Protein 3LHK (pdb70)

Foldseek 3Di:
DAAEEEEFEAADPVCVVVRVVFVVLQVVVCVVVVHDYHYFYFHRALADPVGPRLVVVVVLCLRYQEYEGQEQCRNHVPDSVVVQVVNVVSNYHYHHNHHPDDDDLVSVLVVVLVVLLVVLCVVANVDPSSCVRNVVSVVVRVD/DAEEEEAEDADPVCVVVRVVFVVLQVVVQVVVVHDYDYDYFHRALADCVTPRLVVVLVCCLPHQEYEGQEQCRNHVPPSVVVQVSNVVSNYHYHHNHHVDDDDLVSVLVVVLVVQLVVLCVVPNVDDSSCVRSVVSNVPSVD/DAAEEEEFEEADPVCVVVRVVFVVVQVVVQVVVVHDYYYDYFHRALADCVTPVLVVVLVLCLNAQEYEGQEQCRNHVDDSVVVQVSNVVSNYHYHHNDHPPDDDPVSVLVVVLVVLLVVLCVVPNVDPSSVCRSVVSVVVSD/DAEEEEFEAQDVVCVPVSVVWVVLQVVVAVVVPGDYYYFYFHRALADPVGPSLVVVVVLCLPYQEYETQEQSRSHVPDSVVVQVVNVVSNYHYHHSDHPDDDDLVNVLVVVLVVLLVVLCVVQNVPPSSCVSSVVSNVVSVD

Nearest PDB structures (foldseek):
  3lhk-assembly1_B  TM=9.983E-01  e=9.865E-27  Methanocaldococcus jannaschii DSM 2661
  6dgc-assembly1_A  TM=9.636E-01  e=3.910E-18  Sulfolobus sp. L00 11
  3ilx-assembly1_A  TM=8.794E-01  e=9.301E-18  Saccharolobus solfataricus
  3lhf-assembly1_D  TM=8.733E-01  e=3.771E-17  Saccharolobus solfataricus P2
  3ilx-assembly1_B  TM=8.822E-01  e=5.800E-16  Saccharolobus solfataricus

Structure (mmCIF, N/CA/C/O backbone):
data_3LHK
#
_entry.id   3LHK
#
_cell.length_a   77.349
_cell.length_b   86.160
_cell.length_c   115.464
_cell.angle_alpha   90.00
_cell.angle_beta   90.00
_cell.angle_gamma   90.00
#
_symmetry.space_group_name_H-M   'P 21 21 21'
#
loop_
_entity.id
_entity.type
_entity.pdbx_description
1 polymer 'putative DNA binding protein MJ0014'
2 water water
#
loop_
_atom_site.group_PDB
_atom_site.id
_atom_site.type_symbol
_atom_site.label_atom_id
_atom_site.label_alt_id
_atom_site.label_comp_id
_atom_site.label_asym_id
_atom_site.label_entity_id
_atom_site.label_seq_id
_atom_site.pdbx_PDB_ins_code
_atom_site.Cartn_x
_atom_site.Cartn_y
_atom_site.Cartn_z
_atom_site.occupancy
_atom_site.B_iso_or_equiv
_atom_site.auth_seq_id
_atom_site.auth_comp_id
_atom_site.auth_asym_id
_atom_site.auth_atom_id
_atom_site.pdbx_PDB_model_num
ATOM 1 N N . ASN A 1 2 ? 62.872 72.445 23.349 1.00 43.72 61 ASN A N 1
ATOM 2 C CA . ASN A 1 2 ? 62.490 71.120 23.945 1.00 43.10 61 ASN A CA 1
ATOM 3 C C . ASN A 1 2 ? 62.471 71.177 25.498 1.00 42.11 61 ASN A C 1
ATOM 4 O O . ASN A 1 2 ? 61.815 72.061 26.121 1.00 43.93 61 ASN A O 1
ATOM 6 N N . ALA A 1 3 ? 63.163 70.231 26.119 1.00 38.61 62 ALA A N 1
ATOM 7 C CA . ALA A 1 3 ? 63.506 70.341 27.517 1.00 35.17 62 ALA A CA 1
ATOM 8 C C . ALA A 1 3 ? 65.035 70.348 27.534 1.00 32.94 62 ALA A C 1
ATOM 9 O O . ALA A 1 3 ? 65.657 69.367 27.955 1.00 32.74 62 ALA A O 1
ATOM 11 N N . LYS A 1 4 ? 65.646 71.431 27.045 1.00 29.54 63 LYS A N 1
ATOM 12 C CA . LYS A 1 4 ? 67.111 71.469 26.943 1.00 27.37 63 LYS A CA 1
ATOM 13 C C . LYS A 1 4 ? 67.761 71.664 28.315 1.00 24.78 63 LYS A C 1
ATOM 14 O O . LYS A 1 4 ? 67.188 72.256 29.224 1.00 24.13 63 LYS A O 1
ATOM 20 N N . ILE A 1 5 ? 68.967 71.160 28.456 1.00 22.39 64 ILE A N 1
ATOM 21 C CA . ILE A 1 5 ? 69.786 71.469 29.620 1.00 20.40 64 ILE A CA 1
ATOM 22 C C . ILE A 1 5 ? 70.935 72.384 29.138 1.00 19.54 64 ILE A C 1
ATOM 23 O O . ILE A 1 5 ? 71.642 72.061 28.168 1.00 18.80 64 ILE A O 1
ATOM 28 N N . ILE A 1 6 ? 71.102 73.523 29.809 1.00 18.68 65 ILE A N 1
ATOM 29 C CA . ILE A 1 6 ? 72.058 74.564 29.386 1.00 17.30 65 ILE A CA 1
ATOM 30 C C . ILE A 1 6 ? 73.040 74.906 30.512 1.00 16.42 65 ILE A C 1
ATOM 31 O O . ILE A 1 6 ? 72.655 75.002 31.666 1.00 16.04 65 ILE A O 1
ATOM 36 N N . GLY A 1 7 ? 74.312 75.079 30.168 1.00 15.73 66 GLY A N 1
ATOM 37 C CA . GLY A 1 7 ? 75.324 75.523 31.132 1.00 14.83 66 GLY A CA 1
ATOM 38 C C . GLY A 1 7 ? 75.590 76.990 30.864 1.00 15.05 66 GLY A C 1
ATOM 39 O O . GLY A 1 7 ? 75.493 77.458 29.702 1.00 15.45 66 GLY A O 1
ATOM 40 N N . TYR A 1 8 ? 75.882 77.742 31.917 1.00 13.72 67 TYR A N 1
ATOM 41 C CA . TYR A 1 8 ? 76.270 79.141 31.712 1.00 12.77 67 TYR A CA 1
ATOM 42 C C . TYR A 1 8 ? 77.533 79.450 32.504 1.00 12.41 67 TYR A C 1
ATOM 43 O O . TYR A 1 8 ? 77.629 79.181 33.720 1.00 11.79 67 TYR A O 1
ATOM 52 N N . ALA A 1 9 ? 78.510 80.000 31.802 1.00 12.08 68 ALA A N 1
ATOM 53 C CA . ALA A 1 9 ? 79.789 80.380 32.420 1.00 12.75 68 ALA A CA 1
ATOM 54 C C . ALA A 1 9 ? 80.112 81.813 32.048 1.00 12.58 68 ALA A C 1
ATOM 55 O O . ALA A 1 9 ? 79.770 82.250 30.942 1.00 13.50 68 ALA A O 1
ATOM 57 N N . ARG A 1 10 ? 80.779 82.537 32.943 1.00 13.38 69 ARG A N 1
ATOM 58 C CA . ARG A 1 10 ? 81.409 83.820 32.561 1.00 13.49 69 ARG A CA 1
ATOM 59 C C . ARG A 1 10 ? 82.532 84.313 33.457 1.00 13.15 69 ARG A C 1
ATOM 60 O O . ARG A 1 10 ? 82.674 83.895 34.612 1.00 13.08 69 ARG A O 1
ATOM 68 N N . VAL A 1 11 ? 83.318 85.223 32.906 1.00 10.98 70 VAL A N 1
ATOM 69 C CA . VAL A 1 11 ? 84.275 85.987 33.681 1.00 10.46 70 VAL A CA 1
ATOM 70 C C . VAL A 1 11 ? 84.184 87.418 33.145 1.00 9.88 70 VAL A C 1
ATOM 71 O O . VAL A 1 11 ? 83.627 87.634 32.086 1.00 10.36 70 VAL A O 1
ATOM 75 N N . SER A 1 12 ? 84.725 88.384 33.869 1.00 10.50 71 SER A N 1
ATOM 76 C CA . SER A 1 12 ? 84.585 89.816 33.507 1.00 10.73 71 SER A CA 1
ATOM 77 C C . SER A 1 12 ? 85.625 90.232 32.477 1.00 11.20 71 SER A C 1
ATOM 78 O O . SER A 1 12 ? 85.364 91.079 31.634 1.00 11.44 71 SER A O 1
ATOM 81 N N . PHE A 1 13 ? 86.810 89.617 32.549 1.00 12.04 72 PHE A N 1
ATOM 82 C CA . PHE A 1 13 ? 87.976 90.064 31.786 1.00 11.90 72 PHE A CA 1
ATOM 83 C C . PHE A 1 13 ? 88.606 88.945 30.988 1.00 12.21 72 PHE A C 1
ATOM 84 O O . PHE A 1 13 ? 88.661 87.785 31.452 1.00 11.73 72 PHE A O 1
ATOM 92 N N . ASN A 1 14 ? 89.061 89.275 29.778 1.00 11.58 73 ASN A N 1
ATOM 93 C CA . ASN A 1 14 ? 89.767 88.296 28.966 1.00 12.11 73 ASN A CA 1
ATOM 94 C C . ASN A 1 14 ? 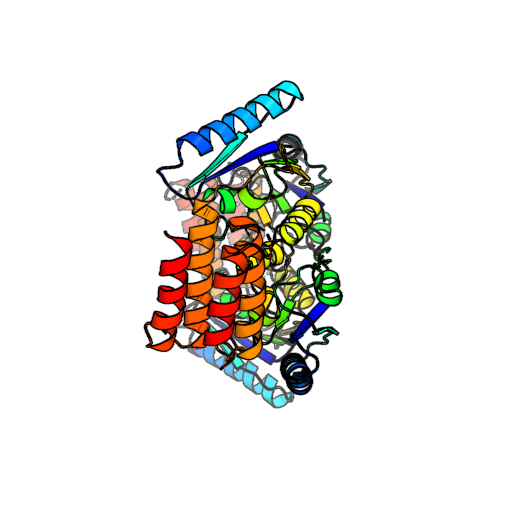90.964 87.644 29.654 1.00 12.75 73 ASN A C 1
ATOM 95 O O . ASN A 1 14 ? 91.260 86.464 29.393 1.00 13.10 73 ASN A O 1
ATOM 100 N N . ALA A 1 15 ? 91.620 88.391 30.547 1.00 13.04 74 ALA A N 1
ATOM 101 C CA . ALA A 1 15 ? 92.738 87.877 31.349 1.00 13.62 74 ALA A CA 1
ATOM 102 C C . ALA A 1 15 ? 92.359 86.684 32.208 1.00 14.27 74 ALA A C 1
ATOM 103 O O . ALA A 1 15 ? 93.234 85.970 32.677 1.00 12.55 74 ALA A O 1
ATOM 105 N N . GLN A 1 16 ? 91.052 86.471 32.402 1.00 15.23 75 GLN A N 1
ATOM 106 C CA . GLN A 1 16 ? 90.575 85.387 33.235 1.00 17.12 75 GLN A CA 1
ATOM 107 C C . GLN A 1 16 ? 90.123 84.194 32.382 1.00 18.99 75 GLN A C 1
ATOM 108 O O . GLN A 1 16 ? 89.333 83.379 32.847 1.00 18.01 75 GLN A O 1
ATOM 114 N N . LYS A 1 17 ? 90.593 84.119 31.131 1.00 21.51 76 LYS A N 1
ATOM 115 C CA . LYS A 1 17 ? 90.072 83.150 30.139 1.00 23.35 76 LYS A CA 1
ATOM 116 C C . LYS A 1 17 ? 90.350 81.681 30.505 1.00 23.80 76 LYS A C 1
ATOM 117 O O . LYS A 1 17 ? 89.567 80.787 30.140 1.00 24.27 76 LYS A O 1
ATOM 123 N N . ASP A 1 18 ? 91.449 81.433 31.213 1.00 24.27 77 ASP A N 1
ATOM 124 C CA . ASP A 1 18 ? 91.739 80.077 31.681 1.00 25.43 77 ASP A CA 1
ATOM 125 C C . ASP A 1 18 ? 90.701 79.666 32.731 1.00 25.11 77 ASP A C 1
ATOM 126 O O . ASP A 1 18 ? 90.289 78.501 32.787 1.00 25.89 77 ASP A O 1
ATOM 131 N N . ASP A 1 19 ? 90.284 80.620 33.552 1.00 24.54 78 ASP A N 1
ATOM 132 C CA . ASP A 1 19 ? 89.231 80.392 34.552 1.00 25.38 78 ASP A CA 1
ATOM 133 C C . ASP A 1 19 ? 87.841 80.120 33.893 1.00 24.36 78 ASP A C 1
ATOM 134 O O . ASP A 1 19 ? 87.126 79.169 34.255 1.00 23.66 78 ASP A O 1
ATOM 139 N N . LEU A 1 20 ? 87.466 80.954 32.929 1.00 23.06 79 LEU A N 1
ATOM 140 C CA . LEU A 1 20 ? 86.341 80.642 32.060 1.00 22.12 79 LEU A CA 1
ATOM 141 C C . LEU A 1 20 ? 86.374 79.163 31.587 1.00 22.64 79 LEU A C 1
ATOM 142 O O . LEU A 1 20 ? 85.436 78.410 31.857 1.00 21.53 79 LEU A O 1
ATOM 147 N N . GLU A 1 21 ? 87.469 78.769 30.919 1.00 22.83 80 GLU A N 1
ATOM 148 C CA . GLU A 1 21 ? 87.617 77.425 30.356 1.00 23.73 80 GLU A CA 1
ATOM 149 C C . GLU A 1 21 ? 87.526 76.348 31.457 1.00 23.58 80 GLU A C 1
ATOM 150 O O . GLU A 1 21 ? 87.041 75.245 31.201 1.00 24.15 80 GLU A O 1
ATOM 156 N N . ARG A 1 22 ? 87.945 76.699 32.677 1.00 23.00 81 ARG A N 1
ATOM 157 C CA . ARG A 1 22 ? 87.720 75.910 33.908 1.00 22.53 81 ARG A CA 1
ATOM 158 C C . ARG A 1 22 ? 86.265 75.668 34.303 1.00 21.49 81 ARG A C 1
ATOM 159 O O . ARG A 1 22 ? 85.855 74.518 34.567 1.00 21.67 81 ARG A O 1
ATOM 167 N N . GLN A 1 23 ? 85.497 76.758 34.404 1.00 20.52 82 GLN A N 1
ATOM 168 C CA . GLN A 1 23 ? 84.064 76.687 34.668 1.00 18.85 82 GLN A CA 1
ATOM 169 C C . GLN A 1 23 ? 83.408 75.782 33.650 1.00 18.59 82 GLN A C 1
ATOM 170 O O . GLN A 1 23 ? 82.531 74.996 34.001 1.00 18.10 82 GLN A O 1
ATOM 176 N N . ILE A 1 24 ? 83.804 75.942 32.383 1.00 18.79 83 ILE A N 1
ATOM 177 C CA . ILE A 1 24 ? 83.207 75.193 31.275 1.00 19.77 83 ILE A CA 1
ATOM 178 C C . ILE A 1 24 ? 83.448 73.688 31.439 1.00 19.64 83 ILE A C 1
ATOM 179 O O . ILE A 1 24 ? 82.507 72.880 31.330 1.00 19.86 83 ILE A O 1
ATOM 184 N N . GLN A 1 25 ? 84.681 73.324 31.757 1.00 19.52 84 GLN A N 1
ATOM 185 C CA . GLN A 1 25 ? 85.028 71.918 31.993 1.00 19.82 84 GLN A CA 1
ATOM 186 C C . GLN A 1 25 ? 84.308 71.335 33.205 1.00 19.45 84 GLN A C 1
ATOM 187 O O . GLN A 1 25 ? 83.887 70.178 33.182 1.00 19.38 84 GLN A O 1
ATOM 193 N N . LEU A 1 26 ? 84.139 72.145 34.248 1.00 19.37 85 LEU A N 1
ATOM 194 C CA . LEU A 1 26 ? 83.414 71.709 35.439 1.00 19.20 85 LEU A CA 1
ATOM 195 C C . LEU A 1 26 ? 81.935 71.363 35.082 1.00 19.02 85 LEU A C 1
ATOM 196 O O . LEU A 1 26 ? 81.413 70.296 35.410 1.00 18.46 85 LEU A O 1
ATOM 201 N N . ILE A 1 27 ? 81.290 72.285 34.388 1.00 17.95 86 ILE A N 1
ATOM 202 C CA . ILE A 1 27 ? 79.923 72.099 33.943 1.00 17.51 86 ILE A CA 1
ATOM 203 C C . ILE A 1 27 ? 79.808 70.902 32.967 1.00 17.62 86 ILE A C 1
ATOM 204 O O . ILE A 1 27 ? 78.901 70.077 33.082 1.00 16.87 86 ILE A O 1
ATOM 209 N N . LYS A 1 28 ? 80.740 70.838 32.022 1.00 18.04 87 LYS A N 1
ATOM 210 C CA . LYS A 1 28 ? 80.770 69.829 30.973 1.00 19.35 87 LYS A CA 1
ATOM 211 C C . LYS A 1 28 ? 80.924 68.429 31.561 1.00 18.77 87 LYS A C 1
ATOM 212 O O . LYS A 1 28 ? 80.260 67.482 31.121 1.00 18.59 87 LYS A O 1
ATOM 218 N N . SER A 1 29 ? 81.806 68.277 32.546 1.00 18.27 88 SER A N 1
ATOM 219 C CA . SER A 1 29 ? 81.939 66.960 33.125 1.00 17.96 88 SER A CA 1
ATOM 220 C C . SER A 1 29 ? 80.801 66.645 34.128 1.00 17.22 88 SER A C 1
ATOM 221 O O . SER A 1 29 ? 80.425 65.483 34.293 1.00 17.12 88 SER A O 1
ATOM 224 N N . TYR A 1 30 ? 80.205 67.676 34.729 1.00 16.16 89 TYR A N 1
ATOM 225 C CA . TYR A 1 30 ? 78.989 67.487 35.542 1.00 16.57 89 TYR A CA 1
ATOM 226 C C . TYR A 1 30 ? 77.858 66.877 34.709 1.00 15.84 89 TYR A C 1
ATOM 227 O O . TYR A 1 30 ? 77.295 65.842 35.090 1.00 15.55 89 TYR A O 1
ATOM 236 N N . ALA A 1 31 ? 77.568 67.498 33.561 1.00 15.65 90 ALA A N 1
ATOM 237 C CA . ALA A 1 31 ? 76.629 66.958 32.570 1.00 16.18 90 ALA A CA 1
ATOM 238 C C . ALA A 1 31 ? 76.949 65.502 32.158 1.00 16.89 90 ALA A C 1
ATOM 239 O O . ALA A 1 31 ? 76.035 64.678 32.081 1.00 16.34 90 ALA A O 1
ATOM 241 N N . GLU A 1 32 ? 78.241 65.206 31.931 1.00 17.13 91 GLU A N 1
ATOM 242 C CA . GLU A 1 32 ? 78.676 63.924 31.429 1.00 18.25 91 GLU A CA 1
ATOM 243 C C . GLU A 1 32 ? 78.570 62.859 32.522 1.00 18.48 91 GLU A C 1
ATOM 244 O O . GLU A 1 32 ? 78.267 61.699 32.218 1.00 17.74 91 GLU A O 1
ATOM 250 N N . GLU A 1 33 ? 78.809 63.243 33.783 1.00 18.97 92 GLU A N 1
ATOM 251 C CA . GLU A 1 33 ? 78.582 62.325 34.934 1.00 19.59 92 GLU A CA 1
ATOM 252 C C . GLU A 1 33 ? 77.118 61.879 35.039 1.00 18.63 92 GLU A C 1
ATOM 253 O O . GLU A 1 33 ? 76.822 60.796 35.505 1.00 18.35 92 GLU A O 1
ATOM 259 N N . ASN A 1 34 ? 76.210 62.767 34.654 1.00 18.10 93 ASN A N 1
ATOM 260 C CA . ASN A 1 34 ? 74.785 62.537 34.778 1.00 17.23 93 ASN A CA 1
ATOM 261 C C . ASN A 1 34 ? 74.174 62.049 33.473 1.00 16.80 93 ASN A C 1
ATOM 262 O O . ASN A 1 34 ? 72.979 61.787 33.396 1.00 17.09 93 ASN A O 1
ATOM 267 N N . GLY A 1 35 ? 75.005 61.926 32.446 1.00 16.90 94 GLY A N 1
ATOM 268 C CA . GLY A 1 35 ? 74.564 61.444 31.132 1.00 16.62 94 GLY A CA 1
ATOM 269 C C . GLY A 1 35 ? 73.645 62.405 30.399 1.00 16.17 94 GLY A C 1
ATOM 270 O O . GLY A 1 35 ? 72.728 61.977 29.696 1.00 16.48 94 GLY A O 1
ATOM 271 N N . TRP A 1 36 ? 73.881 63.701 30.576 1.00 15.34 95 TRP A N 1
ATOM 272 C CA . TRP A 1 36 ? 73.056 64.728 29.950 1.00 15.32 95 TRP A CA 1
ATOM 273 C C . TRP A 1 36 ? 73.746 65.351 28.739 1.00 15.00 95 TRP A C 1
ATOM 274 O O . TRP A 1 36 ? 74.884 65.751 28.829 1.00 14.44 95 TRP A O 1
ATOM 285 N N . ASP A 1 37 ? 73.029 65.450 27.624 1.00 15.18 96 ASP A N 1
ATOM 286 C CA . ASP A 1 37 ? 73.417 66.333 26.526 1.00 15.00 96 ASP A CA 1
ATOM 287 C C . ASP A 1 37 ? 73.273 67.761 27.012 1.00 15.16 96 ASP A C 1
ATOM 288 O O . ASP A 1 37 ? 72.279 68.098 27.657 1.00 14.87 96 ASP A O 1
ATOM 293 N N . ILE A 1 38 ? 74.238 68.612 26.688 1.00 15.12 97 ILE A N 1
ATOM 294 C CA . ILE A 1 38 ? 74.198 69.997 27.167 1.00 15.63 97 ILE A CA 1
ATOM 295 C C . ILE A 1 38 ? 74.739 70.981 26.108 1.00 15.82 97 ILE A C 1
ATOM 296 O O . ILE A 1 38 ? 75.664 70.663 25.359 1.00 15.46 97 ILE A O 1
ATOM 301 N N . GLN A 1 39 ? 74.104 72.145 26.027 1.00 16.26 98 GLN A N 1
ATOM 302 C CA . GLN A 1 39 ? 74.612 73.264 25.250 1.00 16.70 98 GLN A CA 1
ATOM 303 C C . GLN A 1 39 ? 75.175 74.268 26.262 1.00 16.44 98 GLN A C 1
ATOM 304 O O . GLN A 1 39 ? 74.476 74.665 27.174 1.00 16.32 98 GLN A O 1
ATOM 310 N N . ILE A 1 40 ? 76.421 74.688 26.099 1.00 16.06 99 ILE A N 1
ATOM 311 C CA . ILE A 1 40 ? 76.997 75.645 27.030 1.00 15.51 99 ILE A CA 1
ATOM 312 C C . ILE A 1 40 ? 77.087 77.050 26.414 1.00 15.42 99 ILE A C 1
ATOM 313 O O . ILE A 1 40 ? 77.556 77.205 25.278 1.00 15.56 99 ILE A O 1
ATOM 318 N N . LEU A 1 41 ? 76.656 78.049 27.185 1.00 14.75 100 LEU A N 1
ATOM 319 C CA . LEU A 1 41 ? 76.750 79.474 26.821 1.00 14.16 100 LEU A CA 1
ATOM 320 C C . LEU A 1 41 ? 77.680 80.242 27.743 1.00 14.13 100 LEU A C 1
ATOM 321 O O . LEU A 1 41 ? 77.753 79.974 28.952 1.00 14.50 100 LEU A O 1
ATOM 326 N N . LYS A 1 42 ? 78.404 81.200 27.179 1.00 13.06 101 LYS A N 1
ATOM 327 C CA . LYS A 1 42 ? 79.315 81.978 27.997 1.00 12.98 101 LYS A CA 1
ATOM 328 C C . LYS A 1 42 ? 79.380 83.442 27.574 1.00 12.29 101 LYS A C 1
ATOM 329 O O . LYS A 1 42 ? 79.117 83.785 26.408 1.00 11.74 101 LYS A O 1
ATOM 335 N N . ASP A 1 43 ? 79.692 84.302 28.535 1.00 11.63 102 ASP A N 1
ATOM 336 C CA . ASP A 1 43 ? 80.095 85.687 28.238 1.00 12.26 102 ASP A CA 1
ATOM 337 C C . ASP A 1 43 ? 81.422 86.051 28.908 1.00 12.13 102 ASP A C 1
ATOM 338 O O . ASP A 1 43 ? 81.754 85.531 29.962 1.00 10.60 102 ASP A O 1
ATOM 343 N N . ILE A 1 44 ? 82.153 86.973 28.282 1.00 11.91 103 ILE A N 1
ATOM 344 C CA . ILE A 1 44 ? 83.230 87.669 28.952 1.00 11.77 103 ILE A CA 1
ATOM 345 C C . ILE A 1 44 ? 82.686 89.058 29.113 1.00 12.52 103 ILE A C 1
ATOM 346 O O . ILE A 1 44 ? 82.543 89.828 28.134 1.00 13.11 103 ILE A O 1
ATOM 351 N N . GLY A 1 45 ? 82.340 89.364 30.357 1.00 13.13 104 GLY A N 1
ATOM 352 C CA . GLY A 1 45 ? 81.700 90.639 30.700 1.00 13.12 104 GLY A CA 1
ATOM 353 C C . GLY A 1 45 ? 81.284 90.519 32.160 1.00 13.56 104 GLY A C 1
ATOM 354 O O . GLY A 1 45 ? 81.191 89.409 32.693 1.00 11.87 104 GLY A O 1
ATOM 355 N N . SER A 1 46 ? 81.057 91.663 32.796 1.00 12.65 105 SER A N 1
ATOM 356 C CA . SER A 1 46 ? 80.732 91.730 34.218 1.00 12.44 105 SER A CA 1
ATOM 357 C C . SER A 1 46 ? 79.342 91.177 34.519 1.00 12.48 105 SER A C 1
ATOM 358 O O . SER A 1 46 ? 78.427 91.267 33.689 1.00 12.04 105 SER A O 1
ATOM 361 N N . GLY A 1 47 ? 79.161 90.672 35.736 1.00 12.37 106 GLY A N 1
ATOM 362 C CA . GLY A 1 47 ? 77.849 90.189 36.166 1.00 12.87 106 GLY A CA 1
ATOM 363 C C . GLY A 1 47 ? 76.852 91.293 36.517 1.00 13.26 106 GLY A C 1
ATOM 364 O O . GLY A 1 47 ? 75.721 91.010 36.944 1.00 12.86 106 GLY A O 1
ATOM 365 N N . LEU A 1 48 ? 77.277 92.545 36.352 1.00 13.17 107 LEU A N 1
ATOM 366 C CA . LEU A 1 48 ? 76.422 93.720 36.535 1.00 13.61 107 LEU A CA 1
ATOM 367 C C . LEU A 1 48 ? 75.754 94.050 35.225 1.00 13.55 107 LEU A C 1
ATOM 368 O O . LEU A 1 48 ? 74.765 94.766 35.198 1.00 14.09 107 LEU A O 1
ATOM 373 N N . ASN A 1 49 ? 76.310 93.540 34.133 1.00 14.24 108 ASN A N 1
ATOM 374 C CA . ASN A 1 49 ? 75.825 93.884 32.803 1.00 15.22 108 ASN A CA 1
ATOM 375 C C . ASN A 1 49 ? 74.625 93.011 32.366 1.00 15.57 108 ASN A C 1
ATOM 376 O O . ASN A 1 49 ? 74.771 91.865 31.932 1.00 15.71 108 ASN A O 1
ATOM 381 N N . GLU A 1 50 ? 73.437 93.589 32.478 1.00 16.10 109 GLU A N 1
ATOM 382 C CA . GLU A 1 50 ? 72.214 92.898 32.117 1.00 16.71 109 GLU A CA 1
ATOM 383 C C . GLU A 1 50 ? 72.092 92.704 30.625 1.00 16.04 109 GLU A C 1
ATOM 384 O O . GLU A 1 50 ? 71.203 92.008 30.200 1.00 15.51 109 GLU A O 1
ATOM 390 N N . LYS A 1 51 ? 72.958 93.348 29.847 1.00 15.95 110 LYS A N 1
ATOM 391 C CA . LYS A 1 51 ? 72.955 93.222 28.381 1.00 15.90 110 LYS A CA 1
ATOM 392 C C . LYS A 1 51 ? 73.939 92.174 27.818 1.00 14.78 110 LYS A C 1
ATOM 393 O O . LYS A 1 51 ? 74.095 92.082 26.597 1.00 14.16 110 LYS A O 1
ATOM 399 N N . ARG A 1 52 ? 74.589 91.385 28.673 1.00 13.32 111 ARG A N 1
ATOM 400 C CA . ARG A 1 52 ? 75.439 90.288 28.171 1.00 13.41 111 ARG A CA 1
ATOM 401 C C . ARG A 1 52 ? 74.698 89.510 27.070 1.00 13.26 111 ARG A C 1
ATOM 402 O O . ARG A 1 52 ? 73.559 89.087 27.244 1.00 13.92 111 ARG A O 1
ATOM 410 N N . LYS A 1 53 ? 75.331 89.346 25.924 1.00 14.23 112 LYS A N 1
ATOM 411 C CA . LYS A 1 53 ? 74.662 88.768 24.745 1.00 15.15 112 LYS A CA 1
ATOM 412 C C . LYS A 1 53 ? 74.184 87.309 24.963 1.00 14.98 112 LYS A C 1
ATOM 413 O O . LYS A 1 53 ? 73.003 86.956 24.686 1.00 15.19 112 LYS A O 1
ATOM 419 N N . ASN A 1 54 ? 75.070 86.464 25.476 1.00 13.64 113 ASN A N 1
ATOM 420 C CA . ASN A 1 54 ? 74.712 85.049 25.616 1.00 13.30 113 ASN A CA 1
ATOM 421 C C . ASN A 1 54 ? 73.815 84.770 26.780 1.00 13.45 113 ASN A C 1
ATOM 422 O O . ASN A 1 54 ? 72.933 83.917 26.698 1.00 12.55 113 ASN A O 1
ATOM 427 N N . TYR A 1 55 ? 74.025 85.542 27.846 1.00 14.07 114 TYR A N 1
ATOM 428 C CA . TYR A 1 55 ? 73.098 85.643 28.967 1.00 14.77 114 TYR A CA 1
ATOM 429 C C . TYR A 1 55 ? 71.665 86.011 28.521 1.00 14.74 114 TYR A C 1
ATOM 430 O O . TYR A 1 55 ? 70.702 85.365 28.914 1.00 14.80 114 TYR A O 1
ATOM 439 N N . LYS A 1 56 ? 71.524 87.033 27.697 1.00 14.47 115 LYS A N 1
ATOM 440 C CA . LYS A 1 56 ? 70.188 87.411 27.235 1.00 15.22 115 LYS A CA 1
ATOM 441 C C . LYS A 1 56 ? 69.587 86.316 26.349 1.00 15.57 115 LYS A C 1
ATOM 442 O O . LYS A 1 56 ? 68.376 86.094 26.369 1.00 15.06 115 LYS A O 1
ATOM 448 N N . LYS A 1 57 ? 70.439 85.627 25.583 1.00 15.12 116 LYS A N 1
ATOM 449 C CA . LYS A 1 57 ? 70.005 84.461 24.783 1.00 15.54 116 LYS A CA 1
ATOM 450 C C . LYS A 1 57 ? 69.425 83.361 25.672 1.00 15.15 116 LYS A C 1
ATOM 451 O O . LYS A 1 57 ? 68.345 82.841 25.390 1.00 14.60 116 LYS A O 1
ATOM 457 N N . LEU A 1 58 ? 70.152 83.045 26.742 1.00 14.55 117 LEU A N 1
ATOM 458 C CA . LEU A 1 58 ? 69.712 82.125 27.786 1.00 15.31 117 LEU A CA 1
ATOM 459 C C . LEU A 1 58 ? 68.358 82.556 28.362 1.00 15.05 117 LEU A C 1
ATOM 460 O O . LEU A 1 58 ? 67.427 81.768 28.370 1.00 15.23 117 LEU A O 1
ATOM 465 N N . LEU A 1 59 ? 68.278 83.793 28.871 1.00 14.97 118 LEU A N 1
ATOM 466 C CA . LEU A 1 59 ? 67.037 84.338 29.441 1.00 15.24 118 LEU A CA 1
ATOM 467 C C . LEU A 1 59 ? 65.858 84.138 28.508 1.00 14.79 118 LEU A C 1
ATOM 468 O O . LEU A 1 59 ? 64.788 83.749 28.945 1.00 14.11 118 LEU A O 1
ATOM 473 N N . LYS A 1 60 ? 66.061 84.432 27.228 1.00 14.41 119 LYS A N 1
ATOM 474 C CA . LYS A 1 60 ? 64.984 84.297 26.244 1.00 16.03 119 LYS A CA 1
ATOM 475 C C . LYS A 1 60 ? 64.547 82.830 26.076 1.00 15.11 119 LYS A C 1
ATOM 476 O O . LYS A 1 60 ? 63.353 82.539 26.047 1.00 15.60 119 LYS A O 1
ATOM 490 N N . VAL A 1 62 ? 64.723 80.470 28.401 1.00 13.25 121 VAL A N 1
ATOM 491 C CA . VAL A 1 62 ? 64.059 80.115 29.639 1.00 13.29 121 VAL A CA 1
ATOM 492 C C . VAL A 1 62 ? 62.622 80.699 29.693 1.00 12.71 121 VAL A C 1
ATOM 493 O O . VAL A 1 62 ? 61.672 80.007 30.037 1.00 12.46 121 VAL A O 1
ATOM 505 N N . ASN A 1 64 ? 60.777 81.338 27.238 1.00 14.92 123 ASN A N 1
ATOM 506 C CA . ASN A 1 64 ? 59.938 80.682 26.229 1.00 16.20 123 ASN A CA 1
ATOM 507 C C . ASN A 1 64 ? 59.725 79.214 26.575 1.00 16.00 123 ASN A C 1
ATOM 508 O O . ASN A 1 64 ? 59.230 78.449 25.764 1.00 15.62 123 ASN A O 1
ATOM 513 N N . ARG A 1 65 ? 60.103 78.832 27.791 1.00 15.87 124 ARG A N 1
ATOM 514 C CA . ARG A 1 65 ? 59.769 77.508 28.305 1.00 16.25 124 ARG A CA 1
ATOM 515 C C . ARG A 1 65 ? 60.448 76.420 27.468 1.00 17.00 124 ARG A C 1
ATOM 516 O O . ARG A 1 65 ? 59.854 75.387 27.165 1.00 17.22 124 ARG A O 1
ATOM 524 N N . LYS A 1 66 ? 61.708 76.667 27.108 1.00 17.14 125 LYS A N 1
ATOM 525 C CA . LYS A 1 66 ? 62.498 75.711 26.344 1.00 17.11 125 LYS A CA 1
ATOM 526 C C . LYS A 1 66 ? 63.544 75.008 27.208 1.00 16.86 125 LYS A C 1
ATOM 527 O O . LYS A 1 66 ? 64.211 74.092 26.731 1.00 17.49 125 LYS A O 1
ATOM 533 N N . VAL A 1 67 ? 63.672 75.420 28.474 1.00 15.90 126 VAL A N 1
ATOM 534 C CA . VAL A 1 67 ? 64.789 75.010 29.320 1.00 14.12 126 VAL A CA 1
ATOM 535 C C . VAL A 1 67 ? 64.319 74.333 30.595 1.00 15.02 126 VAL A C 1
ATOM 536 O O . VAL A 1 67 ? 63.470 74.864 31.326 1.00 14.33 126 VAL A O 1
ATOM 540 N N . GLU A 1 68 ? 64.897 73.159 30.856 1.00 14.96 127 GLU A N 1
ATOM 541 C CA . GLU A 1 68 ? 64.604 72.363 32.039 1.00 14.56 127 GLU A CA 1
ATOM 542 C C . GLU A 1 68 ? 65.522 72.752 33.175 1.00 14.20 127 GLU A C 1
ATOM 543 O O . GLU A 1 68 ? 65.067 72.905 34.289 1.00 13.65 127 GLU A O 1
ATOM 549 N N . LYS A 1 69 ? 66.825 72.894 32.891 1.00 13.81 128 LYS A N 1
ATOM 550 C CA . LYS A 1 69 ? 67.832 73.143 33.922 1.00 13.70 128 LYS A CA 1
ATOM 551 C C . LYS A 1 69 ? 68.871 74.132 33.401 1.00 13.33 128 LYS A C 1
ATOM 552 O O . LYS A 1 69 ? 69.280 74.033 32.240 1.00 12.15 128 LYS A O 1
ATOM 558 N N . VAL A 1 70 ? 69.300 75.058 34.265 1.00 12.81 129 VAL A N 1
ATOM 559 C CA . VAL A 1 70 ? 70.456 75.917 34.001 1.00 12.56 129 VAL A CA 1
ATOM 560 C C . VAL A 1 70 ? 71.542 75.576 34.998 1.00 13.33 129 VAL A C 1
ATOM 561 O O . VAL A 1 70 ? 71.315 75.655 36.227 1.00 12.81 129 VAL A O 1
ATOM 565 N N . ILE A 1 71 ? 72.713 75.190 34.481 1.00 12.95 130 ILE A N 1
ATOM 566 C CA . ILE A 1 71 ? 73.804 74.731 35.341 1.00 13.88 130 ILE A CA 1
ATOM 567 C C . ILE A 1 71 ? 74.927 75.791 35.400 1.00 14.10 130 ILE A C 1
ATOM 568 O O . ILE A 1 71 ? 75.478 76.179 34.368 1.00 13.19 130 ILE A O 1
ATOM 573 N N . ILE A 1 72 ? 75.253 76.243 36.609 1.00 14.07 131 ILE A N 1
ATOM 574 C CA . ILE A 1 72 ? 76.312 77.209 36.806 1.00 14.26 131 ILE A CA 1
ATOM 575 C C . ILE A 1 72 ? 77.278 76.684 37.866 1.00 14.96 131 ILE A C 1
ATOM 576 O O . ILE A 1 72 ? 76.902 75.843 38.697 1.00 15.51 131 ILE A O 1
ATOM 581 N N . ALA A 1 73 ? 78.526 77.162 37.822 1.00 14.99 132 ALA A N 1
ATOM 582 C CA . ALA A 1 73 ? 79.519 76.844 38.843 1.00 14.91 132 ALA A CA 1
ATOM 583 C C . ALA A 1 73 ? 79.093 77.458 40.180 1.00 14.86 132 ALA A C 1
ATOM 584 O O . ALA A 1 73 ? 79.055 76.776 41.195 1.00 14.95 132 ALA A O 1
ATOM 586 N N . TYR A 1 74 ? 78.726 78.737 40.167 1.00 14.49 133 TYR A N 1
ATOM 587 C CA . TYR A 1 74 ? 78.317 79.429 41.403 1.00 14.34 133 TYR A CA 1
ATOM 588 C C . TYR A 1 74 ? 77.509 80.686 41.058 1.00 14.54 133 TYR A C 1
ATOM 589 O O . TYR A 1 74 ? 77.553 81.132 39.903 1.00 14.34 133 TYR A O 1
ATOM 598 N N . PRO A 1 75 ? 76.719 81.216 42.027 1.00 14.83 134 PRO A N 1
ATOM 599 C CA . PRO A 1 75 ? 75.637 82.161 41.694 1.00 14.45 134 PRO A CA 1
ATOM 600 C C . PRO A 1 75 ? 76.054 83.436 40.959 1.00 15.04 134 PRO A C 1
ATOM 601 O O . PRO A 1 75 ? 75.401 83.835 39.965 1.00 13.72 134 PRO A O 1
ATOM 605 N N . ASP A 1 76 ? 77.138 84.056 41.430 1.00 14.55 135 ASP A N 1
ATOM 606 C CA . ASP A 1 76 ? 77.502 85.339 40.889 1.00 14.41 135 ASP A CA 1
ATOM 607 C C . ASP A 1 76 ? 78.096 85.230 39.489 1.00 14.32 135 ASP A C 1
ATOM 608 O O . ASP A 1 76 ? 78.321 86.234 38.840 1.00 14.86 135 ASP A O 1
ATOM 613 N N . ARG A 1 77 ? 78.310 84.011 39.007 1.00 13.99 136 ARG A N 1
ATOM 614 C CA . ARG A 1 77 ? 78.596 83.828 37.570 1.00 14.19 136 ARG A CA 1
ATOM 615 C C . ARG A 1 77 ? 77.395 84.231 36.731 1.00 13.67 136 ARG A C 1
ATOM 616 O O . ARG A 1 77 ? 77.524 84.779 35.629 1.00 13.39 136 ARG A O 1
ATOM 624 N N . LEU A 1 78 ? 76.214 83.915 37.236 1.00 13.59 137 LEU A N 1
ATOM 625 C CA . LEU A 1 78 ? 75.014 84.175 36.474 1.00 13.69 137 LEU A CA 1
ATOM 626 C C . LEU A 1 78 ? 74.648 85.677 36.478 1.00 12.94 137 LEU A C 1
ATOM 627 O O . LEU A 1 78 ? 74.362 86.246 35.433 1.00 12.20 137 LEU A O 1
ATOM 632 N N . THR A 1 79 ? 74.645 86.291 37.650 1.00 12.38 138 THR A N 1
ATOM 633 C CA . THR A 1 79 ? 74.414 87.722 37.761 1.00 14.05 138 THR A CA 1
ATOM 634 C C . THR A 1 79 ? 74.971 88.168 39.103 1.00 14.27 138 THR A C 1
ATOM 635 O O . THR A 1 79 ? 75.032 87.358 40.028 1.00 14.77 138 THR A O 1
ATOM 639 N N . ARG A 1 80 ? 75.380 89.435 39.198 1.00 14.38 139 ARG A N 1
ATOM 640 C CA . ARG A 1 80 ? 75.867 90.009 40.458 1.00 15.26 139 ARG A CA 1
ATOM 641 C C . ARG A 1 80 ? 74.762 90.311 41.456 1.00 16.20 139 ARG A C 1
ATOM 642 O O . ARG A 1 80 ? 74.905 89.969 42.618 1.00 16.75 139 ARG A O 1
ATOM 650 N N . PHE A 1 81 ? 73.699 90.988 41.006 1.00 16.42 140 PHE A N 1
ATOM 651 C CA . PHE A 1 81 ? 72.532 91.280 41.849 1.00 16.26 140 PHE A CA 1
ATOM 652 C C . PHE A 1 81 ? 71.285 90.624 41.277 1.00 15.17 140 PHE A C 1
ATOM 653 O O . PHE A 1 81 ? 71.244 90.291 40.099 1.00 15.09 140 PHE A O 1
ATOM 661 N N . GLY A 1 82 ? 70.270 90.479 42.115 1.00 14.22 141 GLY A N 1
ATOM 662 C CA . GLY A 1 82 ? 68.975 89.977 41.679 1.00 13.93 141 GLY A CA 1
ATOM 663 C C . GLY A 1 82 ? 68.896 88.486 41.398 1.00 13.54 141 GLY A C 1
ATOM 664 O O . GLY A 1 82 ? 67.968 88.052 40.722 1.00 13.32 141 GLY A O 1
ATOM 665 N N . PHE A 1 83 ? 69.848 87.700 41.915 1.00 14.08 142 PHE A N 1
ATOM 666 C CA . PHE A 1 83 ? 69.873 86.233 41.684 1.00 14.21 142 PHE A CA 1
ATOM 667 C C . PHE A 1 83 ? 68.568 85.556 42.148 1.00 14.80 142 PHE A C 1
ATOM 668 O O . PHE A 1 83 ? 68.022 84.695 41.449 1.00 15.24 142 PHE A O 1
ATOM 676 N N . GLU A 1 84 ? 68.083 85.943 43.319 1.00 14.67 143 GLU A N 1
ATOM 677 C CA . GLU A 1 84 ? 66.893 85.362 43.894 1.00 16.78 143 GLU A CA 1
ATOM 678 C C . GLU A 1 84 ? 65.625 85.688 43.090 1.00 16.65 143 GLU A C 1
ATOM 679 O O . GLU A 1 84 ? 64.780 84.830 42.909 1.00 17.52 143 GLU A O 1
ATOM 685 N N . THR A 1 85 ? 65.485 86.930 42.638 1.00 16.95 144 THR A N 1
ATOM 686 C CA . THR A 1 85 ? 64.398 87.305 41.733 1.00 16.78 144 THR A CA 1
ATOM 687 C C . THR A 1 85 ? 64.467 86.442 40.480 1.00 16.44 144 THR A C 1
ATOM 688 O O . THR A 1 85 ? 63.468 85.890 40.046 1.00 16.19 144 THR A O 1
ATOM 692 N N . LEU A 1 86 ? 65.671 86.301 39.941 1.00 16.36 145 LEU A N 1
ATOM 693 C CA . LEU A 1 86 ? 65.927 85.485 38.776 1.00 16.72 145 LEU A CA 1
ATOM 694 C C . LEU A 1 86 ? 65.531 84.020 39.008 1.00 16.77 145 LEU A C 1
ATOM 695 O O . LEU A 1 86 ? 64.842 83.399 38.181 1.00 16.04 145 LEU A O 1
ATOM 700 N N . LYS A 1 87 ? 65.951 83.472 40.146 1.00 16.54 146 LYS A N 1
ATOM 701 C CA . LYS A 1 87 ? 65.651 82.078 40.494 1.00 16.53 146 LYS A CA 1
ATOM 702 C C . LYS A 1 87 ? 64.125 81.850 40.535 1.00 15.95 146 LYS A C 1
ATOM 703 O O . LYS A 1 87 ? 63.638 80.867 39.985 1.00 15.33 146 LYS A O 1
ATOM 709 N N . GLU A 1 88 ? 63.382 82.760 41.172 1.00 15.57 147 GLU A N 1
ATOM 710 C CA . GLU A 1 88 ? 61.914 82.665 41.241 1.00 16.16 147 GLU A CA 1
ATOM 711 C C . GLU A 1 88 ? 61.246 82.729 39.863 1.00 15.25 147 GLU A C 1
ATOM 712 O O . GLU A 1 88 ? 60.369 81.927 39.552 1.00 15.15 147 GLU A O 1
ATOM 718 N N . PHE A 1 89 ? 61.626 83.707 39.046 1.00 13.89 148 PHE A N 1
ATOM 719 C CA . PHE A 1 89 ? 61.094 83.749 37.704 1.00 12.86 148 PHE A CA 1
ATOM 720 C C . PHE A 1 89 ? 61.431 82.497 36.883 1.00 12.96 148 PHE A C 1
ATOM 721 O O . PHE A 1 89 ? 60.567 81.994 36.167 1.00 12.24 148 PHE A O 1
ATOM 729 N N . PHE A 1 90 ? 62.662 81.995 37.017 1.00 12.66 149 PHE A N 1
ATOM 730 C CA . PHE A 1 90 ? 63.072 80.726 36.406 1.00 13.21 149 PHE A CA 1
ATOM 731 C C . PHE A 1 90 ? 62.140 79.560 36.813 1.00 12.91 149 PHE A C 1
ATOM 732 O O . PHE A 1 90 ? 61.639 78.864 35.943 1.00 13.18 149 PHE A O 1
ATOM 740 N N . LYS A 1 91 ? 61.879 79.374 38.102 1.00 13.82 150 LYS A N 1
ATOM 741 C CA . LYS A 1 91 ? 60.925 78.340 38.551 1.00 15.19 150 LYS A CA 1
ATOM 742 C C . LYS A 1 91 ? 59.552 78.460 37.866 1.00 14.69 150 LYS A C 1
ATOM 743 O O . LYS A 1 91 ? 58.974 77.444 37.479 1.00 14.24 150 LYS A O 1
ATOM 749 N N . SER A 1 92 ? 59.056 79.696 37.705 1.00 13.74 151 SER A N 1
ATOM 750 C CA . SER A 1 92 ? 57.717 79.934 37.149 1.00 13.16 151 SER A CA 1
ATOM 751 C C . SER A 1 92 ? 57.634 79.480 35.681 1.00 13.57 151 SER A C 1
ATOM 752 O O . SER A 1 92 ? 56.547 79.203 35.184 1.00 13.28 151 SER A O 1
ATOM 755 N N . TYR A 1 93 ? 58.787 79.399 35.004 1.00 13.48 152 TYR A N 1
ATOM 756 C CA . TYR A 1 93 ? 58.860 78.834 33.653 1.00 13.65 152 TYR A CA 1
ATOM 757 C C . TYR A 1 93 ? 59.158 77.325 33.675 1.00 14.26 152 TYR A C 1
ATOM 758 O O . TYR A 1 93 ? 59.233 76.685 32.623 1.00 14.55 152 TYR A O 1
ATOM 767 N N . GLY A 1 94 ? 59.341 76.741 34.855 1.00 14.48 153 GLY A N 1
ATOM 768 C CA . GLY A 1 94 ? 59.685 75.311 34.919 1.00 14.83 153 GLY A CA 1
ATOM 769 C C . GLY A 1 94 ? 61.185 75.034 34.880 1.00 15.95 153 GLY A C 1
ATOM 770 O O . GLY A 1 94 ? 61.622 73.914 34.523 1.00 14.96 153 GLY A O 1
ATOM 771 N N . THR A 1 95 ? 61.979 76.041 35.269 1.00 15.71 154 THR A N 1
ATOM 772 C CA . THR A 1 95 ? 63.435 75.942 35.169 1.00 15.91 154 THR A CA 1
ATOM 773 C C . THR A 1 95 ? 64.142 75.982 36.511 1.00 15.93 154 THR A C 1
ATOM 774 O O . THR A 1 95 ? 63.952 76.904 37.305 1.00 15.73 154 THR A O 1
ATOM 778 N N . GLU A 1 96 ? 64.945 74.954 36.751 1.00 15.89 155 GLU A N 1
ATOM 779 C CA . GLU A 1 96 ? 65.779 74.866 37.937 1.00 16.92 155 GLU A CA 1
ATOM 780 C C . GLU A 1 96 ? 67.145 75.467 37.656 1.00 16.12 155 GLU A C 1
ATOM 781 O O . GLU A 1 96 ? 67.681 75.304 36.562 1.00 15.39 155 GLU A O 1
ATOM 787 N N . ILE A 1 97 ? 67.724 76.116 38.661 1.00 15.85 156 ILE A N 1
ATOM 788 C CA . ILE A 1 97 ? 69.137 76.498 38.576 1.00 16.79 156 ILE A CA 1
ATOM 789 C C . ILE A 1 97 ? 70.005 75.550 39.407 1.00 16.57 156 ILE A C 1
ATOM 790 O O . ILE A 1 97 ? 69.868 75.481 40.640 1.00 17.12 156 ILE A O 1
ATOM 795 N N . VAL A 1 98 ? 70.888 74.812 38.735 1.00 16.72 157 VAL A N 1
ATOM 796 C CA . VAL A 1 98 ? 71.785 73.886 39.437 1.00 16.65 157 VAL A CA 1
ATOM 797 C C . VAL A 1 98 ? 73.123 74.552 39.689 1.00 17.01 157 VAL A C 1
ATOM 798 O O . VAL A 1 98 ? 73.813 74.927 38.745 1.00 16.98 157 VAL A O 1
ATOM 802 N N . ILE A 1 99 ? 73.459 74.711 40.966 1.00 18.04 158 ILE A N 1
ATOM 803 C CA . ILE A 1 99 ? 74.727 75.274 41.408 1.00 19.66 158 ILE A CA 1
ATOM 804 C C . ILE A 1 99 ? 75.731 74.169 41.822 1.00 20.15 158 ILE A C 1
ATOM 805 O O . ILE A 1 99 ? 75.540 73.493 42.827 1.00 20.92 158 ILE A O 1
ATOM 810 N N . ILE A 1 100 ? 76.787 73.988 41.039 1.00 21.17 159 ILE A N 1
ATOM 811 C CA . ILE A 1 100 ? 77.749 72.905 41.263 1.00 22.28 159 ILE A CA 1
ATOM 812 C C . ILE A 1 100 ? 78.608 73.149 42.494 1.00 23.87 159 ILE A C 1
ATOM 813 O O . ILE A 1 100 ? 78.833 72.232 43.294 1.00 23.17 159 ILE A O 1
ATOM 818 N N . ASN A 1 101 ? 79.091 74.387 42.631 1.00 25.56 160 ASN A N 1
ATOM 819 C CA . ASN A 1 101 ? 79.995 74.765 43.720 1.00 27.81 160 ASN A CA 1
ATOM 820 C C . ASN A 1 101 ? 79.456 75.945 44.515 1.00 28.68 160 ASN A C 1
ATOM 821 O O . ASN A 1 101 ? 79.846 77.098 44.253 1.00 29.37 160 ASN A O 1
ATOM 826 N N . LYS A 1 102 ? 78.591 75.675 45.486 1.00 29.28 161 LYS A N 1
ATOM 827 C CA . LYS A 1 102 ? 77.942 76.740 46.254 1.00 30.59 161 LYS A CA 1
ATOM 828 C C . LYS A 1 102 ? 78.943 77.717 46.879 1.00 31.32 161 LYS A C 1
ATOM 829 O O . LYS A 1 102 ? 78.810 78.932 46.746 1.00 32.53 161 LYS A O 1
ATOM 831 N N . LYS A 1 103 ? 79.963 77.180 47.526 1.00 31.95 162 LYS A N 1
ATOM 832 C CA . LYS A 1 103 ? 80.876 77.978 48.347 1.00 32.39 162 LYS A CA 1
ATOM 833 C C . LYS A 1 103 ? 82.128 78.513 47.631 1.00 31.96 162 LYS A C 1
ATOM 834 O O . LYS A 1 103 ? 82.842 79.354 48.180 1.00 32.18 162 LYS A O 1
ATOM 840 N N . HIS A 1 104 ? 82.368 78.032 46.412 1.00 31.53 163 HIS A N 1
ATOM 841 C CA . HIS A 1 104 ? 83.525 78.418 45.585 1.00 30.90 163 HIS A CA 1
ATOM 842 C C . HIS A 1 104 ? 83.922 79.880 45.760 1.00 29.34 163 HIS A C 1
ATOM 843 O O . HIS A 1 104 ? 83.063 80.765 45.787 1.00 29.33 163 HIS A O 1
ATOM 850 N N . LYS A 1 105 ? 85.225 80.120 45.849 1.00 27.43 164 LYS A N 1
ATOM 851 C CA . LYS A 1 105 ? 85.762 81.452 46.086 1.00 26.14 164 LYS A CA 1
ATOM 852 C C . LYS A 1 105 ? 85.646 82.333 44.853 1.00 24.36 164 LYS A C 1
ATOM 853 O O . LYS A 1 105 ? 86.247 82.062 43.824 1.00 24.54 164 LYS A O 1
ATOM 859 N N . THR A 1 106 ? 84.877 83.399 44.958 1.00 22.35 165 THR A N 1
ATOM 860 C CA . THR A 1 106 ? 84.626 84.260 43.793 1.00 20.90 165 THR A CA 1
ATOM 861 C C . THR A 1 106 ? 85.857 85.132 43.465 1.00 20.25 165 THR A C 1
ATOM 862 O O . THR A 1 106 ? 86.530 85.594 44.396 1.00 19.93 165 THR A O 1
ATOM 866 N N . PRO A 1 107 ? 86.176 85.326 42.152 1.00 19.41 166 PRO A N 1
ATOM 867 C CA . PRO A 1 107 ? 87.435 86.001 41.799 1.00 19.04 166 PRO A CA 1
ATOM 868 C C . PRO A 1 107 ? 87.479 87.428 42.300 1.00 18.55 166 PRO A C 1
ATOM 869 O O . PRO A 1 107 ? 86.560 88.195 42.043 1.00 18.77 166 PRO A O 1
ATOM 873 N N . GLN A 1 108 ? 88.557 87.748 43.009 1.00 18.19 167 GLN A N 1
ATOM 874 C CA . GLN A 1 108 ? 88.710 88.982 43.761 1.00 17.89 167 GLN A CA 1
ATOM 875 C C . GLN A 1 108 ? 88.666 90.223 42.879 1.00 17.33 167 GLN A C 1
ATOM 876 O O . GLN A 1 108 ? 88.138 91.250 43.288 1.00 17.18 167 GLN A O 1
ATOM 882 N N . GLU A 1 109 ? 89.224 90.122 41.678 1.00 16.83 168 GLU A N 1
ATOM 883 C CA . GLU A 1 109 ? 89.300 91.255 40.765 1.00 17.32 168 GLU A CA 1
ATOM 884 C C . GLU A 1 109 ? 87.911 91.757 40.282 1.00 17.05 168 GLU A C 1
ATOM 885 O O . GLU A 1 109 ? 87.725 92.969 40.093 1.00 16.62 168 GLU A O 1
ATOM 891 N N . GLU A 1 110 ? 86.946 90.836 40.113 1.00 16.03 169 GLU A N 1
ATOM 892 C CA . GLU A 1 110 ? 85.561 91.218 39.810 1.00 16.10 169 GLU A CA 1
ATOM 893 C C . GLU A 1 110 ? 84.897 91.940 40.997 1.00 16.13 169 GLU A C 1
ATOM 894 O O . GLU A 1 110 ? 84.121 92.871 40.796 1.00 16.14 169 GLU A O 1
ATOM 900 N N . LEU A 1 111 ? 85.187 91.507 42.221 1.00 16.04 170 LEU A N 1
ATOM 901 C CA . LEU A 1 111 ? 84.691 92.228 43.394 1.00 16.06 170 LEU A CA 1
ATOM 902 C C . LEU A 1 111 ? 85.228 93.642 43.398 1.00 16.36 170 LEU A C 1
ATOM 903 O O . LEU A 1 111 ? 84.475 94.578 43.663 1.00 17.51 170 LEU A O 1
ATOM 908 N N . VAL A 1 112 ? 86.516 93.798 43.074 1.00 15.40 171 VAL A N 1
ATOM 909 C CA . VAL A 1 112 ? 87.140 95.111 43.029 1.00 14.54 171 VAL A CA 1
ATOM 910 C C . VAL A 1 112 ? 86.532 95.962 41.927 1.00 14.70 171 VAL A C 1
ATOM 911 O O . VAL A 1 112 ? 86.157 97.106 42.154 1.00 14.35 171 VAL A O 1
ATOM 915 N N . GLU A 1 113 ? 86.428 95.409 40.726 1.00 14.66 172 GLU A N 1
ATOM 916 C CA . GLU A 1 113 ? 86.028 96.238 39.597 1.00 14.75 172 GLU A CA 1
ATOM 917 C C . GLU A 1 113 ? 84.506 96.504 39.550 1.00 14.57 172 GLU A C 1
ATOM 918 O O . GLU A 1 113 ? 84.071 97.550 39.053 1.00 14.26 172 GLU A O 1
ATOM 924 N N . ASP A 1 114 ? 83.709 95.576 40.082 1.00 13.73 173 ASP A N 1
ATOM 925 C CA . ASP A 1 114 ? 82.266 95.784 40.160 1.00 14.15 173 ASP A CA 1
ATOM 926 C C . ASP A 1 114 ? 82.000 96.866 41.192 1.00 14.74 173 ASP A C 1
ATOM 927 O O . ASP A 1 114 ? 81.191 97.773 40.949 1.00 15.04 173 ASP A O 1
ATOM 932 N N . LEU A 1 115 ? 82.706 96.801 42.322 1.00 15.40 174 LEU A N 1
ATOM 933 C CA . LEU A 1 115 ? 82.585 97.847 43.324 1.00 16.02 174 LEU A CA 1
ATOM 934 C C . LEU A 1 115 ? 82.962 99.234 42.750 1.00 16.62 174 LEU A C 1
ATOM 935 O O . LEU A 1 115 ? 82.245 100.222 42.954 1.00 17.64 174 LEU A O 1
ATOM 940 N N . ILE A 1 116 ? 84.076 99.315 42.033 1.00 16.08 175 ILE A N 1
ATOM 941 C CA . ILE A 1 116 ? 84.469 100.592 41.444 1.00 15.77 175 ILE A CA 1
ATOM 942 C C . ILE A 1 116 ? 83.397 101.115 40.479 1.00 16.34 175 ILE A C 1
ATOM 943 O O . ILE A 1 116 ? 83.083 102.321 40.479 1.00 16.20 175 ILE A O 1
ATOM 948 N N . THR A 1 117 ? 82.834 100.209 39.673 1.00 15.71 176 THR A N 1
ATOM 949 C CA . THR A 1 117 ? 81.785 100.570 38.732 1.00 15.76 176 THR A CA 1
ATOM 950 C C . THR A 1 117 ? 80.569 101.128 39.481 1.00 16.73 176 THR A C 1
ATOM 951 O O . THR A 1 117 ? 79.978 102.132 39.081 1.00 16.07 176 THR A O 1
ATOM 955 N N . ILE A 1 118 ? 80.216 100.482 40.581 1.00 17.63 177 ILE A N 1
ATOM 956 C CA . ILE A 1 118 ? 79.029 100.872 41.322 1.00 18.65 177 ILE A CA 1
ATOM 957 C C . ILE A 1 118 ? 79.248 102.190 42.087 1.00 18.44 177 ILE A C 1
ATOM 958 O O . ILE A 1 118 ? 78.345 103.025 42.157 1.00 18.45 177 ILE A O 1
ATOM 963 N N . VAL A 1 119 ? 80.437 102.373 42.657 1.00 18.61 178 VAL A N 1
ATOM 964 C CA . VAL A 1 119 ? 80.745 103.599 43.399 1.00 18.11 178 VAL A CA 1
ATOM 965 C C . VAL A 1 119 ? 80.690 104.787 42.452 1.00 18.65 178 VAL A C 1
ATOM 966 O O . VAL A 1 119 ? 80.169 105.840 42.802 1.00 19.10 178 VAL A O 1
ATOM 970 N N . SER A 1 120 ? 81.232 104.614 41.253 1.00 18.72 179 SER A N 1
ATOM 971 C CA . SER A 1 120 ? 81.160 105.641 40.225 1.00 19.60 179 SER A CA 1
ATOM 972 C C . SER A 1 120 ? 79.720 106.039 39.896 1.00 19.95 179 SER A C 1
ATOM 973 O O . SER A 1 120 ? 79.406 107.231 39.732 1.00 20.11 179 SER A O 1
ATOM 976 N N . HIS A 1 121 ? 78.859 105.039 39.750 1.00 20.05 180 HIS A N 1
ATOM 977 C CA . HIS A 1 121 ? 77.482 105.295 39.365 1.00 20.06 180 HIS A CA 1
ATOM 978 C C . HIS A 1 121 ? 76.786 106.117 40.463 1.00 19.36 180 HIS A C 1
ATOM 979 O O . HIS A 1 121 ? 76.157 107.129 40.178 1.00 19.56 180 HIS A O 1
ATOM 986 N N . PHE A 1 122 ? 76.907 105.682 41.712 1.00 18.02 181 PHE A N 1
ATOM 987 C CA . PHE A 1 122 ? 76.301 106.392 42.822 1.00 17.64 181 PHE A CA 1
ATOM 988 C C . PHE A 1 122 ? 76.949 107.776 43.013 1.00 17.52 181 PHE A C 1
ATOM 989 O O . PHE A 1 122 ? 76.243 108.760 43.231 1.00 17.47 181 PHE A O 1
ATOM 997 N N . ALA A 1 123 ? 78.279 107.851 42.909 1.00 16.92 182 ALA A N 1
ATOM 998 C CA . ALA A 1 123 ? 78.989 109.133 43.040 1.00 16.87 182 ALA A CA 1
ATOM 999 C C . ALA A 1 123 ? 78.474 110.153 42.006 1.00 16.91 182 ALA A C 1
ATOM 1000 O O . ALA A 1 123 ? 78.263 111.327 42.318 1.00 15.76 182 ALA A O 1
ATOM 1002 N N . GLY A 1 124 ? 78.266 109.683 40.771 1.00 17.04 183 GLY A N 1
ATOM 1003 C CA . GLY A 1 124 ? 77.674 110.499 39.719 1.00 16.99 183 GLY A CA 1
ATOM 1004 C C . GLY A 1 124 ? 76.303 111.038 40.089 1.00 17.26 183 GLY A C 1
ATOM 1005 O O . GLY A 1 124 ? 76.039 112.235 39.960 1.00 17.70 183 GLY A O 1
ATOM 1006 N N . LYS A 1 125 ? 75.434 110.160 40.571 1.00 17.27 184 LYS A N 1
ATOM 1007 C CA . LYS A 1 125 ? 74.103 110.580 40.972 1.00 17.94 184 LYS A CA 1
ATOM 1008 C C . LYS A 1 125 ? 74.123 111.482 42.202 1.00 17.55 184 LYS A C 1
ATOM 1009 O O . LYS A 1 125 ? 73.359 112.432 42.264 1.00 17.79 184 LYS A O 1
ATOM 1015 N N . LEU A 1 126 ? 75.001 111.191 43.167 1.00 16.65 185 LEU A N 1
ATOM 1016 C CA . LEU A 1 126 ? 75.089 111.970 44.412 1.00 15.99 185 LEU A CA 1
ATOM 1017 C C . LEU A 1 126 ? 75.630 113.368 44.221 1.00 16.39 185 LEU A C 1
ATOM 1018 O O . LEU A 1 126 ? 75.166 114.296 44.870 1.00 16.08 185 LEU A O 1
ATOM 1023 N N . TYR A 1 127 ? 76.610 113.515 43.332 1.00 16.62 186 TYR A N 1
ATOM 1024 C CA . TYR A 1 127 ? 77.407 114.728 43.299 1.00 16.87 186 TYR A CA 1
ATOM 1025 C C . TYR A 1 127 ? 77.571 115.345 41.921 1.00 17.53 186 TYR A C 1
ATOM 1026 O O . TYR A 1 127 ? 77.917 116.514 41.828 1.00 17.93 186 TYR A O 1
ATOM 1035 N N . GLY A 1 128 ? 77.311 114.587 40.859 1.00 18.09 187 GLY A N 1
ATOM 1036 C CA . GLY A 1 128 ? 77.604 115.067 39.510 1.00 18.29 187 GLY A CA 1
ATOM 1037 C C . GLY A 1 128 ? 78.975 114.579 39.033 1.00 18.99 187 GLY A C 1
ATOM 1038 O O . GLY A 1 128 ? 79.975 114.665 39.768 1.00 18.62 187 GLY A O 1
ATOM 1047 N N . HIS A 1 130 ? 82.601 114.165 37.568 1.00 18.70 189 HIS A N 1
ATOM 1048 C CA . HIS A 1 130 ? 83.809 115.029 37.660 1.00 19.18 189 HIS A CA 1
ATOM 1049 C C . HIS A 1 130 ? 83.705 116.227 38.624 1.00 18.81 189 HIS A C 1
ATOM 1050 O O . HIS A 1 130 ? 84.526 117.149 38.554 1.00 19.25 189 HIS A O 1
ATOM 1057 N N . SER A 1 131 ? 82.695 116.237 39.486 1.00 19.15 190 SER A N 1
ATOM 1058 C CA . SER A 1 131 ? 82.622 117.216 40.584 1.00 19.15 190 SER A CA 1
ATOM 1059 C C . SER A 1 131 ? 83.677 116.892 41.623 1.00 19.88 190 SER A C 1
ATOM 1060 O O . SER A 1 131 ? 84.286 115.808 41.589 1.00 19.62 190 SER A O 1
ATOM 1063 N N . HIS A 1 132 ? 83.869 117.823 42.561 1.00 20.70 191 HIS A N 1
ATOM 1064 C CA . HIS A 1 132 ? 84.873 117.673 43.601 1.00 21.66 191 HIS A CA 1
ATOM 1065 C C . HIS A 1 132 ? 84.571 116.443 44.443 1.00 21.07 191 HIS A C 1
ATOM 1066 O O . HIS A 1 132 ? 85.452 115.637 44.702 1.00 20.84 191 HIS A O 1
ATOM 1073 N N . LYS A 1 133 ? 83.321 116.297 44.862 1.00 21.60 192 LYS A N 1
ATOM 1074 C CA . LYS A 1 133 ? 82.936 115.153 45.687 1.00 21.64 192 LYS A CA 1
ATOM 1075 C C . LYS A 1 133 ? 82.987 113.847 44.866 1.00 21.42 192 LYS A C 1
ATOM 1076 O O . LYS A 1 133 ? 83.306 112.786 45.394 1.00 20.94 192 LYS A O 1
ATOM 1082 N N . TYR A 1 134 ? 82.719 113.932 43.565 1.00 21.31 193 TYR A N 1
ATOM 1083 C CA . TYR A 1 134 ? 82.794 112.738 42.736 1.00 20.92 193 TYR A CA 1
ATOM 1084 C C . TYR A 1 134 ? 84.223 112.187 42.706 1.00 21.09 193 TYR A C 1
ATOM 1085 O O . TYR A 1 134 ? 84.429 110.980 42.901 1.00 21.40 193 TYR A O 1
ATOM 1094 N N . LYS A 1 135 ? 85.185 113.069 42.419 1.00 20.54 194 LYS A N 1
ATOM 1095 C CA . LYS A 1 135 ? 86.606 112.723 42.412 1.00 20.37 194 LYS A CA 1
ATOM 1096 C C . LYS A 1 135 ? 87.023 112.182 43.770 1.00 19.76 194 LYS A C 1
ATOM 1097 O O . LYS A 1 135 ? 87.550 111.080 43.847 1.00 19.92 194 LYS A O 1
ATOM 1103 N N . LYS A 1 136 ? 86.786 112.953 44.834 1.00 19.04 195 LYS A N 1
ATOM 1104 C CA . LYS A 1 136 ? 87.154 112.524 46.198 1.00 18.81 195 LYS A CA 1
ATOM 1105 C C . LYS A 1 136 ? 86.740 111.075 46.510 1.00 18.30 195 LYS A C 1
ATOM 1106 O O . LYS A 1 136 ? 87.594 110.238 46.814 1.00 18.09 195 LYS A O 1
ATOM 1112 N N . LEU A 1 137 ? 85.441 110.781 46.393 1.00 17.95 196 LEU A N 1
ATOM 1113 C CA . LEU A 1 137 ? 84.896 109.476 46.749 1.00 17.70 196 LEU A CA 1
ATOM 1114 C C . LEU A 1 137 ? 85.443 108.329 45.886 1.00 18.62 196 LEU A C 1
ATOM 1115 O O . LEU A 1 137 ? 85.862 107.284 46.425 1.00 18.60 196 LEU A O 1
ATOM 1120 N N . THR A 1 138 ? 85.443 108.523 44.568 1.00 18.95 197 THR A N 1
ATOM 1121 C CA . THR A 1 138 ? 85.883 107.480 43.637 1.00 19.58 197 THR A CA 1
ATOM 1122 C C . THR A 1 138 ? 87.362 107.178 43.812 1.00 20.56 197 THR A C 1
ATOM 1123 O O . THR A 1 138 ? 87.747 106.020 43.964 1.00 20.47 197 THR A O 1
ATOM 1127 N N . LYS A 1 139 ? 88.194 108.212 43.812 1.00 20.96 198 LYS A N 1
ATOM 1128 C CA . LYS A 1 139 ? 89.623 107.960 43.887 1.00 21.75 198 LYS A CA 1
ATOM 1129 C C . LYS A 1 139 ? 90.060 107.466 45.268 1.00 21.64 198 LYS A C 1
ATOM 1130 O O . LYS A 1 139 ? 91.025 106.714 45.368 1.00 21.84 198 LYS A O 1
ATOM 1136 N N . THR A 1 140 ? 89.337 107.848 46.318 1.00 21.57 199 THR A N 1
ATOM 1137 C CA . THR A 1 140 ? 89.590 107.270 47.638 1.00 21.66 199 THR A CA 1
ATOM 1138 C C . THR A 1 140 ? 89.317 105.758 47.672 1.00 22.03 199 THR A C 1
ATOM 1139 O O . THR A 1 140 ? 90.176 104.985 48.099 1.00 22.25 199 THR A O 1
ATOM 1143 N N . VAL A 1 141 ? 88.132 105.339 47.218 1.00 22.29 200 VAL A N 1
ATOM 1144 C CA . VAL A 1 141 ? 87.774 103.917 47.188 1.00 22.42 200 VAL A CA 1
ATOM 1145 C C . VAL A 1 141 ? 88.747 103.124 46.312 1.00 23.24 200 VAL A C 1
ATOM 1146 O O . VAL A 1 141 ? 89.206 102.046 46.680 1.00 22.20 200 VAL A O 1
ATOM 1150 N N . LYS A 1 142 ? 89.033 103.682 45.144 1.00 24.51 201 LYS A N 1
ATOM 1151 C CA . LYS A 1 142 ? 90.008 103.153 44.203 1.00 26.56 201 LYS A CA 1
ATOM 1152 C C . LYS A 1 142 ? 91.372 102.886 44.843 1.00 27.02 201 LYS A C 1
ATOM 1153 O O . LYS A 1 142 ? 91.990 101.857 44.570 1.00 27.08 201 LYS A O 1
ATOM 1159 N N . GLU A 1 143 ? 91.835 103.809 45.686 1.00 27.60 202 GLU A N 1
ATOM 1160 C CA . GLU A 1 143 ? 93.153 103.674 46.316 1.00 28.80 202 GLU A CA 1
ATOM 1161 C C . GLU A 1 143 ? 93.179 102.506 47.294 1.00 28.67 202 GLU A C 1
ATOM 1162 O O . GLU A 1 143 ? 94.165 101.777 47.371 1.00 28.57 202 GLU A O 1
ATOM 1168 N N . ILE A 1 144 ? 92.078 102.334 48.020 1.00 28.73 203 ILE A N 1
ATOM 1169 C CA . ILE A 1 144 ? 91.964 101.290 49.024 1.00 28.57 203 ILE A CA 1
ATOM 1170 C C . ILE A 1 144 ? 91.887 99.900 48.376 1.00 29.41 203 ILE A C 1
ATOM 1171 O O . ILE A 1 144 ? 92.560 98.977 48.823 1.00 29.76 203 ILE A O 1
ATOM 1176 N N . VAL A 1 145 ? 91.117 99.762 47.302 1.00 29.83 204 VAL A N 1
ATOM 1177 C CA . VAL A 1 145 ? 90.904 98.438 46.704 1.00 30.67 204 VAL A CA 1
ATOM 1178 C C . VAL A 1 145 ? 91.928 97.991 45.640 1.00 31.71 204 VAL A C 1
ATOM 1179 O O . VAL A 1 145 ? 92.087 96.796 45.398 1.00 31.29 204 VAL A O 1
ATOM 1183 N N . ARG A 1 146 ? 92.630 98.944 45.023 1.00 33.32 205 ARG A N 1
ATOM 1184 C CA . ARG A 1 146 ? 93.607 98.604 43.979 1.00 34.58 205 ARG A CA 1
ATOM 1185 C C . ARG A 1 146 ? 95.019 98.340 44.492 1.00 35.27 205 ARG A C 1
ATOM 1186 O O . ARG A 1 146 ? 95.955 98.210 43.702 1.00 35.60 205 ARG A O 1
ATOM 1194 N N . GLU A 1 147 ? 95.172 98.236 45.807 1.00 36.29 206 GLU A N 1
ATOM 1195 C CA . GLU A 1 147 ? 96.483 97.940 46.390 1.00 37.06 206 GLU A CA 1
ATOM 1196 C C . GLU A 1 147 ? 96.453 96.784 47.394 1.00 37.06 206 GLU A C 1
ATOM 1197 O O . GLU A 1 147 ? 96.268 95.626 47.030 1.00 37.26 206 GLU A O 1
ATOM 1203 N N . ALA B 1 3 ? 44.408 91.495 33.602 1.00 33.82 62 ALA B N 1
ATOM 1204 C CA . ALA B 1 3 ? 43.165 92.299 33.890 1.00 32.74 62 ALA B CA 1
ATOM 1205 C C . ALA B 1 3 ? 43.159 93.018 35.249 1.00 31.78 62 ALA B C 1
ATOM 1206 O O . ALA B 1 3 ? 42.102 93.211 35.848 1.00 33.08 62 ALA B O 1
ATOM 1208 N N . LYS B 1 4 ? 44.333 93.422 35.720 1.00 29.35 63 LYS B N 1
ATOM 1209 C CA . LYS B 1 4 ? 44.460 94.247 36.911 1.00 26.54 63 LYS B CA 1
ATOM 1210 C C . LYS B 1 4 ? 45.666 95.186 36.762 1.00 24.21 63 LYS B C 1
ATOM 1211 O O . LYS B 1 4 ? 46.674 94.852 36.125 1.00 22.66 63 LYS B O 1
ATOM 1217 N N . ILE B 1 5 ? 45.504 96.388 37.296 1.00 21.18 64 ILE B N 1
ATOM 1218 C CA . ILE B 1 5 ? 46.503 97.413 37.228 1.00 20.28 64 ILE B CA 1
ATOM 1219 C C . ILE B 1 5 ? 46.971 97.727 38.660 1.00 19.63 64 ILE B C 1
ATOM 1220 O O . ILE B 1 5 ? 46.177 98.051 39.522 1.00 18.99 64 ILE B O 1
ATOM 1225 N N . ILE B 1 6 ? 48.268 97.590 38.906 1.00 18.88 65 ILE B N 1
ATOM 1226 C CA . ILE B 1 6 ? 48.795 97.794 40.247 1.00 18.67 65 ILE B CA 1
ATOM 1227 C C . ILE B 1 6 ? 49.710 99.012 40.290 1.00 17.88 65 ILE B C 1
ATOM 1228 O O . ILE B 1 6 ? 50.602 99.175 39.452 1.00 18.36 65 ILE B O 1
ATOM 1233 N N . GLY B 1 7 ? 49.513 99.849 41.289 1.00 17.29 66 GLY B N 1
ATOM 1234 C CA . GLY B 1 7 ? 50.485 100.894 41.582 1.00 16.88 66 GLY B CA 1
ATOM 1235 C C . GLY B 1 7 ? 51.440 100.405 42.658 1.00 16.21 66 GLY B C 1
ATOM 1236 O O . GLY B 1 7 ? 51.006 99.783 43.631 1.00 16.70 66 GLY B O 1
ATOM 1237 N N . TYR B 1 8 ? 52.734 100.664 42.479 1.00 14.79 67 TYR B N 1
ATOM 1238 C CA . TYR B 1 8 ? 53.742 100.280 43.471 1.00 14.29 67 TYR B CA 1
ATOM 1239 C C . TYR B 1 8 ? 54.554 101.486 43.900 1.00 13.60 67 TYR B C 1
ATOM 1240 O O . TYR B 1 8 ? 55.154 102.182 43.072 1.00 12.89 67 TYR B O 1
ATOM 1249 N N . ALA B 1 9 ? 54.542 101.723 45.199 1.00 13.15 68 ALA B N 1
ATOM 1250 C CA . ALA B 1 9 ? 55.226 102.840 45.830 1.00 13.73 68 ALA B CA 1
ATOM 1251 C C . ALA B 1 9 ? 56.184 102.343 46.908 1.00 13.78 68 ALA B C 1
ATOM 1252 O O . ALA B 1 9 ? 55.882 101.386 47.645 1.00 13.15 68 ALA B O 1
ATOM 1254 N N . ARG B 1 10 ? 57.336 103.001 47.002 1.00 13.31 69 ARG B N 1
ATOM 1255 C CA . ARG B 1 10 ? 58.372 102.551 47.911 1.00 13.39 69 ARG B CA 1
ATOM 1256 C C . ARG B 1 10 ? 59.220 103.742 48.345 1.00 14.15 69 ARG B C 1
ATOM 1257 O O . ARG B 1 10 ? 59.578 104.590 47.522 1.00 14.03 69 ARG B O 1
ATOM 1265 N N . VAL B 1 11 ? 59.492 103.809 49.647 1.00 13.70 70 VAL B N 1
ATOM 1266 C CA . VAL B 1 11 ? 60.562 104.646 50.196 1.00 13.59 70 VAL B CA 1
ATOM 1267 C C . VAL B 1 11 ? 61.341 103.734 51.135 1.00 14.24 70 VAL B C 1
ATOM 1268 O O . VAL B 1 11 ? 60.824 102.686 51.522 1.00 14.08 70 VAL B O 1
ATOM 1272 N N . SER B 1 12 ? 62.564 104.125 51.500 1.00 14.62 71 SER B N 1
ATOM 1273 C CA . SER B 1 12 ? 63.446 103.255 52.285 1.00 15.39 71 SER B CA 1
ATOM 1274 C C . SER B 1 12 ? 63.244 103.280 53.792 1.00 16.05 71 SER B C 1
ATOM 1275 O O . SER B 1 12 ? 63.485 102.260 54.457 1.00 15.94 71 SER B O 1
ATOM 1278 N N . PHE B 1 13 ? 62.860 104.448 54.330 1.00 16.58 72 PHE B N 1
ATOM 1279 C CA . PHE B 1 13 ? 62.796 104.672 55.774 1.00 16.99 72 PHE B CA 1
ATOM 1280 C C . PHE B 1 13 ? 61.466 105.262 56.231 1.00 16.71 72 PHE B C 1
ATOM 1281 O O . PHE B 1 13 ? 60.778 105.936 55.457 1.00 16.65 72 PHE B O 1
ATOM 1289 N N . ASN B 1 14 ? 61.128 105.023 57.496 1.00 16.20 73 ASN B N 1
ATOM 1290 C CA . ASN B 1 14 ? 59.924 105.592 58.092 1.00 16.01 73 ASN B CA 1
ATOM 1291 C C . ASN B 1 14 ? 59.849 107.107 57.965 1.00 15.60 73 ASN B C 1
ATOM 1292 O O . ASN B 1 14 ? 58.807 107.637 57.600 1.00 14.97 73 ASN B O 1
ATOM 1297 N N . ALA B 1 15 ? 60.958 107.792 58.239 1.00 15.52 74 ALA B N 1
ATOM 1298 C CA . ALA B 1 15 ? 61.036 109.247 58.076 1.00 16.33 74 ALA B CA 1
ATOM 1299 C C . ALA B 1 15 ? 60.573 109.767 56.699 1.00 17.01 74 ALA B C 1
ATOM 1300 O O . ALA B 1 15 ? 60.183 110.931 56.578 1.00 16.91 74 ALA B O 1
ATOM 1302 N N . GLN B 1 16 ? 60.610 108.909 55.676 1.00 17.94 75 GLN B N 1
ATOM 1303 C CA . GLN B 1 16 ? 60.132 109.267 54.331 1.00 18.96 75 GLN B CA 1
ATOM 1304 C C . GLN B 1 16 ? 58.655 108.960 54.045 1.00 19.62 75 GLN B C 1
ATOM 1305 O O . GLN B 1 16 ? 58.231 109.023 52.874 1.00 19.48 75 GLN B O 1
ATOM 1311 N N . LYS B 1 17 ? 57.874 108.624 55.075 1.00 20.18 76 LYS B N 1
ATOM 1312 C CA . LYS B 1 17 ? 56.451 108.291 54.887 1.00 20.75 76 LYS B CA 1
ATOM 1313 C C . LYS B 1 17 ? 55.666 109.368 54.125 1.00 21.21 76 LYS B C 1
ATOM 1314 O O . LYS B 1 17 ? 54.754 109.049 53.358 1.00 21.49 76 LYS B O 1
ATOM 1320 N N . ASP B 1 18 ? 56.038 110.630 54.309 1.00 21.53 77 ASP B N 1
ATOM 1321 C CA . ASP B 1 18 ? 55.407 111.724 53.567 1.00 22.18 77 ASP B CA 1
ATOM 1322 C C . ASP B 1 18 ? 55.636 111.623 52.055 1.00 21.65 77 ASP B C 1
ATOM 1323 O O . ASP B 1 18 ? 54.705 111.846 51.268 1.00 21.92 77 ASP B O 1
ATOM 1328 N N . ASP B 1 19 ? 56.848 111.264 51.639 1.00 20.98 78 ASP B N 1
ATOM 1329 C CA . ASP B 1 19 ? 57.092 111.008 50.207 1.00 20.34 78 ASP B CA 1
ATOM 1330 C C . ASP B 1 19 ? 56.350 109.784 49.643 1.00 19.30 78 ASP B C 1
ATOM 1331 O O . ASP B 1 19 ? 55.978 109.762 48.454 1.00 18.47 78 ASP B O 1
ATOM 1336 N N . LEU B 1 20 ? 56.183 108.756 50.474 1.00 18.53 79 LEU B N 1
ATOM 1337 C CA . LEU B 1 20 ? 55.459 107.551 50.069 1.00 18.57 79 LEU B CA 1
ATOM 1338 C C . LEU B 1 20 ? 54.023 107.892 49.684 1.00 19.18 79 LEU B C 1
ATOM 1339 O O . LEU B 1 20 ? 53.535 107.444 48.647 1.00 18.16 79 LEU B O 1
ATOM 1344 N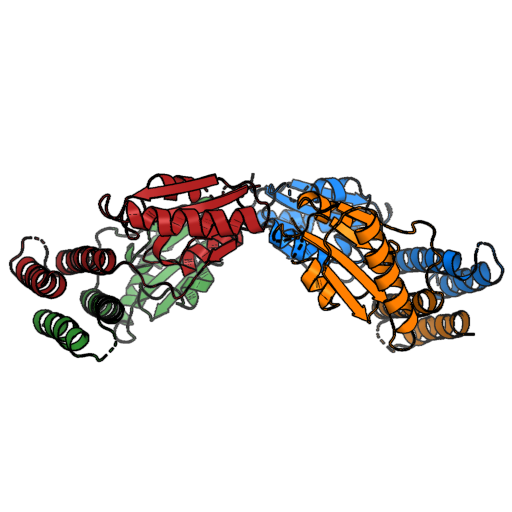 N . GLU B 1 21 ? 53.370 108.696 50.525 1.00 20.17 80 GLU B N 1
ATOM 1345 C CA . GLU B 1 21 ? 52.009 109.171 50.269 1.00 21.57 80 GLU B CA 1
ATOM 1346 C C . GLU B 1 21 ? 51.918 110.066 49.040 1.00 20.79 80 GLU B C 1
ATOM 1347 O O . GLU B 1 21 ? 50.924 110.015 48.314 1.00 21.04 80 GLU B O 1
ATOM 1353 N N . ARG B 1 22 ? 52.940 110.882 48.819 1.00 19.93 81 ARG B N 1
ATOM 1354 C CA . ARG B 1 22 ? 53.046 111.645 47.579 1.00 20.54 81 ARG B CA 1
ATOM 1355 C C . ARG B 1 22 ? 53.086 110.726 46.346 1.00 19.70 81 ARG B C 1
ATOM 1356 O O . ARG B 1 22 ? 52.371 110.967 45.371 1.00 20.03 81 ARG B O 1
ATOM 1364 N N . GLN B 1 23 ? 53.903 109.672 46.397 1.00 18.69 82 GLN B N 1
ATOM 1365 C CA . GLN B 1 23 ? 53.928 108.662 45.322 1.00 17.90 82 GLN B CA 1
ATOM 1366 C C . GLN B 1 23 ? 52.547 108.065 45.076 1.00 17.60 82 GLN B C 1
ATOM 1367 O O . GLN B 1 23 ? 52.110 107.923 43.948 1.00 17.66 82 GLN B O 1
ATOM 1373 N N . ILE B 1 24 ? 51.858 107.720 46.145 1.00 17.78 83 ILE B N 1
ATOM 1374 C CA . ILE B 1 24 ? 50.549 107.104 46.014 1.00 18.02 83 ILE B CA 1
ATOM 1375 C C . ILE B 1 24 ? 49.508 108.040 45.366 1.00 17.81 83 ILE B C 1
ATOM 1376 O O . ILE B 1 24 ? 48.698 107.585 44.553 1.00 17.80 83 ILE B O 1
ATOM 1381 N N . GLN B 1 25 ? 49.550 109.334 45.688 1.00 17.59 84 GLN B N 1
ATOM 1382 C CA . GLN B 1 25 ? 48.573 110.266 45.111 1.00 17.64 84 GLN B CA 1
ATOM 1383 C C . GLN B 1 25 ? 48.909 110.554 43.662 1.00 16.77 84 GLN B C 1
ATOM 1384 O O . GLN B 1 25 ? 48.005 110.712 42.852 1.00 16.75 84 GLN B O 1
ATOM 1390 N N . LEU B 1 26 ? 50.202 110.629 43.347 1.00 16.06 85 LEU B N 1
ATOM 1391 C CA . LEU B 1 26 ? 50.654 110.709 41.961 1.00 16.31 85 LEU B CA 1
ATOM 1392 C C . LEU B 1 26 ? 50.135 109.526 41.133 1.00 15.70 85 LEU B C 1
ATOM 1393 O O . LEU B 1 26 ? 49.584 109.725 40.069 1.00 15.38 85 LEU B O 1
ATOM 1398 N N . ILE B 1 27 ? 50.307 108.309 41.643 1.00 15.27 86 ILE B N 1
ATOM 1399 C CA . ILE B 1 27 ? 49.854 107.098 40.955 1.00 15.93 86 ILE B CA 1
ATOM 1400 C C . ILE B 1 27 ? 48.321 107.078 40.810 1.00 16.01 86 ILE B C 1
ATOM 1401 O O . ILE B 1 27 ? 47.805 106.866 39.719 1.00 15.94 86 ILE B O 1
ATOM 1406 N N . LYS B 1 28 ? 47.616 107.338 41.912 1.00 16.47 87 LYS B N 1
ATOM 1407 C CA . LYS B 1 28 ? 46.164 107.404 41.947 1.00 16.57 87 LYS B CA 1
ATOM 1408 C C . LYS B 1 28 ? 45.578 108.450 41.008 1.00 16.80 87 LYS B C 1
ATOM 1409 O O . LYS B 1 28 ? 44.574 108.194 40.343 1.00 17.22 87 LYS B O 1
ATOM 1415 N N . SER B 1 29 ? 46.175 109.633 40.942 1.00 16.54 88 SER B N 1
ATOM 1416 C CA . SER B 1 29 ? 45.588 110.641 40.086 1.00 16.88 88 SER B CA 1
ATOM 1417 C C . SER B 1 29 ? 45.907 110.352 38.616 1.00 16.52 88 SER B C 1
ATOM 1418 O O . SER B 1 29 ? 45.079 110.594 37.731 1.00 16.51 88 SER B O 1
ATOM 1421 N N . TYR B 1 30 ? 47.082 109.779 38.365 1.00 15.70 89 TYR B N 1
ATOM 1422 C CA . TYR B 1 30 ? 47.453 109.347 37.016 1.00 15.44 89 TYR B CA 1
ATOM 1423 C C . TYR B 1 30 ? 46.462 108.327 36.455 1.00 15.16 89 TYR B C 1
ATOM 1424 O O . TYR B 1 30 ? 46.068 108.429 35.300 1.00 15.27 89 TYR B O 1
ATOM 1433 N N . ALA B 1 31 ? 46.076 107.356 37.283 1.00 15.08 90 ALA B N 1
ATOM 1434 C CA . ALA B 1 31 ? 45.167 106.280 36.883 1.00 15.78 90 ALA B CA 1
ATOM 1435 C C . ALA B 1 31 ? 43.732 106.771 36.687 1.00 16.14 90 ALA B C 1
ATOM 1436 O O . ALA B 1 31 ? 43.045 106.389 35.742 1.00 15.99 90 ALA B O 1
ATOM 1438 N N . GLU B 1 32 ? 43.284 107.643 37.575 1.00 16.51 91 GLU B N 1
ATOM 1439 C CA . GLU B 1 32 ? 41.978 108.250 37.422 1.00 16.98 91 GLU B CA 1
ATOM 1440 C C . GLU B 1 32 ? 41.906 109.137 36.162 1.00 16.75 91 GLU B C 1
ATOM 1441 O O . GLU B 1 32 ? 40.915 109.123 35.426 1.00 16.13 91 GLU B O 1
ATOM 1447 N N . GLU B 1 33 ? 42.954 109.903 35.899 1.00 16.46 92 GLU B N 1
ATOM 1448 C CA . GLU B 1 33 ? 42.943 110.764 34.719 1.00 16.98 92 GLU B CA 1
ATOM 1449 C C . GLU B 1 33 ? 42.835 109.947 33.425 1.00 16.22 92 GLU B C 1
ATOM 1450 O O . GLU B 1 33 ? 42.163 110.363 32.476 1.00 16.02 92 GLU B O 1
ATOM 1456 N N . ASN B 1 34 ? 43.475 108.777 33.418 1.00 14.85 93 ASN B N 1
ATOM 1457 C CA . ASN B 1 34 ? 43.606 107.957 32.215 1.00 14.22 93 ASN B CA 1
ATOM 1458 C C . ASN B 1 34 ? 42.628 106.789 32.107 1.00 14.05 93 ASN B C 1
ATOM 1459 O O . ASN B 1 34 ? 42.726 105.963 31.192 1.00 13.78 93 ASN B O 1
ATOM 1464 N N . GLY B 1 35 ? 41.654 106.759 33.016 1.00 13.09 94 GLY B N 1
ATOM 1465 C CA . GLY B 1 35 ? 40.571 105.791 32.933 1.00 12.81 94 GLY B CA 1
ATOM 1466 C C . GLY B 1 35 ? 40.890 104.404 33.441 1.00 12.25 94 GLY B C 1
ATOM 1467 O O . GLY B 1 35 ? 40.327 103.412 32.946 1.00 12.12 94 GLY B O 1
ATOM 1468 N N . TRP B 1 36 ? 41.787 104.316 34.417 1.00 12.68 95 TRP B N 1
ATOM 1469 C CA . TRP B 1 36 ? 42.244 103.012 34.942 1.00 13.94 95 TRP B CA 1
ATOM 1470 C C . TRP B 1 36 ? 41.815 102.751 36.381 1.00 15.29 95 TRP B C 1
ATOM 1471 O O . TRP B 1 36 ? 42.023 103.592 37.247 1.00 15.52 95 TRP B O 1
ATOM 1482 N N . ASP B 1 37 ? 41.244 101.569 36.616 1.00 17.34 96 ASP B N 1
ATOM 1483 C CA . ASP B 1 37 ? 40.975 101.045 37.956 1.00 19.29 96 ASP B CA 1
ATOM 1484 C C . ASP B 1 37 ? 42.222 100.402 38.536 1.00 20.29 96 ASP B C 1
ATOM 1485 O O . ASP B 1 37 ? 42.834 99.543 37.905 1.00 21.44 96 ASP B O 1
ATOM 1490 N N . ILE B 1 38 ? 42.567 100.780 39.760 1.00 21.00 97 ILE B N 1
ATOM 1491 C CA . ILE B 1 38 ? 43.887 100.495 40.287 1.00 22.18 97 ILE B CA 1
ATOM 1492 C C . ILE B 1 38 ? 43.834 100.021 41.746 1.00 21.66 97 ILE B C 1
ATOM 1493 O O . ILE B 1 38 ? 42.933 100.376 42.488 1.00 21.10 97 ILE B O 1
ATOM 1498 N N . GLN B 1 39 ? 44.828 99.226 42.118 1.00 21.29 98 GLN B N 1
ATOM 1499 C CA . GLN B 1 39 ? 45.065 98.785 43.481 1.00 21.52 98 GLN B CA 1
ATOM 1500 C C . GLN B 1 39 ? 46.476 99.266 43.858 1.00 20.72 98 GLN B C 1
ATOM 1501 O O . GLN B 1 39 ? 47.368 99.292 43.000 1.00 21.05 98 GLN B O 1
ATOM 1507 N N . ILE B 1 40 ? 46.702 99.623 45.119 1.00 20.27 99 ILE B N 1
ATOM 1508 C CA . ILE B 1 40 ? 48.023 100.076 45.543 1.00 19.20 99 ILE B CA 1
ATOM 1509 C C . ILE B 1 40 ? 48.734 99.047 46.381 1.00 18.81 99 ILE B C 1
ATOM 1510 O O . ILE B 1 40 ? 48.134 98.430 47.255 1.00 19.23 99 ILE B O 1
ATOM 1515 N N . LEU B 1 41 ? 50.008 98.831 46.065 1.00 17.54 100 LEU B N 1
ATOM 1516 C CA . LEU B 1 41 ? 50.909 98.056 46.887 1.00 16.78 100 LEU B CA 1
ATOM 1517 C C . LEU B 1 41 ? 52.086 98.945 47.307 1.00 17.08 100 LEU B C 1
ATOM 1518 O O . LEU B 1 41 ? 52.559 99.781 46.544 1.00 17.41 100 LEU B O 1
ATOM 1523 N N . LYS B 1 42 ? 52.558 98.785 48.533 1.00 16.77 101 LYS B N 1
ATOM 1524 C CA . LYS B 1 42 ? 53.587 99.683 49.036 1.00 16.57 101 LYS B CA 1
ATOM 1525 C C . LYS B 1 42 ? 54.520 99.010 50.028 1.00 16.69 101 LYS B C 1
ATOM 1526 O O . LYS B 1 42 ? 54.107 98.121 50.782 1.00 15.44 101 LYS B O 1
ATOM 1532 N N . ASP B 1 43 ? 55.788 99.423 50.014 1.00 16.16 102 ASP B N 1
ATOM 1533 C CA . ASP B 1 43 ? 56.731 98.958 51.029 1.00 15.61 102 ASP B CA 1
ATOM 1534 C C . ASP B 1 43 ? 57.547 100.096 51.568 1.00 15.36 102 ASP B C 1
ATOM 1535 O O . ASP B 1 43 ? 57.873 101.039 50.838 1.00 15.11 102 ASP B O 1
ATOM 1540 N N . ILE B 1 44 ? 57.907 99.963 52.837 1.00 14.44 103 ILE B N 1
ATOM 1541 C CA . ILE B 1 44 ? 59.010 100.710 53.393 1.00 14.77 103 ILE B CA 1
ATOM 1542 C C . ILE B 1 44 ? 60.224 99.788 53.448 1.00 14.94 103 ILE B C 1
ATOM 1543 O O . ILE B 1 44 ? 60.278 98.869 54.263 1.00 15.42 103 ILE B O 1
ATOM 1548 N N . GLY B 1 45 ? 61.194 100.053 52.574 1.00 14.57 104 GLY B N 1
ATOM 1549 C CA . GLY B 1 45 ? 62.396 99.230 52.455 1.00 14.55 104 GLY B CA 1
ATOM 1550 C C . GLY B 1 45 ? 63.183 99.622 51.214 1.00 15.17 104 GLY B C 1
ATOM 1551 O O . GLY B 1 45 ? 62.660 100.281 50.310 1.00 15.83 104 GLY B O 1
ATOM 1552 N N . SER B 1 46 ? 64.442 99.199 51.177 1.00 14.82 105 SER B N 1
ATOM 1553 C CA . SER B 1 46 ? 65.362 99.547 50.135 1.00 14.65 105 SER B CA 1
ATOM 1554 C C . SER B 1 46 ? 65.038 98.827 48.824 1.00 14.60 105 SER B C 1
ATOM 1555 O O . SER B 1 46 ? 64.653 97.640 48.821 1.00 14.24 105 SER B O 1
ATOM 1558 N N . GLY B 1 47 ? 65.220 99.539 47.712 1.00 14.35 106 GLY B N 1
ATOM 1559 C CA . GLY B 1 47 ? 65.126 98.930 46.391 1.00 13.65 106 GLY B CA 1
ATOM 1560 C C . GLY B 1 47 ? 66.166 97.858 46.135 1.00 14.91 106 GLY B C 1
ATOM 1561 O O . GLY B 1 47 ? 66.139 97.213 45.080 1.00 15.92 106 GLY B O 1
ATOM 1562 N N . LEU B 1 48 ? 67.108 97.683 47.075 1.00 15.36 107 LEU B N 1
ATOM 1563 C CA . LEU B 1 48 ? 68.105 96.630 47.004 1.00 15.69 107 LEU B CA 1
ATOM 1564 C C . LEU B 1 48 ? 67.547 95.355 47.612 1.00 16.41 107 LEU B C 1
ATOM 1565 O O . LEU B 1 48 ? 68.081 94.288 47.372 1.00 15.85 107 LEU B O 1
ATOM 1570 N N . ASN B 1 49 ? 66.500 95.483 48.426 1.00 17.53 108 ASN B N 1
ATOM 1571 C CA . ASN B 1 49 ? 65.948 94.350 49.156 1.00 18.42 108 ASN B CA 1
ATOM 1572 C C . ASN B 1 49 ? 64.934 93.580 48.315 1.00 19.02 108 ASN B C 1
ATOM 1573 O O . ASN B 1 49 ? 63.806 94.037 48.060 1.00 19.23 108 ASN B O 1
ATOM 1578 N N . GLU B 1 50 ? 65.363 92.406 47.861 1.00 19.98 109 GLU B N 1
ATOM 1579 C CA . GLU B 1 50 ? 64.548 91.545 47.015 1.00 20.51 109 GLU B CA 1
ATOM 1580 C C . GLU B 1 50 ? 63.431 90.859 47.805 1.00 20.55 109 GLU B C 1
ATOM 1581 O O . GLU B 1 50 ? 62.521 90.281 47.210 1.00 19.61 109 GLU B O 1
ATOM 1587 N N . LYS B 1 51 ? 63.511 90.935 49.134 1.00 20.80 110 LYS B N 1
ATOM 1588 C CA . LYS B 1 51 ? 62.530 90.288 50.013 1.00 21.47 110 LYS B CA 1
ATOM 1589 C C . LYS B 1 51 ? 61.456 91.234 50.613 1.00 20.76 110 LYS B C 1
ATOM 1590 O O . LYS B 1 51 ? 60.732 90.844 51.522 1.00 20.36 110 LYS B O 1
ATOM 1596 N N . ARG B 1 52 ? 61.346 92.462 50.101 1.00 20.07 111 ARG B N 1
ATOM 1597 C CA . ARG B 1 52 ? 60.270 93.376 50.513 1.00 19.31 111 ARG B CA 1
ATOM 1598 C C . ARG B 1 52 ? 58.932 92.659 50.313 1.00 19.62 111 ARG B C 1
ATOM 1599 O O . ARG B 1 52 ? 58.723 92.036 49.284 1.00 18.85 111 ARG B O 1
ATOM 1607 N N . LYS B 1 53 ? 58.029 92.772 51.284 1.00 19.81 112 LYS B N 1
ATOM 1608 C CA . LYS B 1 53 ? 56.815 91.949 51.330 1.00 19.96 112 LYS B CA 1
ATOM 1609 C C . LYS B 1 53 ? 55.921 92.139 50.097 1.00 19.31 112 LYS B C 1
ATOM 1610 O O . LYS B 1 53 ? 55.606 91.172 49.382 1.00 19.45 112 LYS B O 1
ATOM 1616 N N . ASN B 1 54 ? 55.523 93.378 49.839 1.00 18.10 113 ASN B N 1
ATOM 1617 C CA . ASN B 1 54 ? 54.602 93.634 48.742 1.00 18.13 113 ASN B CA 1
ATOM 1618 C C . ASN B 1 54 ? 55.212 93.536 47.357 1.00 18.39 113 ASN B C 1
ATOM 1619 O O . ASN B 1 54 ? 54.507 93.240 46.368 1.00 18.15 113 ASN B O 1
ATOM 1624 N N . TYR B 1 55 ? 56.514 93.803 47.291 1.00 17.05 114 TYR B N 1
ATOM 1625 C CA . TYR B 1 55 ? 57.258 93.565 46.083 1.00 16.97 114 TYR B CA 1
ATOM 1626 C C . TYR B 1 55 ? 57.198 92.060 45.738 1.00 17.10 114 TYR B C 1
ATOM 1627 O O . TYR B 1 55 ? 56.891 91.693 44.590 1.00 16.84 114 TYR B O 1
ATOM 1636 N N . LYS B 1 56 ? 57.458 91.196 46.727 1.00 16.79 115 LYS B N 1
ATOM 1637 C CA . LYS B 1 56 ? 57.317 89.740 46.505 1.00 17.59 115 LYS B CA 1
ATOM 1638 C C . LYS B 1 56 ? 55.905 89.359 46.038 1.00 16.61 115 LYS B C 1
ATOM 1639 O O . LYS B 1 56 ? 55.726 88.584 45.106 1.00 16.47 115 LYS B O 1
ATOM 1645 N N . LYS B 1 57 ? 54.915 89.931 46.696 1.00 16.25 116 LYS B N 1
ATOM 1646 C CA . LYS B 1 57 ? 53.529 89.695 46.385 1.00 16.48 116 LYS B CA 1
ATOM 1647 C C . LYS B 1 57 ? 53.217 90.126 44.947 1.00 16.02 116 LYS B C 1
ATOM 1648 O O . LYS B 1 57 ? 52.508 89.428 44.226 1.00 15.15 116 LYS B O 1
ATOM 1654 N N . LEU B 1 58 ? 53.759 91.276 44.543 1.00 16.08 117 LEU B N 1
ATOM 1655 C CA . LEU B 1 58 ? 53.578 91.810 43.218 1.00 15.91 117 LEU B CA 1
ATOM 1656 C C . LEU B 1 58 ? 54.206 90.891 42.160 1.00 15.93 117 LEU B C 1
ATOM 1657 O O . LEU B 1 58 ? 53.562 90.605 41.155 1.00 15.45 117 LEU B O 1
ATOM 1662 N N . LEU B 1 59 ? 55.453 90.453 42.384 1.00 15.94 118 LEU B N 1
ATOM 1663 C CA . LEU B 1 59 ? 56.110 89.519 41.465 1.00 17.03 118 LEU B CA 1
ATOM 1664 C C . LEU B 1 59 ? 55.314 88.230 41.319 1.00 16.76 118 LEU B C 1
ATOM 1665 O O . LEU B 1 59 ? 55.243 87.684 40.222 1.00 17.22 118 LEU B O 1
ATOM 1670 N N . LYS B 1 60 ? 54.726 87.731 42.410 1.00 16.57 119 LYS B N 1
ATOM 1671 C CA . LYS B 1 60 ? 53.912 86.506 42.311 1.00 16.50 119 LYS B CA 1
ATOM 1672 C C . LYS B 1 60 ? 52.647 86.785 41.491 1.00 15.27 119 LYS B C 1
ATOM 1673 O O . LYS B 1 60 ? 52.251 85.988 40.646 1.00 14.37 119 LYS B O 1
ATOM 1687 N N . VAL B 1 62 ? 52.322 88.907 39.128 1.00 13.02 121 VAL B N 1
ATOM 1688 C CA . VAL B 1 62 ? 52.747 88.960 37.701 1.00 12.76 121 VAL B CA 1
ATOM 1689 C C . VAL B 1 62 ? 52.964 87.547 37.141 1.00 13.18 121 VAL B C 1
ATOM 1690 O O . VAL B 1 62 ? 52.519 87.233 36.026 1.00 12.60 121 VAL B O 1
ATOM 1702 N N . ASN B 1 64 ? 51.561 84.933 38.069 1.00 15.89 123 ASN B N 1
ATOM 1703 C CA . ASN B 1 64 ? 50.245 84.314 37.967 1.00 16.40 123 ASN B CA 1
ATOM 1704 C C . ASN B 1 64 ? 49.363 84.957 36.881 1.00 16.69 123 ASN B C 1
ATOM 1705 O O . ASN B 1 64 ? 48.186 84.638 36.786 1.00 16.90 123 ASN B O 1
ATOM 1710 N N . ARG B 1 65 ? 49.929 85.853 36.068 1.00 16.83 124 ARG B N 1
ATOM 1711 C CA . ARG B 1 65 ? 49.169 86.527 34.997 1.00 17.20 124 ARG B CA 1
ATOM 1712 C C . ARG B 1 65 ? 47.945 87.288 35.478 1.00 16.96 124 ARG B C 1
ATOM 1713 O O . ARG B 1 65 ? 46.918 87.287 34.813 1.00 17.01 124 ARG B O 1
ATOM 1721 N N . LYS B 1 66 ? 48.055 87.907 36.646 1.00 17.46 125 LYS B N 1
ATOM 1722 C CA . LYS B 1 66 ? 47.002 88.739 37.203 1.00 17.65 125 LYS B CA 1
ATOM 1723 C C . LYS B 1 66 ? 47.178 90.219 36.887 1.00 17.62 125 LYS B C 1
ATOM 1724 O O . LYS B 1 66 ? 46.296 91.005 37.171 1.00 18.24 125 LYS B O 1
ATOM 1730 N N . VAL B 1 67 ? 48.319 90.628 36.352 1.00 16.99 126 VAL B N 1
ATOM 1731 C CA . VAL B 1 67 ? 48.606 92.055 36.262 1.00 16.65 126 VAL B CA 1
ATOM 1732 C C . VAL B 1 67 ? 48.815 92.500 34.818 1.00 16.62 126 VAL B C 1
ATOM 1733 O O . VAL B 1 67 ? 49.698 92.001 34.131 1.00 17.14 126 VAL B O 1
ATOM 1737 N N . GLU B 1 68 ? 48.025 93.454 34.366 1.00 15.93 127 GLU B N 1
ATOM 1738 C CA . GLU B 1 68 ? 48.229 94.015 33.044 1.00 16.30 127 GLU B CA 1
ATOM 1739 C C . GLU B 1 68 ? 49.291 95.138 33.049 1.00 15.49 127 GLU B C 1
ATOM 1740 O O . GLU B 1 68 ? 50.071 95.265 32.091 1.00 15.99 127 GLU B O 1
ATOM 1746 N N . LYS B 1 69 ? 49.321 95.944 34.120 1.00 13.95 128 LYS B N 1
ATOM 1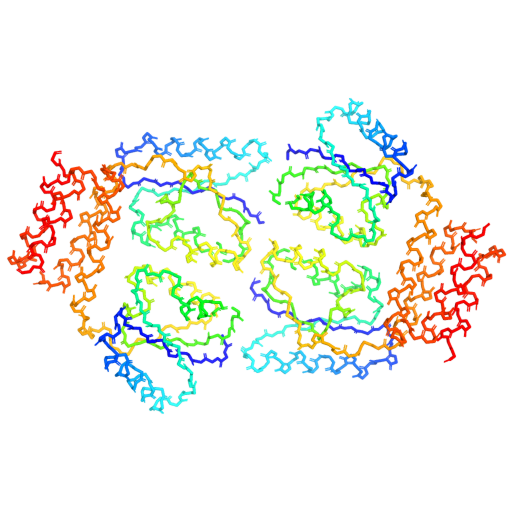747 C CA . LYS B 1 69 ? 50.202 97.095 34.197 1.00 13.48 128 LYS B CA 1
ATOM 1748 C C . LYS B 1 69 ? 50.651 97.331 35.626 1.00 13.57 128 LYS B C 1
ATOM 1749 O O . LYS B 1 69 ? 49.874 97.163 36.560 1.00 13.04 128 LYS B O 1
ATOM 1755 N N . VAL B 1 70 ? 51.908 97.738 35.769 1.00 13.70 129 VAL B N 1
ATOM 1756 C CA . VAL B 1 70 ? 52.456 98.175 37.033 1.00 14.11 129 VAL B CA 1
ATOM 1757 C C . VAL B 1 70 ? 52.837 99.650 36.856 1.00 13.66 129 VAL B C 1
ATOM 1758 O O . VAL B 1 70 ? 53.573 100.001 35.925 1.00 12.99 129 VAL B O 1
ATOM 1762 N N . ILE B 1 71 ? 52.329 100.500 37.748 1.00 13.42 130 ILE B N 1
ATOM 1763 C CA . ILE B 1 71 ? 52.549 101.943 37.660 1.00 12.28 130 ILE B CA 1
ATOM 1764 C C . ILE B 1 71 ? 53.446 102.328 38.781 1.00 12.89 130 ILE B C 1
ATOM 1765 O O . ILE B 1 71 ? 53.128 102.056 39.945 1.00 12.33 130 ILE B O 1
ATOM 1770 N N . ILE B 1 72 ? 54.566 102.961 38.436 1.00 12.85 131 ILE B N 1
ATOM 1771 C CA . ILE B 1 72 ? 55.498 103.489 39.439 1.00 12.80 131 ILE B CA 1
ATOM 1772 C C . ILE B 1 72 ? 55.834 104.950 39.104 1.00 13.19 131 ILE B C 1
ATOM 1773 O O . ILE B 1 72 ? 55.732 105.375 37.944 1.00 12.97 131 ILE B O 1
ATOM 1778 N N . ALA B 1 73 ? 56.267 105.703 40.115 1.00 13.81 132 ALA B N 1
ATOM 1779 C CA . ALA B 1 73 ? 56.667 107.102 39.920 1.00 13.96 132 ALA B CA 1
ATOM 1780 C C . ALA B 1 73 ? 57.927 107.207 39.095 1.00 14.63 132 ALA B C 1
ATOM 1781 O O . ALA B 1 73 ? 58.024 108.069 38.221 1.00 15.19 132 ALA B O 1
ATOM 1783 N N . TYR B 1 74 ? 58.910 106.353 39.380 1.00 14.47 133 TYR B N 1
ATOM 1784 C CA . TYR B 1 74 ? 60.188 106.388 38.626 1.00 15.41 133 TYR B CA 1
ATOM 1785 C C . TYR B 1 74 ? 60.902 105.073 38.887 1.00 16.13 133 TYR B C 1
ATOM 1786 O O . TYR B 1 74 ? 60.606 104.429 39.885 1.00 15.67 133 TYR B O 1
ATOM 1795 N N . PRO B 1 75 ? 61.790 104.634 37.956 1.00 16.47 134 PRO B N 1
ATOM 1796 C CA . PRO B 1 75 ? 62.227 103.220 37.921 1.00 16.78 134 PRO B CA 1
ATOM 1797 C C . PRO B 1 75 ? 62.786 102.684 39.238 1.00 17.23 134 PRO B C 1
ATOM 1798 O O . PRO B 1 75 ? 62.496 101.542 39.580 1.00 17.45 134 PRO B O 1
ATOM 1802 N N . ASP B 1 76 ? 63.562 103.487 39.984 1.00 17.28 135 ASP B N 1
ATOM 1803 C CA . ASP B 1 76 ? 64.222 102.922 41.180 1.00 16.51 135 ASP B CA 1
ATOM 1804 C C . ASP B 1 76 ? 63.293 102.737 42.371 1.00 15.84 135 ASP B C 1
ATOM 1805 O O . ASP B 1 76 ? 63.685 102.194 43.416 1.00 15.37 135 ASP B O 1
ATOM 1810 N N . ARG B 1 77 ? 62.034 103.119 42.197 1.00 15.28 136 ARG B N 1
ATOM 1811 C CA . ARG B 1 77 ? 61.019 102.783 43.195 1.00 14.52 136 ARG B CA 1
ATOM 1812 C C . ARG B 1 77 ? 60.791 101.265 43.220 1.00 14.71 136 ARG B C 1
ATOM 1813 O O . ARG B 1 77 ? 60.632 100.635 44.292 1.00 14.31 136 ARG B O 1
ATOM 1821 N N . LEU B 1 78 ? 60.825 100.671 42.042 1.00 14.09 137 LEU B N 1
ATOM 1822 C CA . LEU B 1 78 ? 60.581 99.233 41.913 1.00 14.91 137 LEU B CA 1
ATOM 1823 C C . LEU B 1 78 ? 61.779 98.387 42.377 1.00 14.62 137 LEU B C 1
ATOM 1824 O O . LEU B 1 78 ? 61.617 97.449 43.147 1.00 14.97 137 LEU B O 1
ATOM 1829 N N . THR B 1 79 ? 62.975 98.707 41.889 1.00 14.78 138 THR B N 1
ATOM 1830 C CA . THR B 1 79 ? 64.185 97.975 42.294 1.00 15.41 138 THR B CA 1
ATOM 1831 C C . THR B 1 79 ? 65.359 98.874 41.957 1.00 15.83 138 THR B C 1
ATOM 1832 O O . THR B 1 79 ? 65.289 99.645 41.010 1.00 16.19 138 THR B O 1
ATOM 1836 N N . ARG B 1 80 ? 66.427 98.774 42.730 1.00 15.89 139 ARG B N 1
ATOM 1837 C CA . ARG B 1 80 ? 67.621 99.574 42.488 1.00 16.15 139 ARG B CA 1
ATOM 1838 C C . ARG B 1 80 ? 68.386 99.038 41.298 1.00 16.31 139 ARG B C 1
ATOM 1839 O O . ARG B 1 80 ? 68.772 99.809 40.415 1.00 16.70 139 ARG B O 1
ATOM 1847 N N . PHE B 1 81 ? 68.579 97.720 41.276 1.00 16.53 140 PHE B N 1
ATOM 1848 C CA . PHE B 1 81 ? 69.239 97.003 40.167 1.00 16.16 140 PHE B CA 1
ATOM 1849 C C . PHE B 1 81 ? 68.317 96.010 39.475 1.00 15.68 140 PHE B C 1
ATOM 1850 O O . PHE B 1 81 ? 67.308 95.582 40.034 1.00 15.49 140 PHE B O 1
ATOM 1858 N N . GLY B 1 82 ? 68.695 95.633 38.257 1.00 14.87 141 GLY B N 1
ATOM 1859 C CA . GLY B 1 82 ? 68.037 94.557 37.569 1.00 14.11 141 GLY B CA 1
ATOM 1860 C C . GLY B 1 82 ? 66.735 95.012 36.936 1.00 14.22 141 GLY B C 1
ATOM 1861 O O . GLY B 1 82 ? 65.946 94.168 36.527 1.00 13.90 141 GLY B O 1
ATOM 1862 N N . PHE B 1 83 ? 66.530 96.333 36.830 1.00 13.88 142 PHE B N 1
ATOM 1863 C CA . PHE B 1 83 ? 65.263 96.869 36.319 1.00 14.07 142 PHE B CA 1
ATOM 1864 C C . PHE B 1 83 ? 64.898 96.345 34.941 1.00 14.27 142 PHE B C 1
ATOM 1865 O O . PHE B 1 83 ? 63.767 95.947 34.705 1.00 14.55 142 PHE B O 1
ATOM 1873 N N . GLU B 1 84 ? 65.860 96.343 34.030 1.00 14.37 143 GLU B N 1
ATOM 1874 C CA . GLU B 1 84 ? 65.582 95.966 32.645 1.00 14.94 143 GLU B CA 1
ATOM 1875 C C . GLU B 1 84 ? 65.287 94.459 32.499 1.00 13.80 143 GLU B C 1
ATOM 1876 O O . GLU B 1 84 ? 64.463 94.060 31.669 1.00 13.84 143 GLU B O 1
ATOM 1882 N N . THR B 1 85 ? 65.951 93.641 33.306 1.00 12.77 144 THR B N 1
ATOM 1883 C CA . THR B 1 85 ? 65.729 92.190 33.317 1.00 12.61 144 THR B CA 1
ATOM 1884 C C . THR B 1 85 ? 64.327 91.917 33.880 1.00 12.98 144 THR B C 1
ATOM 1885 O O . THR B 1 85 ? 63.592 91.060 33.377 1.00 12.16 144 THR B O 1
ATOM 1889 N N . LEU B 1 86 ? 63.982 92.653 34.937 1.00 12.41 145 LEU B N 1
ATOM 1890 C CA . LEU B 1 86 ? 62.683 92.540 35.569 1.00 13.77 145 LEU B CA 1
ATOM 1891 C C . LEU B 1 86 ? 61.533 92.923 34.616 1.00 13.83 145 LEU B C 1
ATOM 1892 O O . LEU B 1 86 ? 60.523 92.239 34.538 1.00 14.49 145 LEU B O 1
ATOM 1897 N N . LYS B 1 87 ? 61.728 94.021 33.905 1.00 13.80 146 LYS B N 1
ATOM 1898 C CA . LYS B 1 87 ? 60.822 94.516 32.889 1.00 14.61 146 LYS B CA 1
ATOM 1899 C C . LYS B 1 87 ? 60.554 93.475 31.799 1.00 14.07 146 LYS B C 1
ATOM 1900 O O . LYS B 1 87 ? 59.405 93.324 31.371 1.00 13.97 146 LYS B O 1
ATOM 1906 N N . GLU B 1 88 ? 61.592 92.763 31.365 1.00 13.48 147 GLU B N 1
ATOM 1907 C CA . GLU B 1 88 ? 61.419 91.679 30.404 1.00 14.14 147 GLU B CA 1
ATOM 1908 C C . GLU B 1 88 ? 60.671 90.461 30.981 1.00 12.82 147 GLU B C 1
ATOM 1909 O O . GLU B 1 88 ? 59.873 89.855 30.293 1.00 11.71 147 GLU B O 1
ATOM 1915 N N . PHE B 1 89 ? 60.961 90.091 32.225 1.00 12.67 148 PHE B N 1
ATOM 1916 C CA . PHE B 1 89 ? 60.173 89.061 32.927 1.00 11.89 148 PHE B CA 1
ATOM 1917 C C . PHE B 1 89 ? 58.693 89.472 32.974 1.00 12.23 148 PHE B C 1
ATOM 1918 O O . PHE B 1 89 ? 57.813 88.680 32.657 1.00 12.08 148 PHE B O 1
ATOM 1926 N N . PHE B 1 90 ? 58.434 90.723 33.367 1.00 12.25 149 PHE B N 1
ATOM 1927 C CA . PHE B 1 90 ? 57.075 91.294 33.315 1.00 12.26 149 PHE B CA 1
ATOM 1928 C C . PHE B 1 90 ? 56.426 91.170 31.937 1.00 13.05 149 PHE B C 1
ATOM 1929 O O . PHE B 1 90 ? 55.316 90.666 31.822 1.00 13.36 149 PHE B O 1
ATOM 1937 N N . LYS B 1 91 ? 57.121 91.616 30.898 1.00 12.95 150 LYS B N 1
ATOM 1938 C CA . LYS B 1 91 ? 56.639 91.472 29.531 1.00 14.21 150 LYS B CA 1
ATOM 1939 C C . LYS B 1 91 ? 56.222 90.050 29.175 1.00 12.87 150 LYS B C 1
ATOM 1940 O O . LYS B 1 91 ? 55.188 89.875 28.515 1.00 12.99 150 LYS B O 1
ATOM 1946 N N . SER B 1 92 ? 57.011 89.057 29.599 1.00 11.63 151 SER B N 1
ATOM 1947 C CA . SER B 1 92 ? 56.724 87.636 29.281 1.00 11.53 151 SER B CA 1
ATOM 1948 C C . SER B 1 92 ? 55.372 87.215 29.867 1.00 11.64 151 SER B C 1
ATOM 1949 O O . SER B 1 92 ? 54.749 86.291 29.367 1.00 10.76 151 SER B O 1
ATOM 1952 N N . TYR B 1 93 ? 54.934 87.909 30.928 1.00 11.70 152 TYR B N 1
ATOM 1953 C CA . TYR B 1 93 ? 53.649 87.627 31.551 1.00 12.47 152 TYR B CA 1
ATOM 1954 C C . TYR B 1 93 ? 52.562 88.667 31.238 1.00 13.68 152 TYR B C 1
ATOM 1955 O O . TYR B 1 93 ? 51.591 88.766 31.990 1.00 15.04 152 TYR B O 1
ATOM 1964 N N . GLY B 1 94 ? 52.722 89.425 30.156 1.00 12.62 153 GLY B N 1
ATOM 1965 C CA . GLY B 1 94 ? 51.692 90.364 29.720 1.00 13.23 153 GLY B CA 1
ATOM 1966 C C . GLY B 1 94 ? 51.670 91.686 30.484 1.00 13.54 153 GLY B C 1
ATOM 1967 O O . GLY B 1 94 ? 50.702 92.438 30.390 1.00 13.81 153 GLY B O 1
ATOM 1968 N N . THR B 1 95 ? 52.708 91.937 31.282 1.00 13.95 154 THR B N 1
ATOM 1969 C CA . THR B 1 95 ? 52.709 93.041 32.227 1.00 14.28 154 THR B CA 1
ATOM 1970 C C . THR B 1 95 ? 53.609 94.169 31.757 1.00 14.87 154 THR B C 1
ATOM 1971 O O . THR B 1 95 ? 54.820 93.958 31.559 1.00 14.76 154 THR B O 1
ATOM 1975 N N . GLU B 1 96 ? 53.009 95.345 31.560 1.00 14.75 155 GLU B N 1
ATOM 1976 C CA . GLU B 1 96 ? 53.738 96.576 31.186 1.00 15.28 155 GLU B CA 1
ATOM 1977 C C . GLU B 1 96 ? 54.064 97.367 32.450 1.00 14.56 155 GLU B C 1
ATOM 1978 O O . GLU B 1 96 ? 53.245 97.419 33.386 1.00 14.01 155 GLU B O 1
ATOM 1984 N N . ILE B 1 97 ? 55.266 97.965 32.490 1.00 13.48 156 ILE B N 1
ATOM 1985 C CA . ILE B 1 97 ? 55.600 98.929 33.535 1.00 12.15 156 ILE B CA 1
ATOM 1986 C C . ILE B 1 97 ? 55.366 100.351 32.995 1.00 12.61 156 ILE B C 1
ATOM 1987 O O . ILE B 1 97 ? 55.917 100.734 31.985 1.00 12.71 156 ILE B O 1
ATOM 1992 N N . VAL B 1 98 ? 54.512 101.102 33.672 1.00 12.34 157 VAL B N 1
ATOM 1993 C CA . VAL B 1 98 ? 54.241 102.490 33.369 1.00 12.43 157 VAL B CA 1
ATOM 1994 C C . VAL B 1 98 ? 55.041 103.353 34.369 1.00 13.41 157 VAL B C 1
ATOM 1995 O O . VAL B 1 98 ? 54.900 103.211 35.600 1.00 13.52 157 VAL B O 1
ATOM 1999 N N . ILE B 1 99 ? 55.901 104.219 33.856 1.00 14.16 158 ILE B N 1
ATOM 2000 C CA . ILE B 1 99 ? 56.700 105.103 34.701 1.00 15.44 158 ILE B CA 1
ATOM 2001 C C . ILE B 1 99 ? 56.126 106.515 34.562 1.00 15.81 158 ILE B C 1
ATOM 2002 O O . ILE B 1 99 ? 56.047 107.055 33.466 1.00 16.00 158 ILE B O 1
ATOM 2007 N N . ILE B 1 100 ? 55.712 107.106 35.664 1.00 16.11 159 ILE B N 1
ATOM 2008 C CA . ILE B 1 100 ? 55.075 108.417 35.607 1.00 17.64 159 ILE B CA 1
ATOM 2009 C C . ILE B 1 100 ? 56.093 109.531 35.328 1.00 19.25 159 ILE B C 1
ATOM 2010 O O . ILE B 1 100 ? 55.911 110.323 34.414 1.00 19.15 159 ILE B O 1
ATOM 2015 N N . ASN B 1 101 ? 57.166 109.573 36.102 1.00 21.23 160 ASN B N 1
ATOM 2016 C CA . ASN B 1 101 ? 58.112 110.678 36.016 1.00 24.11 160 ASN B CA 1
ATOM 2017 C C . ASN B 1 101 ? 59.492 110.108 35.799 1.00 25.21 160 ASN B C 1
ATOM 2018 O O . ASN B 1 101 ? 60.237 109.890 36.733 1.00 24.64 160 ASN B O 1
ATOM 2023 N N . LYS B 1 102 ? 59.798 109.877 34.539 1.00 27.65 161 LYS B N 1
ATOM 2024 C CA . LYS B 1 102 ? 61.049 109.290 34.077 1.00 30.96 161 LYS B CA 1
ATOM 2025 C C . LYS B 1 102 ? 62.329 109.994 34.599 1.00 31.57 161 LYS B C 1
ATOM 2026 O O . LYS B 1 102 ? 63.282 109.331 35.042 1.00 32.53 161 LYS B O 1
ATOM 2032 N N . LYS B 1 103 ? 62.334 111.325 34.552 1.00 31.72 162 LYS B N 1
ATOM 2033 C CA . LYS B 1 103 ? 63.503 112.126 34.897 1.00 32.35 162 LYS B CA 1
ATOM 2034 C C . LYS B 1 103 ? 63.588 112.514 36.388 1.00 32.38 162 LYS B C 1
ATOM 2035 O O . LYS B 1 103 ? 64.552 113.159 36.805 1.00 32.50 162 LYS B O 1
ATOM 2037 N N . HIS B 1 104 ? 62.606 112.093 37.186 1.00 32.50 163 HIS B N 1
ATOM 2038 C CA . HIS B 1 104 ? 62.513 112.484 38.606 1.00 32.24 163 HIS B CA 1
ATOM 2039 C C . HIS B 1 104 ? 63.805 112.264 39.388 1.00 31.91 163 HIS B C 1
ATOM 2040 O O . HIS B 1 104 ? 64.444 111.219 39.234 1.00 32.03 163 HIS B O 1
ATOM 2047 N N . LYS B 1 105 ? 64.174 113.238 40.229 1.00 31.11 164 LYS B N 1
ATOM 2048 C CA . LYS B 1 105 ? 65.367 113.117 41.090 1.00 30.64 164 LYS B CA 1
ATOM 2049 C C . LYS B 1 105 ? 65.139 112.161 42.261 1.00 28.84 164 LYS B C 1
ATOM 2050 O O . LYS B 1 105 ? 64.315 112.412 43.146 1.00 29.03 164 LYS B O 1
ATOM 2056 N N . THR B 1 106 ? 65.907 111.083 42.264 1.00 26.49 165 THR B N 1
ATOM 2057 C CA . THR B 1 106 ? 65.871 110.099 43.328 1.00 24.50 165 THR B CA 1
ATOM 2058 C C . THR B 1 106 ? 66.367 110.667 44.692 1.00 22.90 165 THR B C 1
ATOM 2059 O O . THR B 1 106 ? 67.327 111.448 44.723 1.00 22.83 165 THR B O 1
ATOM 2063 N N . PRO B 1 107 ? 65.691 110.322 45.814 1.00 21.21 166 PRO B N 1
ATOM 2064 C CA . PRO B 1 107 ? 66.076 110.912 47.117 1.00 19.80 166 PRO B CA 1
ATOM 2065 C C . PRO B 1 107 ? 67.521 110.629 47.526 1.00 18.68 166 PRO B C 1
ATOM 2066 O O . PRO B 1 107 ? 67.966 109.475 47.530 1.00 18.28 166 PRO B O 1
ATOM 2070 N N . GLN B 1 108 ? 68.247 111.693 47.844 1.00 17.94 167 GLN B N 1
ATOM 2071 C CA . GLN B 1 108 ? 69.653 111.605 48.205 1.00 17.55 167 GLN B CA 1
ATOM 2072 C C . GLN B 1 108 ? 69.967 110.548 49.265 1.00 16.50 167 GLN B C 1
ATOM 2073 O O . GLN B 1 108 ? 70.904 109.779 49.091 1.00 16.37 167 GLN B O 1
ATOM 2079 N N . GLU B 1 109 ? 69.197 110.518 50.349 1.00 15.24 168 GLU B N 1
ATOM 2080 C CA . GLU B 1 109 ? 69.489 109.613 51.456 1.00 14.76 168 GLU B CA 1
ATOM 2081 C C . GLU B 1 109 ? 69.431 108.136 51.083 1.00 14.02 168 GLU B C 1
ATOM 2082 O O . GLU B 1 109 ? 70.164 107.339 51.662 1.00 14.28 168 GLU B O 1
ATOM 2088 N N . GLU B 1 110 ? 68.560 107.763 50.144 1.00 12.83 169 GLU B N 1
ATOM 2089 C CA . GLU B 1 110 ? 68.537 106.383 49.650 1.00 12.32 169 GLU B CA 1
ATOM 2090 C C . GLU B 1 110 ? 69.816 106.097 48.882 1.00 12.11 169 GLU B C 1
ATOM 2091 O O . GLU B 1 110 ? 70.349 104.991 48.947 1.00 11.93 169 GLU B O 1
ATOM 2097 N N . LEU B 1 111 ? 70.325 107.100 48.171 1.00 12.20 170 LEU B N 1
ATOM 2098 C CA . LEU B 1 111 ? 71.569 106.926 47.439 1.00 12.88 170 LEU B CA 1
ATOM 2099 C C . LEU B 1 111 ? 72.697 106.679 48.443 1.00 12.37 170 LEU B C 1
ATOM 2100 O O . LEU B 1 111 ? 73.465 105.711 48.319 1.00 12.47 170 LEU B O 1
ATOM 2105 N N . VAL B 1 112 ? 72.735 107.525 49.467 1.00 12.05 171 VAL B N 1
ATOM 2106 C CA . VAL B 1 112 ? 73.726 107.432 50.527 1.00 11.65 171 VAL B CA 1
ATOM 2107 C C . VAL B 1 112 ? 73.683 106.039 51.155 1.00 11.43 171 VAL B C 1
ATOM 2108 O O . VAL B 1 112 ? 74.699 105.328 51.200 1.00 11.29 171 VAL B O 1
ATOM 2112 N N . GLU B 1 113 ? 72.502 105.624 51.585 1.00 10.95 172 GLU B N 1
ATOM 2113 C CA . GLU B 1 113 ? 72.408 104.377 52.333 1.00 11.38 172 GLU B CA 1
ATOM 2114 C C . GLU B 1 113 ? 72.473 103.141 51.452 1.00 11.10 172 GLU B C 1
ATOM 2115 O O . GLU B 1 113 ? 72.948 102.100 51.888 1.00 11.49 172 GLU B O 1
ATOM 2121 N N . ASP B 1 114 ? 72.028 103.227 50.203 1.00 11.72 173 ASP B N 1
ATOM 2122 C CA . ASP B 1 114 ? 72.173 102.058 49.344 1.00 11.22 173 ASP B CA 1
ATOM 2123 C C . ASP B 1 114 ? 73.661 101.854 49.033 1.00 11.18 173 ASP B C 1
ATOM 2124 O O . ASP B 1 114 ? 74.131 100.725 48.984 1.00 11.37 173 ASP B O 1
ATOM 2129 N N . LEU B 1 115 ? 74.392 102.948 48.836 1.00 11.57 174 LEU B N 1
ATOM 2130 C CA . LEU B 1 115 ? 75.848 102.864 48.611 1.00 12.14 174 LEU B CA 1
ATOM 2131 C C . LEU B 1 115 ? 76.550 102.206 49.808 1.00 11.57 174 LEU B C 1
ATOM 2132 O O . LEU B 1 115 ? 77.353 101.267 49.647 1.00 11.68 174 LEU B O 1
ATOM 2137 N N . ILE B 1 116 ? 76.212 102.675 51.009 1.00 10.72 175 ILE B N 1
ATOM 2138 C CA . ILE B 1 116 ? 76.745 102.087 52.229 1.00 9.21 175 ILE B CA 1
ATOM 2139 C C . ILE B 1 116 ? 76.477 100.588 52.290 1.00 9.69 175 ILE B C 1
ATOM 2140 O O . ILE B 1 116 ? 77.396 99.819 52.579 1.00 9.53 175 ILE B O 1
ATOM 2145 N N . THR B 1 117 ? 75.243 100.174 51.976 1.00 9.88 176 THR B N 1
ATOM 2146 C CA . THR B 1 117 ? 74.871 98.764 51.948 1.00 10.19 176 THR B CA 1
ATOM 2147 C C . THR B 1 117 ? 75.705 97.976 50.934 1.00 11.04 176 THR B C 1
ATOM 2148 O O . THR B 1 117 ? 76.147 96.856 51.203 1.00 10.46 176 THR B O 1
ATOM 2152 N N . ILE B 1 118 ? 75.925 98.564 49.766 1.00 11.90 177 ILE B N 1
ATOM 2153 C CA . ILE B 1 118 ? 76.614 97.838 48.698 1.00 12.87 177 ILE B CA 1
ATOM 2154 C C . ILE B 1 118 ? 78.083 97.713 49.053 1.00 13.53 177 ILE B C 1
ATOM 2155 O O . ILE B 1 118 ? 78.707 96.659 48.862 1.00 14.15 177 ILE B O 1
ATOM 2160 N N . VAL B 1 119 ? 78.626 98.791 49.591 1.00 13.69 178 VAL B N 1
ATOM 2161 C CA . VAL B 1 119 ? 80.014 98.807 49.992 1.00 14.87 178 VAL B CA 1
ATOM 2162 C C . VAL B 1 119 ? 80.278 97.771 51.104 1.00 14.75 178 VAL B C 1
ATOM 2163 O O . VAL B 1 119 ? 81.286 97.076 51.079 1.00 15.23 178 VAL B O 1
ATOM 2167 N N . SER B 1 120 ? 79.346 97.637 52.035 1.00 14.80 179 SER B N 1
ATOM 2168 C CA . SER B 1 120 ? 79.441 96.619 53.088 1.00 14.73 179 SER B CA 1
ATOM 2169 C C . SER B 1 120 ? 79.392 95.161 52.546 1.00 14.92 179 SER B C 1
ATOM 2170 O O . SER B 1 120 ? 80.174 94.315 52.990 1.00 15.13 179 SER B O 1
ATOM 2173 N N . HIS B 1 121 ? 78.488 94.871 51.609 1.00 14.68 180 HIS B N 1
ATOM 2174 C CA . HIS B 1 121 ? 78.433 93.542 50.960 1.00 15.35 180 HIS B CA 1
ATOM 2175 C C . HIS B 1 121 ? 79.784 93.222 50.291 1.00 15.24 180 HIS B C 1
ATOM 2176 O O . HIS B 1 121 ? 80.356 92.154 50.533 1.00 15.56 180 HIS B O 1
ATOM 2183 N N . PHE B 1 122 ? 80.297 94.155 49.479 1.00 14.63 181 PHE B N 1
ATOM 2184 C CA . PHE B 1 122 ? 81.530 93.939 48.729 1.00 13.78 181 PHE B CA 1
ATOM 2185 C C . PHE B 1 122 ? 82.752 93.842 49.636 1.00 14.76 181 PHE B C 1
ATOM 2186 O O . PHE B 1 122 ? 83.606 92.968 49.444 1.00 14.93 181 PHE B O 1
ATOM 2194 N N . ALA B 1 123 ? 82.819 94.728 50.627 1.00 14.51 182 ALA B N 1
ATOM 2195 C CA . ALA B 1 123 ? 83.852 94.679 51.652 1.00 14.70 182 ALA B CA 1
ATOM 2196 C C . ALA B 1 123 ? 83.895 93.348 52.407 1.00 14.99 182 ALA B C 1
ATOM 2197 O O . ALA B 1 123 ? 84.980 92.815 52.690 1.00 15.42 182 ALA B O 1
ATOM 2199 N N . GLY B 1 124 ? 82.717 92.833 52.756 1.00 15.01 183 GLY B N 1
ATOM 2200 C CA . GLY B 1 124 ? 82.614 91.551 53.421 1.00 15.42 183 GLY B CA 1
ATOM 2201 C C . GLY B 1 124 ? 83.112 90.411 52.554 1.00 16.08 183 GLY B C 1
ATOM 2202 O O . GLY B 1 124 ? 83.778 89.494 53.050 1.00 16.61 183 GLY B O 1
ATOM 2203 N N . LYS B 1 125 ? 82.787 90.462 51.262 1.00 15.99 184 LYS B N 1
ATOM 2204 C CA . LYS B 1 125 ? 83.290 89.494 50.297 1.00 16.19 184 LYS B CA 1
ATOM 2205 C C . LYS B 1 125 ? 84.808 89.660 50.071 1.00 16.34 184 LYS B C 1
ATOM 2206 O O . LYS B 1 125 ? 85.523 88.671 49.892 1.00 15.87 184 LYS B O 1
ATOM 2212 N N . LEU B 1 126 ? 85.286 90.904 50.069 1.00 16.71 185 LEU B N 1
ATOM 2213 C CA . LEU B 1 126 ? 86.691 91.196 49.785 1.00 17.38 185 LEU B CA 1
ATOM 2214 C C . LEU B 1 126 ? 87.637 90.752 50.880 1.00 17.84 185 LEU B C 1
ATOM 2215 O O . LEU B 1 126 ? 88.713 90.215 50.588 1.00 18.07 185 LEU B O 1
ATOM 2220 N N . TYR B 1 127 ? 87.238 90.981 52.132 1.00 18.16 186 TYR B N 1
ATOM 2221 C CA . TYR B 1 127 ? 88.179 90.961 53.249 1.00 18.23 186 TYR B CA 1
ATOM 2222 C C . TYR B 1 127 ? 87.687 90.168 54.450 1.00 17.84 186 TYR B C 1
ATOM 2223 O O . TYR B 1 127 ? 88.449 89.930 55.384 1.00 18.76 186 TYR B O 1
ATOM 2232 N N . GLY B 1 128 ? 86.419 89.771 54.430 1.00 17.79 187 GLY B N 1
ATOM 2233 C CA . GLY B 1 128 ? 85.790 89.090 55.569 1.00 17.22 187 GLY B CA 1
ATOM 2234 C C . GLY B 1 128 ? 85.085 90.094 56.463 1.00 17.17 187 GLY B C 1
ATOM 2235 O O . GLY B 1 128 ? 85.636 91.156 56.775 1.00 17.16 187 GLY B O 1
ATOM 2244 N N . HIS B 1 130 ? 83.829 92.339 59.244 1.00 17.19 189 HIS B N 1
ATOM 2245 C CA . HIS B 1 130 ? 84.417 92.960 60.443 1.00 17.39 189 HIS B CA 1
ATOM 2246 C C . HIS B 1 130 ? 85.933 92.848 60.611 1.00 17.42 189 HIS B C 1
ATOM 2247 O O . HIS B 1 130 ? 86.458 93.158 61.664 1.00 17.10 189 HIS B O 1
ATOM 2254 N N . SER B 1 131 ? 86.632 92.443 59.557 1.00 18.00 190 SER B N 1
ATOM 2255 C CA . SER B 1 131 ? 88.087 92.483 59.544 1.00 18.16 190 SER B CA 1
ATOM 2256 C C . SER B 1 131 ? 88.576 93.925 59.425 1.00 18.55 190 SER B C 1
ATOM 2257 O O . SER B 1 131 ? 87.784 94.857 59.272 1.00 18.49 190 SER B O 1
ATOM 2260 N N . HIS B 1 132 ? 89.893 94.088 59.475 1.00 19.01 191 HIS B N 1
ATOM 2261 C CA . HIS B 1 132 ? 90.525 95.394 59.497 1.00 19.33 191 HIS B CA 1
ATOM 2262 C C . HIS B 1 132 ? 90.296 96.154 58.188 1.00 19.30 191 HIS B C 1
ATOM 2263 O O . HIS B 1 132 ? 89.878 97.314 58.214 1.00 19.60 191 HIS B O 1
ATOM 2270 N N . LYS B 1 133 ? 90.573 95.512 57.053 1.00 19.23 192 LYS B N 1
ATOM 2271 C CA . LYS B 1 133 ? 90.351 96.146 55.738 1.00 19.41 192 LYS B CA 1
ATOM 2272 C C . LYS B 1 133 ? 88.866 96.425 55.506 1.00 18.31 192 LYS B C 1
ATOM 2273 O O . LYS B 1 133 ? 88.515 97.482 54.990 1.00 17.83 192 LYS B O 1
ATOM 2279 N N . TYR B 1 134 ? 88.012 95.476 55.909 1.00 17.86 193 TYR B N 1
ATOM 2280 C CA . TYR B 1 134 ? 86.559 95.673 55.929 1.00 17.31 193 TYR B CA 1
ATOM 2281 C C . TYR B 1 134 ? 86.166 96.980 56.613 1.00 17.36 193 TYR B C 1
ATOM 2282 O O . TYR B 1 134 ? 85.424 97.782 56.047 1.00 17.36 193 TYR B O 1
ATOM 2291 N N . LYS B 1 135 ? 86.653 97.173 57.837 1.00 17.44 194 LYS B N 1
ATOM 2292 C CA . LYS B 1 135 ? 86.271 98.312 58.651 1.00 17.60 194 LYS B CA 1
ATOM 2293 C C . LYS B 1 135 ? 86.870 99.593 58.083 1.00 17.77 194 LYS B C 1
ATOM 2294 O O . LYS B 1 135 ? 86.257 100.658 58.163 1.00 17.34 194 LYS B O 1
ATOM 2300 N N . LYS B 1 136 ? 88.067 99.481 57.510 1.00 18.21 195 LYS B N 1
ATOM 2301 C CA . LYS B 1 136 ? 88.689 100.611 56.842 1.00 18.62 195 LYS B CA 1
ATOM 2302 C C . LYS B 1 136 ? 87.837 101.084 55.663 1.00 18.49 195 LYS B C 1
ATOM 2303 O O . LYS B 1 136 ? 87.501 102.273 55.574 1.00 18.82 195 LYS B O 1
ATOM 2309 N N . LEU B 1 137 ? 87.488 100.162 54.764 1.00 18.37 196 LEU B N 1
ATOM 2310 C CA . LEU B 1 137 ? 86.779 100.528 53.536 1.00 17.22 196 LEU B CA 1
ATOM 2311 C C . LEU B 1 137 ? 85.410 101.128 53.841 1.00 17.36 196 LEU B C 1
ATOM 2312 O O . LEU B 1 137 ? 85.108 102.227 53.385 1.00 17.43 196 LEU B O 1
ATOM 2317 N N . THR B 1 138 ? 84.614 100.411 54.637 1.00 17.29 197 THR B N 1
ATOM 2318 C CA . THR B 1 138 ? 83.249 100.815 55.014 1.00 16.88 197 THR B CA 1
ATOM 2319 C C . THR B 1 138 ? 83.208 102.127 55.783 1.00 17.16 197 THR B C 1
ATOM 2320 O O . THR B 1 138 ? 82.303 102.939 55.595 1.00 16.65 197 THR B O 1
ATOM 2324 N N . LYS B 1 139 ? 84.178 102.324 56.669 1.00 17.11 198 LYS B N 1
ATOM 2325 C CA . LYS B 1 139 ? 84.220 103.544 57.468 1.00 17.94 198 LYS B CA 1
ATOM 2326 C C . LYS B 1 139 ? 84.693 104.762 56.658 1.00 17.79 198 LYS B C 1
ATOM 2327 O O . LYS B 1 139 ? 84.179 105.864 56.833 1.00 18.09 198 LYS B O 1
ATOM 2333 N N . THR B 1 140 ? 85.672 104.565 55.784 1.00 17.84 199 THR B N 1
ATOM 2334 C CA . THR B 1 140 ? 86.127 105.638 54.896 1.00 18.01 199 THR B CA 1
ATOM 2335 C C . THR B 1 140 ? 84.980 106.097 53.982 1.00 18.00 199 THR B C 1
ATOM 2336 O O . THR B 1 140 ? 84.747 107.291 53.825 1.00 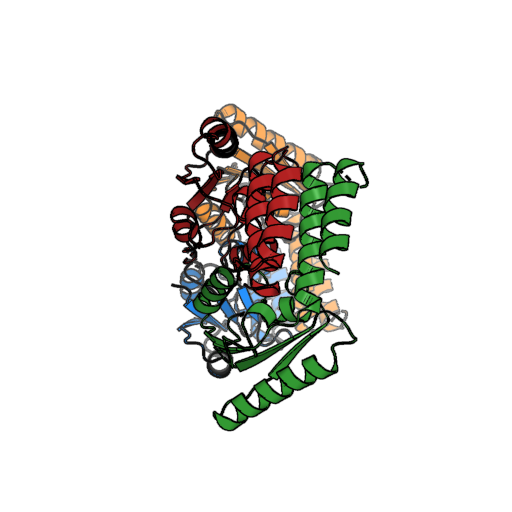17.92 199 THR B O 1
ATOM 2340 N N . VAL B 1 141 ? 84.246 105.148 53.410 1.00 18.35 200 VAL B N 1
ATOM 2341 C CA . VAL B 1 141 ? 83.096 105.506 52.586 1.00 18.41 200 VAL B CA 1
ATOM 2342 C C . VAL B 1 141 ? 82.018 106.222 53.410 1.00 18.68 200 VAL B C 1
ATOM 2343 O O . VAL B 1 141 ? 81.546 107.278 53.000 1.00 18.97 200 VAL B O 1
ATOM 2347 N N . LYS B 1 142 ? 81.641 105.638 54.547 1.00 18.85 201 LYS B N 1
ATOM 2348 C CA . LYS B 1 142 ? 80.674 106.229 55.486 1.00 19.37 201 LYS B CA 1
ATOM 2349 C C . LYS B 1 142 ? 80.961 107.697 55.826 1.00 19.04 201 LYS B C 1
ATOM 2350 O O . LYS B 1 142 ? 80.056 108.534 55.783 1.00 19.08 201 LYS B O 1
ATOM 2356 N N . GLU B 1 143 ? 82.218 107.995 56.153 1.00 18.70 202 GLU B N 1
ATOM 2357 C CA . GLU B 1 143 ? 82.634 109.338 56.561 1.00 18.68 202 GLU B CA 1
ATOM 2358 C C . GLU B 1 143 ? 82.378 110.359 55.453 1.00 18.66 202 GLU B C 1
ATOM 2359 O O . GLU B 1 143 ? 81.934 111.481 55.717 1.00 18.69 202 GLU B O 1
ATOM 2361 N N . ILE B 1 144 ? 82.656 109.953 54.219 1.00 18.45 203 ILE B N 1
ATOM 2362 C CA . ILE B 1 144 ? 82.492 110.817 53.052 1.00 18.75 203 ILE B CA 1
ATOM 2363 C C . ILE B 1 144 ? 81.019 111.094 52.702 1.00 18.77 203 ILE B C 1
ATOM 2364 O O . ILE B 1 144 ? 80.626 112.240 52.534 1.00 18.66 203 ILE B O 1
ATOM 2369 N N . VAL B 1 145 ? 80.205 110.050 52.625 1.00 19.68 204 VAL B N 1
ATOM 2370 C CA . VAL B 1 145 ? 78.832 110.202 52.116 1.00 20.19 204 VAL B CA 1
ATOM 2371 C C . VAL B 1 145 ? 77.802 110.758 53.126 1.00 21.41 204 VAL B C 1
ATOM 2372 O O . VAL B 1 145 ? 76.754 111.263 52.720 1.00 21.07 204 VAL B O 1
ATOM 2376 N N . ARG B 1 146 ? 78.118 110.713 54.423 1.00 22.92 205 ARG B N 1
ATOM 2377 C CA . ARG B 1 146 ? 77.159 111.132 55.462 1.00 24.46 205 ARG B CA 1
ATOM 2378 C C . ARG B 1 146 ? 77.314 112.568 56.002 1.00 25.39 205 ARG B C 1
ATOM 2379 O O . ARG B 1 146 ? 76.534 113.004 56.860 1.00 25.52 205 ARG B O 1
ATOM 2387 N N . GLU B 1 147 ? 78.300 113.306 55.507 1.00 26.31 206 GLU B N 1
ATOM 2388 C CA . GLU B 1 147 ? 78.466 114.702 55.910 1.00 27.16 206 GLU B CA 1
ATOM 2389 C C . GLU B 1 147 ? 77.575 115.657 55.098 1.00 27.10 206 GLU B C 1
ATOM 2390 O O . GLU B 1 147 ? 77.391 116.825 55.473 1.00 27.41 206 GLU B O 1
ATOM 2396 N N . ASN C 1 2 ? 68.345 60.017 33.106 1.00 47.22 61 ASN C N 1
ATOM 2397 C CA . ASN C 1 2 ? 69.785 59.622 32.839 1.00 46.92 61 ASN C CA 1
ATOM 2398 C C . ASN C 1 2 ? 70.774 59.707 34.044 1.00 46.13 61 ASN C C 1
ATOM 2399 O O . ASN C 1 2 ? 70.880 60.772 34.695 1.00 47.58 61 ASN C O 1
ATOM 2401 N N . ALA C 1 3 ? 71.512 58.613 34.314 1.00 43.81 62 ALA C N 1
ATOM 2402 C CA . ALA C 1 3 ? 72.594 58.531 35.362 1.00 40.84 62 ALA C CA 1
ATOM 2403 C C . ALA C 1 3 ? 72.672 57.178 36.105 1.00 38.07 62 ALA C C 1
ATOM 2404 O O . ALA C 1 3 ? 73.587 56.384 35.879 1.00 38.64 62 ALA C O 1
ATOM 2406 N N . LYS C 1 4 ? 71.732 56.910 37.001 1.00 33.56 63 LYS C N 1
ATOM 2407 C CA . LYS C 1 4 ? 71.771 55.634 37.673 1.00 28.57 63 LYS C CA 1
ATOM 2408 C C . LYS C 1 4 ? 70.468 54.838 37.689 1.00 25.03 63 LYS C C 1
ATOM 2409 O O . LYS C 1 4 ? 69.477 55.195 37.065 1.00 23.20 63 LYS C O 1
ATOM 2415 N N . ILE C 1 5 ? 70.547 53.716 38.382 1.00 22.14 64 ILE C N 1
ATOM 2416 C CA . ILE C 1 5 ? 69.542 52.680 38.357 1.00 20.57 64 ILE C CA 1
ATOM 2417 C C . ILE C 1 5 ? 69.150 52.439 39.805 1.00 19.94 64 ILE C C 1
ATOM 2418 O O . ILE C 1 5 ? 69.999 52.246 40.688 1.00 18.63 64 ILE C O 1
ATOM 2423 N N . ILE C 1 6 ? 67.859 52.517 40.052 1.00 19.11 65 ILE C N 1
ATOM 2424 C CA . ILE C 1 6 ? 67.382 52.422 41.416 1.00 19.61 65 ILE C CA 1
ATOM 2425 C C . ILE C 1 6 ? 66.470 51.217 41.476 1.00 18.83 65 ILE C C 1
ATOM 2426 O O . ILE C 1 6 ? 65.592 51.058 40.618 1.00 18.61 65 ILE C O 1
ATOM 2431 N N . GLY C 1 7 ? 66.724 50.346 42.444 1.00 17.87 66 GLY C N 1
ATOM 2432 C CA . GLY C 1 7 ? 65.777 49.292 42.785 1.00 18.02 66 GLY C CA 1
ATOM 2433 C C . GLY C 1 7 ? 64.816 49.858 43.815 1.00 17.39 66 GLY C C 1
ATOM 2434 O O . GLY C 1 7 ? 65.255 50.471 44.789 1.00 18.60 66 GLY C O 1
ATOM 2435 N N . TYR C 1 8 ? 63.514 49.714 43.583 1.00 16.78 67 TYR C N 1
ATOM 2436 C CA . TYR C 1 8 ? 62.526 50.121 44.583 1.00 15.41 67 TYR C CA 1
ATOM 2437 C C . TYR C 1 8 ? 61.793 48.906 45.116 1.00 15.29 67 TYR C C 1
ATOM 2438 O O . TYR C 1 8 ? 61.198 48.134 44.347 1.00 15.34 67 TYR C O 1
ATOM 2447 N N . ALA C 1 9 ? 61.845 48.741 46.439 1.00 14.84 68 ALA C N 1
ATOM 2448 C CA . ALA C 1 9 ? 61.179 47.636 47.122 1.00 14.72 68 ALA C CA 1
ATOM 2449 C C . ALA C 1 9 ? 60.231 48.209 48.173 1.00 15.04 68 ALA C C 1
ATOM 2450 O O . ALA C 1 9 ? 60.511 49.256 48.766 1.00 15.08 68 ALA C O 1
ATOM 2452 N N . ARG C 1 10 ? 59.105 47.530 48.389 1.00 15.42 69 ARG C N 1
ATOM 2453 C CA . ARG C 1 10 ? 58.087 47.998 49.333 1.00 15.24 69 ARG C CA 1
ATOM 2454 C C . ARG C 1 10 ? 57.241 46.830 49.816 1.00 15.32 69 ARG C C 1
ATOM 2455 O O . ARG C 1 10 ? 56.970 45.907 49.055 1.00 14.94 69 ARG C O 1
ATOM 2463 N N . VAL C 1 11 ? 56.878 46.875 51.109 1.00 15.56 70 VAL C N 1
ATOM 2464 C CA . VAL C 1 11 ? 55.835 46.052 51.722 1.00 14.78 70 VAL C CA 1
ATOM 2465 C C . VAL C 1 11 ? 55.049 46.971 52.667 1.00 15.95 70 VAL C C 1
ATOM 2466 O O . VAL C 1 11 ? 55.539 48.039 53.067 1.00 15.58 70 VAL C O 1
ATOM 2470 N N . SER C 1 12 ? 53.846 46.556 53.047 1.00 16.83 71 SER C N 1
ATOM 2471 C CA . SER C 1 12 ? 52.967 47.418 53.840 1.00 17.92 71 SER C CA 1
ATOM 2472 C C . SER C 1 12 ? 53.279 47.403 55.332 1.00 18.66 71 SER C C 1
ATOM 2473 O O . SER C 1 12 ? 53.178 48.438 55.988 1.00 19.15 71 SER C O 1
ATOM 2476 N N . PHE C 1 13 ? 53.643 46.228 55.860 1.00 19.14 72 PHE C N 1
ATOM 2477 C CA . PHE C 1 13 ? 53.763 46.024 57.299 1.00 19.28 72 PHE C CA 1
ATOM 2478 C C . PHE C 1 13 ? 55.112 45.460 57.680 1.00 19.53 72 PHE C C 1
ATOM 2479 O O . PHE C 1 13 ? 55.703 44.668 56.942 1.00 19.10 72 PHE C O 1
ATOM 2487 N N . ASN C 1 14 ? 55.569 45.861 58.861 1.00 20.32 73 ASN C N 1
ATOM 2488 C CA . ASN C 1 14 ? 56.804 45.366 59.456 1.00 21.08 73 ASN C CA 1
ATOM 2489 C C . ASN C 1 14 ? 56.902 43.844 59.470 1.00 21.03 73 ASN C C 1
ATOM 2490 O O . ASN C 1 14 ? 57.986 43.297 59.291 1.00 21.02 73 ASN C O 1
ATOM 2495 N N . ALA C 1 15 ? 55.772 43.162 59.661 1.00 21.22 74 ALA C N 1
ATOM 2496 C CA . ALA C 1 15 ? 55.748 41.691 59.625 1.00 21.65 74 ALA C CA 1
ATOM 2497 C C . ALA C 1 15 ? 56.089 41.105 58.239 1.00 21.83 74 ALA C C 1
ATOM 2498 O O . ALA C 1 15 ? 56.322 39.901 58.093 1.00 21.66 74 ALA C O 1
ATOM 2500 N N . GLN C 1 16 ? 56.120 41.954 57.221 1.00 22.20 75 GLN C N 1
ATOM 2501 C CA . GLN C 1 16 ? 56.481 41.487 55.890 1.00 22.96 75 GLN C CA 1
ATOM 2502 C C . GLN C 1 16 ? 57.967 41.659 55.559 1.00 23.72 75 GLN C C 1
ATOM 2503 O O . GLN C 1 16 ? 58.380 41.456 54.412 1.00 23.72 75 GLN C O 1
ATOM 2509 N N . LYS C 1 17 ? 58.763 42.035 56.553 1.00 24.72 76 LYS C N 1
ATOM 2510 C CA . LYS C 1 17 ? 60.189 42.319 56.353 1.00 25.96 76 LYS C CA 1
ATOM 2511 C C . LYS C 1 17 ? 60.988 41.212 55.644 1.00 26.11 76 LYS C C 1
ATOM 2512 O O . LYS C 1 17 ? 62.028 41.485 55.044 1.00 26.91 76 LYS C O 1
ATOM 2518 N N . ASP C 1 18 ? 60.503 39.976 55.715 1.00 26.52 77 ASP C N 1
ATOM 2519 C CA . ASP C 1 18 ? 61.139 38.843 55.039 1.00 26.88 77 ASP C CA 1
ATOM 2520 C C . ASP C 1 18 ? 60.923 38.910 53.531 1.00 26.81 77 ASP C C 1
ATOM 2521 O O . ASP C 1 18 ? 61.826 38.584 52.755 1.00 26.52 77 ASP C O 1
ATOM 2526 N N . ASP C 1 19 ? 59.719 39.323 53.130 1.00 26.63 78 ASP C N 1
ATOM 2527 C CA . ASP C 1 19 ? 59.403 39.524 51.733 1.00 26.70 78 ASP C CA 1
ATOM 2528 C C . ASP C 1 19 ? 60.146 40.727 51.177 1.00 25.63 78 ASP C C 1
ATOM 2529 O O . ASP C 1 19 ? 60.532 40.737 50.011 1.00 25.28 78 ASP C O 1
ATOM 2534 N N . LEU C 1 20 ? 60.302 41.756 52.003 1.00 24.73 79 LEU C N 1
ATOM 2535 C CA . LEU C 1 20 ? 60.917 42.995 51.565 1.00 24.00 79 LEU C CA 1
ATOM 2536 C C . LEU C 1 20 ? 62.353 42.705 51.151 1.00 24.20 79 LEU C C 1
ATOM 2537 O O . LEU C 1 20 ? 62.808 43.165 50.117 1.00 24.27 79 LEU C O 1
ATOM 2542 N N . GLU C 1 21 ? 63.038 41.904 51.961 1.00 24.70 80 GLU C N 1
ATOM 2543 C CA . GLU C 1 21 ? 64.415 41.519 51.698 1.00 25.40 80 GLU C CA 1
ATOM 2544 C C . GLU C 1 21 ? 64.534 40.618 50.467 1.00 25.02 80 GLU C C 1
ATOM 2545 O O . GLU C 1 21 ? 65.515 40.710 49.713 1.00 24.96 80 GLU C O 1
ATOM 2551 N N . ARG C 1 22 ? 63.538 39.752 50.283 1.00 24.31 81 ARG C N 1
ATOM 2552 C CA . ARG C 1 22 ? 63.430 38.927 49.093 1.00 24.67 81 ARG C CA 1
ATOM 2553 C C . ARG C 1 22 ? 63.288 39.749 47.800 1.00 23.54 81 ARG C C 1
ATOM 2554 O O . ARG C 1 22 ? 63.976 39.452 46.817 1.00 23.89 81 ARG C O 1
ATOM 2562 N N . GLN C 1 23 ? 62.420 40.771 47.793 1.00 21.65 82 GLN C N 1
ATOM 2563 C CA . GLN C 1 23 ? 62.345 41.690 46.637 1.00 20.69 82 GLN C CA 1
ATOM 2564 C C . GLN C 1 23 ? 63.715 42.243 46.353 1.00 19.74 82 GLN C C 1
ATOM 2565 O O . GLN C 1 23 ? 64.115 42.336 45.208 1.00 20.24 82 GLN C O 1
ATOM 2571 N N . ILE C 1 24 ? 64.418 42.627 47.417 1.00 20.02 83 ILE C N 1
ATOM 2572 C CA . ILE C 1 24 ? 65.692 43.354 47.291 1.00 19.47 83 ILE C CA 1
ATOM 2573 C C . ILE C 1 24 ? 66.752 42.435 46.717 1.00 19.29 83 ILE C C 1
ATOM 2574 O O . ILE C 1 24 ? 67.470 42.836 45.811 1.00 18.93 83 ILE C O 1
ATOM 2579 N N . GLN C 1 25 ? 66.805 41.195 47.222 1.00 19.25 84 GLN C N 1
ATOM 2580 C CA . GLN C 1 25 ? 67.693 40.165 46.668 1.00 19.16 84 GLN C CA 1
ATOM 2581 C C . GLN C 1 25 ? 67.340 39.838 45.210 1.00 18.16 84 GLN C C 1
ATOM 2582 O O . GLN C 1 25 ? 68.232 39.695 44.382 1.00 18.05 84 GLN C O 1
ATOM 2588 N N . LEU C 1 26 ? 66.056 39.750 44.889 1.00 17.66 85 LEU C N 1
ATOM 2589 C CA . LEU C 1 26 ? 65.635 39.572 43.488 1.00 17.85 85 LEU C CA 1
ATOM 2590 C C . LEU C 1 26 ? 66.135 40.706 42.574 1.00 17.54 85 LEU C C 1
ATOM 2591 O O . LEU C 1 26 ? 66.647 40.457 41.475 1.00 17.98 85 LEU C O 1
ATOM 2596 N N . ILE C 1 27 ? 65.982 41.950 43.026 1.00 17.17 86 ILE C N 1
ATOM 2597 C CA . ILE C 1 27 ? 66.404 43.104 42.242 1.00 16.10 86 ILE C CA 1
ATOM 2598 C C . ILE C 1 27 ? 67.927 43.107 42.095 1.00 16.41 86 ILE C C 1
ATOM 2599 O O . ILE C 1 27 ? 68.455 43.268 40.990 1.00 15.80 86 ILE C O 1
ATOM 2604 N N . LYS C 1 28 ? 68.638 42.916 43.204 1.00 16.14 87 LYS C N 1
ATOM 2605 C CA . LYS C 1 28 ? 70.102 42.887 43.153 1.00 16.48 87 LYS C CA 1
ATOM 2606 C C . LYS C 1 28 ? 70.646 41.811 42.231 1.00 15.97 87 LYS C C 1
ATOM 2607 O O . LYS C 1 28 ? 71.605 42.064 41.494 1.00 16.40 87 LYS C O 1
ATOM 2613 N N . SER C 1 29 ? 70.058 40.615 42.247 1.00 15.33 88 SER C N 1
ATOM 2614 C CA . SER C 1 29 ? 70.605 39.569 41.387 1.00 15.80 88 SER C CA 1
ATOM 2615 C C . SER C 1 29 ? 70.286 39.837 39.914 1.00 15.24 88 SER C C 1
ATOM 2616 O O . SER C 1 29 ? 71.136 39.596 39.063 1.00 14.59 88 SER C O 1
ATOM 2619 N N . TYR C 1 30 ? 69.083 40.346 39.630 1.00 14.49 89 TYR C N 1
ATOM 2620 C CA . TYR C 1 30 ? 68.727 40.780 38.279 1.00 14.71 89 TYR C CA 1
ATOM 2621 C C . TYR C 1 30 ? 69.703 41.852 37.749 1.00 14.71 89 TYR C C 1
ATOM 2622 O O . TYR C 1 30 ? 70.147 41.783 36.601 1.00 13.84 89 TYR C O 1
ATOM 2631 N N . ALA C 1 31 ? 70.031 42.824 38.593 1.00 14.70 90 ALA C N 1
ATOM 2632 C CA . ALA C 1 31 ? 70.962 43.893 38.212 1.00 15.54 90 ALA C CA 1
ATOM 2633 C C . ALA C 1 31 ? 72.362 43.342 37.926 1.00 16.36 90 ALA C C 1
ATOM 2634 O O . ALA C 1 31 ? 72.956 43.624 36.862 1.00 16.08 90 ALA C O 1
ATOM 2636 N N . GLU C 1 32 ? 72.877 42.546 38.864 1.00 16.72 91 GLU C N 1
ATOM 2637 C CA . GLU C 1 32 ? 74.203 41.957 38.726 1.00 17.19 91 GLU C CA 1
ATOM 2638 C C . GLU C 1 32 ? 74.281 41.075 37.472 1.00 16.94 91 GLU C C 1
ATOM 2639 O O . GLU C 1 32 ? 75.241 41.154 36.690 1.00 16.90 91 GLU C O 1
ATOM 2645 N N . GLU C 1 33 ? 73.278 40.229 37.282 1.00 15.69 92 GLU C N 1
ATOM 2646 C CA . GLU C 1 33 ? 73.247 39.359 36.120 1.00 15.63 92 GLU C CA 1
ATOM 2647 C C . GLU C 1 33 ? 73.239 40.143 34.809 1.00 14.46 92 GLU C C 1
ATOM 2648 O O . GLU C 1 33 ? 73.831 39.709 33.828 1.00 14.08 92 GLU C O 1
ATOM 2654 N N . ASN C 1 34 ? 72.590 41.299 34.805 1.00 13.29 93 ASN C N 1
ATOM 2655 C CA . ASN C 1 34 ? 72.459 42.075 33.574 1.00 13.47 93 ASN C CA 1
ATOM 2656 C C . ASN C 1 34 ? 73.474 43.187 33.335 1.00 12.97 93 ASN C C 1
ATOM 2657 O O . ASN C 1 34 ? 73.366 43.946 32.360 1.00 12.70 93 ASN C O 1
ATOM 2662 N N . GLY C 1 35 ? 74.471 43.253 34.211 1.00 12.57 94 GLY C N 1
ATOM 2663 C CA . GLY C 1 35 ? 75.564 44.217 34.080 1.00 12.23 94 GLY C CA 1
ATOM 2664 C C . GLY C 1 35 ? 75.223 45.619 34.537 1.00 12.32 94 GLY C C 1
ATOM 2665 O O . GLY C 1 35 ? 75.749 46.599 33.989 1.00 11.85 94 GLY C O 1
ATOM 2666 N N . TRP C 1 36 ? 74.358 45.741 35.535 1.00 12.32 95 TRP C N 1
ATOM 2667 C CA . TRP C 1 36 ? 73.894 47.068 35.953 1.00 13.92 95 TRP C CA 1
ATOM 2668 C C . TRP C 1 36 ? 74.353 47.457 37.354 1.00 15.23 95 TRP C C 1
ATOM 2669 O O . TRP C 1 36 ? 74.211 46.686 38.286 1.00 14.99 95 TRP C O 1
ATOM 2680 N N . ASP C 1 37 ? 74.863 48.676 37.508 1.00 17.36 96 ASP C N 1
ATOM 2681 C CA . ASP C 1 37 ? 75.154 49.205 38.848 1.00 19.40 96 ASP C CA 1
ATOM 2682 C C . ASP C 1 37 ? 73.911 49.854 39.449 1.00 20.06 96 ASP C C 1
ATOM 2683 O O . ASP C 1 37 ? 73.322 50.746 38.829 1.00 20.88 96 ASP C O 1
ATOM 2688 N N . ILE C 1 38 ? 73.516 49.426 40.649 1.00 20.42 97 ILE C N 1
ATOM 2689 C CA . ILE C 1 38 ? 72.269 49.928 41.255 1.00 20.46 97 ILE C CA 1
ATOM 2690 C C . ILE C 1 38 ? 72.384 50.425 42.703 1.00 20.50 97 ILE C C 1
ATOM 2691 O O . ILE C 1 38 ? 73.357 50.138 43.407 1.00 21.37 97 ILE C O 1
ATOM 2696 N N . GLN C 1 39 ? 71.385 51.183 43.135 1.00 19.67 98 GLN C N 1
ATOM 2697 C CA . GLN C 1 39 ? 71.203 51.467 44.547 1.00 20.41 98 GLN C CA 1
ATOM 2698 C C . GLN C 1 39 ? 69.749 51.137 44.862 1.00 19.57 98 GLN C C 1
ATOM 2699 O O . GLN C 1 39 ? 68.891 51.109 43.964 1.00 19.34 98 GLN C O 1
ATOM 2705 N N . ILE C 1 40 ? 69.491 50.867 46.129 1.00 18.63 99 ILE C N 1
ATOM 2706 C CA . ILE C 1 40 ? 68.210 50.351 46.561 1.00 18.35 99 ILE C CA 1
ATOM 2707 C C . ILE C 1 40 ? 67.509 51.414 47.368 1.00 17.93 99 ILE C C 1
ATOM 2708 O O . ILE C 1 40 ? 68.098 51.974 48.292 1.00 17.63 99 ILE C O 1
ATOM 2713 N N . LEU C 1 41 ? 66.272 51.721 46.987 1.00 17.91 100 LEU C N 1
ATOM 2714 C CA . LEU C 1 41 ? 65.349 52.430 47.873 1.00 17.94 100 LEU C CA 1
ATOM 2715 C C . LEU C 1 41 ? 64.235 51.494 48.317 1.00 18.48 100 LEU C C 1
ATOM 2716 O O . LEU C 1 41 ? 63.766 50.678 47.535 1.00 18.85 100 LEU C O 1
ATOM 2721 N N . LYS C 1 42 ? 63.848 51.592 49.584 1.00 18.88 101 LYS C N 1
ATOM 2722 C CA . LYS C 1 42 ? 62.766 50.777 50.138 1.00 19.50 101 LYS C CA 1
ATOM 2723 C C . LYS C 1 42 ? 61.874 51.585 51.099 1.00 19.38 101 LYS C C 1
ATOM 2724 O O . LYS C 1 42 ? 62.311 52.607 51.641 1.00 19.18 101 LYS C O 1
ATOM 2730 N N . ASP C 1 43 ? 60.627 51.135 51.269 1.00 18.70 102 ASP C N 1
ATOM 2731 C CA . ASP C 1 43 ? 59.673 51.705 52.232 1.00 18.62 102 ASP C CA 1
ATOM 2732 C C . ASP C 1 43 ? 58.868 50.572 52.901 1.00 18.57 102 ASP C C 1
ATOM 2733 O O . ASP C 1 43 ? 58.505 49.598 52.239 1.00 17.62 102 ASP C O 1
ATOM 2738 N N . ILE C 1 44 ? 58.598 50.710 54.200 1.00 18.87 103 ILE C N 1
ATOM 2739 C CA . ILE C 1 44 ? 57.516 49.968 54.855 1.00 19.35 103 ILE C CA 1
ATOM 2740 C C . ILE C 1 44 ? 56.295 50.883 54.769 1.00 19.50 103 ILE C C 1
ATOM 2741 O O . ILE C 1 44 ? 56.280 51.954 55.379 1.00 19.71 103 ILE C O 1
ATOM 2746 N N . GLY C 1 45 ? 55.288 50.489 53.998 1.00 19.64 104 GLY C N 1
ATOM 2747 C CA . GLY C 1 45 ? 54.105 51.342 53.777 1.00 19.25 104 GLY C CA 1
ATOM 2748 C C . GLY C 1 45 ? 53.243 50.899 52.596 1.00 18.89 104 GLY C C 1
ATOM 2749 O O . GLY C 1 45 ? 53.709 50.175 51.720 1.00 18.58 104 GLY C O 1
ATOM 2750 N N . SER C 1 46 ? 51.974 51.319 52.583 1.00 18.31 105 SER C N 1
ATOM 2751 C CA . SER C 1 46 ? 51.037 50.868 51.551 1.00 17.46 105 SER C CA 1
ATOM 2752 C C . SER C 1 46 ? 51.328 51.556 50.213 1.00 16.68 105 SER C C 1
ATOM 2753 O O . SER C 1 46 ? 51.762 52.714 50.182 1.00 15.72 105 SER C O 1
ATOM 2756 N N . GLY C 1 47 ? 51.108 50.832 49.113 1.00 15.81 106 GLY C N 1
ATOM 2757 C CA . GLY C 1 47 ? 51.146 51.422 47.791 1.00 14.76 106 GLY C CA 1
ATOM 2758 C C . GLY C 1 47 ? 50.068 52.462 47.511 1.00 14.60 106 GLY C C 1
ATOM 2759 O O . GLY C 1 47 ? 50.073 53.102 46.478 1.00 14.40 106 GLY C O 1
ATOM 2760 N N . LEU C 1 48 ? 49.126 52.622 48.423 1.00 15.23 107 LEU C N 1
ATOM 2761 C CA . LEU C 1 48 ? 48.149 53.709 48.340 1.00 15.69 107 LEU C CA 1
ATOM 2762 C C . LEU C 1 48 ? 48.726 55.011 48.877 1.00 15.90 107 LEU C C 1
ATOM 2763 O O . LEU C 1 48 ? 48.179 56.075 48.620 1.00 15.89 107 LEU C O 1
ATOM 2768 N N . ASN C 1 49 ? 49.814 54.926 49.645 1.00 16.24 108 ASN C N 1
ATOM 2769 C CA . ASN C 1 49 ? 50.314 56.088 50.360 1.00 17.01 108 ASN C CA 1
ATOM 2770 C C . ASN C 1 49 ? 51.345 56.895 49.584 1.00 17.68 108 ASN C C 1
ATOM 2771 O O . ASN C 1 49 ? 52.525 56.542 49.535 1.00 19.08 108 ASN C O 1
ATOM 2776 N N . GLU C 1 50 ? 50.904 58.012 49.021 1.00 18.04 109 GLU C N 1
ATOM 2777 C CA . GLU C 1 50 ? 51.757 58.820 48.158 1.00 18.99 109 GLU C CA 1
ATOM 2778 C C . GLU C 1 50 ? 52.879 59.547 48.895 1.00 18.73 109 GLU C C 1
ATOM 2779 O O . GLU C 1 50 ? 53.761 60.132 48.267 1.00 18.61 109 GLU C O 1
ATOM 2785 N N . LYS C 1 51 ? 52.836 59.531 50.219 1.00 18.74 110 LYS C N 1
ATOM 2786 C CA . LYS C 1 51 ? 53.825 60.241 51.012 1.00 19.07 110 LYS C CA 1
ATOM 2787 C C . LYS C 1 51 ? 54.908 59.308 51.535 1.00 18.55 110 LYS C C 1
ATOM 2788 O O . LYS C 1 51 ? 55.679 59.697 52.419 1.00 18.72 110 LYS C O 1
ATOM 2794 N N . ARG C 1 52 ? 54.956 58.079 51.021 1.00 17.68 111 ARG C N 1
ATOM 2795 C CA . ARG C 1 52 ? 56.025 57.177 51.406 1.00 17.34 111 ARG C CA 1
ATOM 2796 C C . ARG C 1 52 ? 57.354 57.914 51.206 1.00 17.71 111 ARG C C 1
ATOM 2797 O O . ARG C 1 52 ? 57.598 58.508 50.138 1.00 16.60 111 ARG C O 1
ATOM 2805 N N . LYS C 1 53 ? 58.173 57.920 52.261 1.00 17.88 112 LYS C N 1
ATOM 2806 C CA . LYS C 1 53 ? 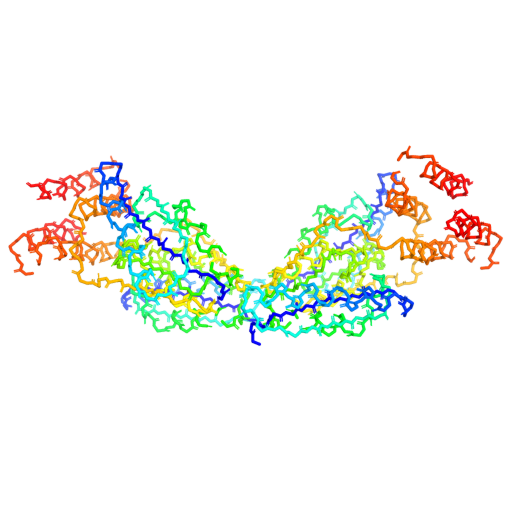59.433 58.680 52.291 1.00 18.10 112 LYS C CA 1
ATOM 2807 C C . LYS C 1 53 ? 60.341 58.430 51.071 1.00 17.16 112 LYS C C 1
ATOM 2808 O O . LYS C 1 53 ? 60.761 59.365 50.395 1.00 16.37 112 LYS C O 1
ATOM 2814 N N . ASN C 1 54 ? 60.669 57.176 50.809 1.00 16.75 113 ASN C N 1
ATOM 2815 C CA . ASN C 1 54 ? 61.643 56.887 49.763 1.00 16.82 113 ASN C CA 1
ATOM 2816 C C . ASN C 1 54 ? 61.018 56.904 48.397 1.00 16.95 113 ASN C C 1
ATOM 2817 O O . ASN C 1 54 ? 61.714 57.103 47.383 1.00 17.52 113 ASN C O 1
ATOM 2822 N N . TYR C 1 55 ? 59.696 56.719 48.377 1.00 16.53 114 TYR C N 1
ATOM 2823 C CA . TYR C 1 55 ? 58.924 56.934 47.179 1.00 17.11 114 TYR C CA 1
ATOM 2824 C C . TYR C 1 55 ? 59.008 58.413 46.780 1.00 17.45 114 TYR C C 1
ATOM 2825 O O . TYR C 1 55 ? 59.340 58.728 45.621 1.00 16.08 114 TYR C O 1
ATOM 2834 N N . LYS C 1 56 ? 58.733 59.318 47.724 1.00 17.58 115 LYS C N 1
ATOM 2835 C CA . LYS C 1 56 ? 58.875 60.757 47.424 1.00 18.66 115 LYS C CA 1
ATOM 2836 C C . LYS C 1 56 ? 60.305 61.096 46.973 1.00 18.51 115 LYS C C 1
ATOM 2837 O O . LYS C 1 56 ? 60.490 61.911 46.063 1.00 17.76 115 LYS C O 1
ATOM 2843 N N . LYS C 1 57 ? 61.297 60.460 47.608 1.00 17.52 116 LYS C N 1
ATOM 2844 C CA . LYS C 1 57 ? 62.701 60.632 47.242 1.00 18.67 116 LYS C CA 1
ATOM 2845 C C . LYS C 1 57 ? 62.961 60.176 45.794 1.00 18.25 116 LYS C C 1
ATOM 2846 O O . LYS C 1 57 ? 63.573 60.906 45.002 1.00 18.85 116 LYS C O 1
ATOM 2852 N N . LEU C 1 58 ? 62.482 58.984 45.444 1.00 17.93 117 LEU C N 1
ATOM 2853 C CA . LEU C 1 58 ? 62.624 58.505 44.075 1.00 17.59 117 LEU C CA 1
ATOM 2854 C C . LEU C 1 58 ? 62.012 59.474 43.073 1.00 17.58 117 LEU C C 1
ATOM 2855 O O . LEU C 1 58 ? 62.647 59.795 42.059 1.00 18.93 117 LEU C O 1
ATOM 2860 N N . LEU C 1 59 ? 60.793 59.936 43.328 1.00 17.01 118 LEU C N 1
ATOM 2861 C CA . LEU C 1 59 ? 60.102 60.800 42.360 1.00 17.88 118 LEU C CA 1
ATOM 2862 C C . LEU C 1 59 ? 60.888 62.100 42.101 1.00 17.61 118 LEU C C 1
ATOM 2863 O O . LEU C 1 59 ? 60.977 62.572 40.973 1.00 16.88 118 LEU C O 1
ATOM 2868 N N . LYS C 1 60 ? 61.458 62.669 43.155 1.00 17.66 119 LYS C N 1
ATOM 2869 C CA . LYS C 1 60 ? 62.247 63.897 43.015 1.00 18.77 119 LYS C CA 1
ATOM 2870 C C . LYS C 1 60 ? 63.531 63.626 42.191 1.00 18.00 119 LYS C C 1
ATOM 2871 O O . LYS C 1 60 ? 63.920 64.434 41.367 1.00 18.45 119 LYS C O 1
ATOM 2885 N N . VAL C 1 62 ? 63.773 61.316 39.793 1.00 15.09 121 VAL C N 1
ATOM 2886 C CA . VAL C 1 62 ? 63.273 61.242 38.414 1.00 14.28 121 VAL C CA 1
ATOM 2887 C C . VAL C 1 62 ? 63.106 62.637 37.802 1.00 14.68 121 VAL C C 1
ATOM 2888 O O . VAL C 1 62 ? 63.566 62.901 36.689 1.00 14.43 121 VAL C O 1
ATOM 2900 N N . ASN C 1 64 ? 64.592 65.243 38.633 1.00 15.52 123 ASN C N 1
ATOM 2901 C CA . ASN C 1 64 ? 65.913 65.851 38.446 1.00 15.87 123 ASN C CA 1
ATOM 2902 C C . ASN C 1 64 ? 66.737 65.201 37.334 1.00 14.76 123 ASN C C 1
ATOM 2903 O O . ASN C 1 64 ? 67.912 65.545 37.139 1.00 14.51 123 ASN C O 1
ATOM 2908 N N . ARG C 1 65 ? 66.110 64.273 36.617 1.00 13.80 124 ARG C N 1
ATOM 2909 C CA . ARG C 1 65 ? 66.731 63.544 35.519 1.00 13.85 124 ARG C CA 1
ATOM 2910 C C . ARG C 1 65 ? 67.999 62.816 35.972 1.00 13.69 124 ARG C C 1
ATOM 2911 O O . ARG C 1 65 ? 68.996 62.782 35.258 1.00 13.14 124 ARG C O 1
ATOM 2919 N N . LYS C 1 66 ? 67.943 62.254 37.180 1.00 13.81 125 LYS C N 1
ATOM 2920 C CA . LYS C 1 66 ? 69.035 61.472 37.739 1.00 14.02 125 LYS C CA 1
ATOM 2921 C C . LYS C 1 66 ? 68.838 59.984 37.563 1.00 14.46 125 LYS C C 1
ATOM 2922 O O . LYS C 1 66 ? 69.741 59.210 37.929 1.00 15.20 125 LYS C O 1
ATOM 2928 N N . VAL C 1 67 ? 67.677 59.558 37.040 1.00 13.77 126 VAL C N 1
ATOM 2929 C CA . VAL C 1 67 ? 67.355 58.120 37.007 1.00 13.87 126 VAL C CA 1
ATOM 2930 C C . VAL C 1 67 ? 67.150 57.578 35.578 1.00 14.83 126 VAL C C 1
ATOM 2931 O O . VAL C 1 67 ? 66.241 58.003 34.857 1.00 15.42 126 VAL C O 1
ATOM 2935 N N . GLU C 1 68 ? 67.970 56.612 35.193 1.00 14.44 127 GLU C N 1
ATOM 2936 C CA . GLU C 1 68 ? 67.838 55.959 33.895 1.00 15.26 127 GLU C CA 1
ATOM 2937 C C . GLU C 1 68 ? 66.777 54.827 33.923 1.00 14.77 127 GLU C C 1
ATOM 2938 O O . GLU C 1 68 ? 65.998 54.669 32.977 1.00 14.05 127 GLU C O 1
ATOM 2944 N N . LYS C 1 69 ? 66.750 54.053 35.012 1.00 14.02 128 LYS C N 1
ATOM 2945 C CA . LYS C 1 69 ? 65.867 52.906 35.143 1.00 14.37 128 LYS C CA 1
ATOM 2946 C C . LYS C 1 69 ? 65.460 52.760 36.600 1.00 14.17 128 LYS C C 1
ATOM 2947 O O . LYS C 1 69 ? 66.281 52.985 37.500 1.00 14.01 128 LYS C O 1
ATOM 2953 N N . VAL C 1 70 ? 64.211 52.374 36.831 1.00 13.63 129 VAL C N 1
ATOM 2954 C CA . VAL C 1 70 ? 63.745 52.014 38.162 1.00 14.36 129 VAL C CA 1
ATOM 2955 C C . VAL C 1 70 ? 63.379 50.539 38.071 1.00 14.73 129 VAL C C 1
ATOM 2956 O O . VAL C 1 70 ? 62.610 50.167 37.188 1.00 14.97 129 VAL C O 1
ATOM 2960 N N . ILE C 1 71 ? 63.952 49.696 38.935 1.00 14.71 130 ILE C N 1
ATOM 2961 C CA . ILE C 1 71 ? 63.636 48.263 38.908 1.00 14.28 130 ILE C CA 1
ATOM 2962 C C . ILE C 1 71 ? 62.763 47.923 40.074 1.00 14.41 130 ILE C C 1
ATOM 2963 O O . ILE C 1 71 ? 63.059 48.299 41.217 1.00 15.27 130 ILE C O 1
ATOM 2968 N N . ILE C 1 72 ? 61.680 47.216 39.784 1.00 14.29 131 ILE C N 1
ATOM 2969 C CA . ILE C 1 72 ? 60.748 46.752 40.795 1.00 14.51 131 ILE C CA 1
ATOM 2970 C C . ILE C 1 72 ? 60.428 45.270 40.560 1.00 14.83 131 ILE C C 1
ATOM 2971 O O . ILE C 1 72 ? 60.473 44.788 39.435 1.00 13.85 131 ILE C O 1
ATOM 2976 N N . ALA C 1 73 ? 60.089 44.546 41.622 1.00 15.82 132 ALA C N 1
ATOM 2977 C CA . ALA C 1 73 ? 59.754 43.123 41.452 1.00 17.04 132 ALA C CA 1
ATOM 2978 C C . ALA C 1 73 ? 58.479 42.911 40.602 1.00 17.12 132 ALA C C 1
ATOM 2979 O O . ALA C 1 73 ? 58.430 42.019 39.745 1.00 18.57 132 ALA C O 1
ATOM 2981 N N . TYR C 1 74 ? 57.467 43.742 40.832 1.00 16.71 133 TYR C N 1
ATOM 2982 C CA . TYR C 1 74 ? 56.177 43.703 40.115 1.00 17.35 133 TYR C CA 1
ATOM 2983 C C . TYR C 1 74 ? 55.473 45.048 40.318 1.00 17.52 133 TYR C C 1
ATOM 2984 O O . TYR C 1 74 ? 55.800 45.748 41.266 1.00 18.52 133 TYR C O 1
ATOM 2993 N N . PRO C 1 75 ? 54.503 45.412 39.443 1.00 17.95 134 PRO C N 1
ATOM 2994 C CA . PRO C 1 75 ? 53.951 46.792 39.378 1.00 17.33 134 PRO C CA 1
ATOM 2995 C C . PRO C 1 75 ? 53.433 47.401 40.687 1.00 17.48 134 PRO C C 1
ATOM 2996 O O . PRO C 1 75 ? 53.791 48.542 41.021 1.00 17.94 134 PRO C O 1
ATOM 3000 N N . ASP C 1 76 ? 52.611 46.665 41.434 1.00 16.73 135 ASP C N 1
ATOM 3001 C CA . ASP C 1 76 ? 51.994 47.242 42.617 1.00 15.74 135 ASP C CA 1
ATOM 3002 C C . ASP C 1 76 ? 52.980 47.451 43.776 1.00 15.86 135 ASP C C 1
ATOM 3003 O O . ASP C 1 76 ? 52.609 47.987 44.808 1.00 15.47 135 ASP C O 1
ATOM 3008 N N . ARG C 1 77 ? 54.246 47.076 43.588 1.00 15.37 136 ARG C N 1
ATOM 3009 C CA . ARG C 1 77 ? 55.258 47.449 44.576 1.00 15.01 136 ARG C CA 1
ATOM 3010 C C . ARG C 1 77 ? 55.503 48.962 44.530 1.00 15.12 136 ARG C C 1
ATOM 3011 O O . ARG C 1 77 ? 55.759 49.603 45.568 1.00 14.88 136 ARG C O 1
ATOM 3019 N N . LEU C 1 78 ? 55.422 49.528 43.330 1.00 14.31 137 LEU C N 1
ATOM 3020 C CA . LEU C 1 78 ? 55.667 50.953 43.145 1.00 14.68 137 LEU C CA 1
ATOM 3021 C C . LEU C 1 78 ? 54.467 51.811 43.606 1.00 14.32 137 LEU C C 1
ATOM 3022 O O . LEU C 1 78 ? 54.639 52.853 44.248 1.00 14.48 137 LEU C O 1
ATOM 3027 N N . THR C 1 79 ? 53.276 51.385 43.220 1.00 14.34 138 THR C N 1
ATOM 3028 C CA . THR C 1 79 ? 52.038 52.102 43.526 1.00 15.06 138 THR C CA 1
ATOM 3029 C C . THR C 1 79 ? 50.844 51.196 43.217 1.00 15.65 138 THR C C 1
ATOM 3030 O O . THR C 1 79 ? 50.895 50.391 42.284 1.00 16.51 138 THR C O 1
ATOM 3034 N N . ARG C 1 80 ? 49.793 51.317 44.014 1.00 16.17 139 ARG C N 1
ATOM 3035 C CA . ARG C 1 80 ? 48.584 50.515 43.849 1.00 16.93 139 ARG C CA 1
ATOM 3036 C C . ARG C 1 80 ? 47.823 50.995 42.605 1.00 17.56 139 ARG C C 1
ATOM 3037 O O . ARG C 1 80 ? 47.469 50.196 41.722 1.00 17.51 139 ARG C O 1
ATOM 3045 N N . PHE C 1 81 ? 47.632 52.317 42.534 1.00 17.92 140 PHE C N 1
ATOM 3046 C CA . PHE C 1 81 ? 46.928 52.973 41.450 1.00 17.41 140 PHE C CA 1
ATOM 3047 C C . PHE C 1 81 ? 47.793 54.040 40.747 1.00 17.90 140 PHE C C 1
ATOM 3048 O O . PHE C 1 81 ? 48.787 54.533 41.311 1.00 17.32 140 PHE C O 1
ATOM 3056 N N . GLY C 1 82 ? 47.420 54.372 39.508 1.00 16.67 141 GLY C N 1
ATOM 3057 C CA . GLY C 1 82 ? 48.083 55.434 38.772 1.00 16.00 141 GLY C CA 1
ATOM 3058 C C . GLY C 1 82 ? 49.382 55.001 38.132 1.00 15.48 141 GLY C C 1
ATOM 3059 O O . GLY C 1 82 ? 50.179 55.849 37.741 1.00 14.84 141 GLY C O 1
ATOM 3060 N N . PHE C 1 83 ? 49.572 53.691 37.975 1.00 15.26 142 PHE C N 1
ATOM 3061 C CA . PHE C 1 83 ? 50.817 53.174 37.417 1.00 15.06 142 PHE C CA 1
ATOM 3062 C C . PHE C 1 83 ? 51.127 53.724 36.012 1.00 14.67 142 PHE C C 1
ATOM 3063 O O . PHE C 1 83 ? 52.229 54.190 35.768 1.00 13.00 142 PHE C O 1
ATOM 3071 N N . GLU C 1 84 ? 50.155 53.683 35.107 1.00 15.56 143 GLU C N 1
ATOM 3072 C CA . GLU C 1 84 ? 50.410 54.097 33.721 1.00 15.95 143 GLU C CA 1
ATOM 3073 C C . GLU C 1 84 ? 50.755 55.574 33.675 1.00 15.12 143 GLU C C 1
ATOM 3074 O O . GLU C 1 84 ? 51.601 55.982 32.892 1.00 13.93 143 GLU C O 1
ATOM 3080 N N . THR C 1 85 ? 50.123 56.354 34.545 1.00 14.21 144 THR C N 1
ATOM 3081 C CA . THR C 1 85 ? 50.332 57.802 34.532 1.00 14.98 144 THR C CA 1
ATOM 3082 C C . THR C 1 85 ? 51.743 58.099 35.064 1.00 14.26 144 THR C C 1
ATOM 3083 O O . THR C 1 85 ? 52.455 58.964 34.543 1.00 14.37 144 THR C O 1
ATOM 3087 N N . LEU C 1 86 ? 52.131 57.359 36.096 1.00 13.50 145 LEU C N 1
ATOM 3088 C CA . LEU C 1 86 ? 53.429 57.494 36.715 1.00 13.62 145 LEU C CA 1
ATOM 3089 C C . LEU C 1 86 ? 54.513 57.135 35.704 1.00 13.88 145 LEU C C 1
ATOM 3090 O O . LEU C 1 86 ? 55.525 57.817 35.556 1.00 14.16 145 LEU C O 1
ATOM 3095 N N . LYS C 1 87 ? 54.261 56.056 34.984 1.00 14.03 146 LYS C N 1
ATOM 3096 C CA . LYS C 1 87 ? 55.157 55.557 33.980 1.00 13.25 146 LYS C CA 1
ATOM 3097 C C . LYS C 1 87 ? 55.406 56.562 32.828 1.00 13.06 146 LYS C C 1
ATOM 3098 O O . LYS C 1 87 ? 56.543 56.713 32.370 1.00 11.50 146 LYS C O 1
ATOM 3104 N N . GLU C 1 88 ? 54.343 57.182 32.333 1.00 12.73 147 GLU C N 1
ATOM 3105 C CA . GLU C 1 88 ? 54.461 58.263 31.347 1.00 14.53 147 GLU C CA 1
ATOM 3106 C C . GLU C 1 88 ? 55.252 59.484 31.871 1.00 14.08 147 GLU C C 1
ATOM 3107 O O . GLU C 1 88 ? 56.055 60.057 31.116 1.00 12.89 147 GLU C O 1
ATOM 3113 N N . PHE C 1 89 ? 55.014 59.877 33.133 1.00 12.87 148 PHE C N 1
ATOM 3114 C CA . PHE C 1 89 ? 55.849 60.922 33.785 1.00 13.28 148 PHE C CA 1
ATOM 3115 C C . PHE C 1 89 ? 57.332 60.505 33.895 1.00 12.96 148 PHE C C 1
ATOM 3116 O O . PHE C 1 89 ? 58.209 61.297 33.603 1.00 12.60 148 PHE C O 1
ATOM 3124 N N . PHE C 1 90 ? 57.603 59.290 34.362 1.00 12.73 149 PHE C N 1
ATOM 3125 C CA . PHE C 1 90 ? 58.985 58.790 34.425 1.00 12.92 149 PHE C CA 1
ATOM 3126 C C . PHE C 1 90 ? 59.657 58.882 33.065 1.00 13.54 149 PHE C C 1
ATOM 3127 O O . PHE C 1 90 ? 60.788 59.354 32.932 1.00 13.16 149 PHE C O 1
ATOM 3135 N N . LYS C 1 91 ? 58.921 58.458 32.050 1.00 13.13 150 LYS C N 1
ATOM 3136 C CA . LYS C 1 91 ? 59.388 58.430 30.683 1.00 14.39 150 LYS C CA 1
ATOM 3137 C C . LYS C 1 91 ? 59.747 59.827 30.121 1.00 13.98 150 LYS C C 1
ATOM 3138 O O . LYS C 1 91 ? 60.702 59.942 29.383 1.00 13.61 150 LYS C O 1
ATOM 3144 N N . SER C 1 92 ? 59.003 60.886 30.477 1.00 12.68 151 SER C N 1
ATOM 3145 C CA . SER C 1 92 ? 59.318 62.230 29.984 1.00 12.32 151 SER C CA 1
ATOM 3146 C C . SER C 1 92 ? 60.674 62.729 30.526 1.00 12.59 151 SER C C 1
ATOM 3147 O O . SER C 1 92 ? 61.290 63.620 29.964 1.00 12.58 151 SER C O 1
ATOM 3150 N N . TYR C 1 93 ? 61.123 62.126 31.619 1.00 11.79 152 TYR C N 1
ATOM 3151 C CA . TYR C 1 93 ? 62.418 62.407 32.214 1.00 11.73 152 TYR C CA 1
ATOM 3152 C C . TYR C 1 93 ? 63.456 61.303 31.937 1.00 12.30 152 TYR C C 1
ATOM 3153 O O . TYR C 1 93 ? 64.421 61.199 32.663 1.00 13.12 152 TYR C O 1
ATOM 3162 N N . GLY C 1 94 ? 63.256 60.509 30.890 1.00 12.55 153 GLY C N 1
ATOM 3163 C CA . GLY C 1 94 ? 64.225 59.493 30.460 1.00 12.94 153 GLY C CA 1
ATOM 3164 C C . GLY C 1 94 ? 64.305 58.243 31.324 1.00 14.23 153 GLY C C 1
ATOM 3165 O O . GLY C 1 94 ? 65.281 57.488 31.237 1.00 14.74 153 GLY C O 1
ATOM 3166 N N . THR C 1 95 ? 63.310 58.039 32.191 1.00 14.81 154 THR C N 1
ATOM 3167 C CA . THR C 1 95 ? 63.311 56.905 33.119 1.00 14.72 154 THR C CA 1
ATOM 3168 C C . THR C 1 95 ? 62.411 55.769 32.655 1.00 14.96 154 THR C C 1
ATOM 3169 O O . THR C 1 95 ? 61.202 55.946 32.484 1.00 14.40 154 THR C O 1
ATOM 3173 N N . GLU C 1 96 ? 63.012 54.593 32.485 1.00 15.23 155 GLU C N 1
ATOM 3174 C CA . GLU C 1 96 ? 62.276 53.375 32.170 1.00 16.28 155 GLU C CA 1
ATOM 3175 C C . GLU C 1 96 ? 61.974 52.620 33.469 1.00 16.19 155 GLU C C 1
ATOM 3176 O O . GLU C 1 96 ? 62.823 52.592 34.358 1.00 16.47 155 GLU C O 1
ATOM 3182 N N . ILE C 1 97 ? 60.772 52.057 33.588 1.00 15.94 156 ILE C N 1
ATOM 3183 C CA . ILE C 1 97 ? 60.449 51.155 34.698 1.00 16.48 156 ILE C CA 1
ATOM 3184 C C . ILE C 1 97 ? 60.677 49.690 34.259 1.00 16.75 156 ILE C C 1
ATOM 3185 O O . ILE C 1 97 ? 60.047 49.195 33.307 1.00 16.83 156 ILE C O 1
ATOM 3190 N N . VAL C 1 98 ? 61.608 49.021 34.935 1.00 16.50 157 VAL C N 1
ATOM 3191 C CA . VAL C 1 98 ? 61.911 47.612 34.661 1.00 16.12 157 VAL C CA 1
ATOM 3192 C C . VAL C 1 98 ? 61.159 46.735 35.650 1.00 16.01 157 VAL C C 1
ATOM 3193 O O . VAL C 1 98 ? 61.344 46.840 36.862 1.00 16.25 157 VAL C O 1
ATOM 3197 N N . ILE C 1 99 ? 60.305 45.872 35.122 1.00 16.33 158 ILE C N 1
ATOM 3198 C CA . ILE C 1 99 ? 59.495 45.003 35.951 1.00 16.58 158 ILE C CA 1
ATOM 3199 C C . ILE C 1 99 ? 60.016 43.600 35.819 1.00 16.11 158 ILE C C 1
ATOM 3200 O O . ILE C 1 99 ? 60.033 43.065 34.733 1.00 14.96 158 ILE C O 1
ATOM 3205 N N . ILE C 1 100 ? 60.453 43.013 36.925 1.00 16.82 159 ILE C N 1
ATOM 3206 C CA . ILE C 1 100 ? 61.101 41.676 36.892 1.00 18.16 159 ILE C CA 1
ATOM 3207 C C . ILE C 1 100 ? 60.117 40.531 36.591 1.00 19.26 159 ILE C C 1
ATOM 3208 O O . ILE C 1 100 ? 60.335 39.737 35.652 1.00 19.07 159 ILE C O 1
ATOM 3213 N N . ASN C 1 101 ? 59.024 40.474 37.344 1.00 20.82 160 ASN C N 1
ATOM 3214 C CA . ASN C 1 101 ? 57.973 39.477 37.094 1.00 22.69 160 ASN C CA 1
ATOM 3215 C C . ASN C 1 101 ? 56.594 40.114 37.133 1.00 23.00 160 ASN C C 1
ATOM 3216 O O . ASN C 1 101 ? 56.033 40.342 38.207 1.00 22.57 160 ASN C O 1
ATOM 3221 N N . LYS C 1 102 ? 56.062 40.413 35.956 1.00 24.31 161 LYS C N 1
ATOM 3222 C CA . LYS C 1 102 ? 54.771 41.080 35.839 1.00 25.78 161 LYS C CA 1
ATOM 3223 C C . LYS C 1 102 ? 53.645 40.266 36.516 1.00 26.92 161 LYS C C 1
ATOM 3224 O O . LYS C 1 102 ? 52.706 40.842 37.091 1.00 27.13 161 LYS C O 1
ATOM 3226 N N . LYS C 1 103 ? 53.780 38.940 36.489 1.00 27.37 162 LYS C N 1
ATOM 3227 C CA . LYS C 1 103 ? 52.737 38.051 36.974 1.00 28.74 162 LYS C CA 1
ATOM 3228 C C . LYS C 1 103 ? 52.971 37.444 38.377 1.00 28.64 162 LYS C C 1
ATOM 3229 O O . LYS C 1 103 ? 52.189 36.604 38.824 1.00 28.31 162 LYS C O 1
ATOM 3235 N N . HIS C 1 104 ? 54.024 37.896 39.069 1.00 28.41 163 HIS C N 1
ATOM 3236 C CA . HIS C 1 104 ? 54.245 37.586 40.497 1.00 28.25 163 HIS C CA 1
ATOM 3237 C C . HIS C 1 104 ? 52.938 37.663 41.305 1.00 27.52 163 HIS C C 1
ATOM 3238 O O . HIS C 1 104 ? 52.182 38.641 41.193 1.00 27.93 163 HIS C O 1
ATOM 3245 N N . LYS C 1 105 ? 52.683 36.635 42.108 1.00 25.83 164 LYS C N 1
ATOM 3246 C CA . LYS C 1 105 ? 51.552 36.599 43.045 1.00 24.74 164 LYS C CA 1
ATOM 3247 C C . LYS C 1 105 ? 51.637 37.783 44.026 1.00 22.75 164 LYS C C 1
ATOM 3248 O O . LYS C 1 105 ? 52.668 37.966 44.679 1.00 23.34 164 LYS C O 1
ATOM 3254 N N . THR C 1 106 ? 50.600 38.617 44.091 1.00 19.82 165 THR C N 1
ATOM 3255 C CA . THR C 1 106 ? 50.636 39.774 44.991 1.00 17.10 165 THR C CA 1
ATOM 3256 C C . THR C 1 106 ? 50.104 39.454 46.401 1.00 16.01 165 THR C C 1
ATOM 3257 O O . THR C 1 106 ? 49.135 38.712 46.536 1.00 15.84 165 THR C O 1
ATOM 3261 N N . PRO C 1 107 ? 50.756 39.986 47.457 1.00 14.67 166 PRO C N 1
ATOM 3262 C CA . PRO C 1 107 ? 50.390 39.624 48.839 1.00 13.70 166 PRO C CA 1
ATOM 3263 C C . PRO C 1 107 ? 48.915 39.878 49.175 1.00 12.78 166 PRO C C 1
ATOM 3264 O O . PRO C 1 107 ? 48.407 40.991 49.021 1.00 12.14 166 PRO C O 1
ATOM 3268 N N . GLN C 1 108 ? 48.234 38.837 49.623 1.00 12.37 167 GLN C N 1
ATOM 3269 C CA . GLN C 1 108 ? 46.823 38.958 49.976 1.00 11.77 167 GLN C CA 1
ATOM 3270 C C . GLN C 1 108 ? 46.569 39.878 51.165 1.00 10.97 167 GLN C C 1
ATOM 3271 O O . GLN C 1 108 ? 45.579 40.599 51.176 1.00 10.39 167 GLN C O 1
ATOM 3277 N N . GLU C 1 109 ? 47.465 39.887 52.149 1.00 10.90 168 GLU C N 1
ATOM 3278 C CA . GLU C 1 109 ? 47.299 40.807 53.272 1.00 10.72 168 GLU C CA 1
ATOM 3279 C C . GLU C 1 109 ? 47.180 42.251 52.792 1.00 10.48 168 GLU C C 1
ATOM 3280 O O . GLU C 1 109 ? 46.300 42.977 53.248 1.00 10.66 168 GLU C O 1
ATOM 3286 N N . GLU C 1 110 ? 48.021 42.652 51.842 1.00 10.10 169 GLU C N 1
ATOM 3287 C CA . GLU C 1 110 ? 47.950 44.008 51.312 1.00 9.61 169 GLU C CA 1
ATOM 3288 C C . GLU C 1 110 ? 46.678 44.234 50.500 1.00 9.76 169 GLU C C 1
ATOM 3289 O O . GLU C 1 110 ? 46.125 45.335 50.492 1.00 9.98 169 GLU C O 1
ATOM 3295 N N . LEU C 1 111 ? 46.204 43.204 49.815 1.00 9.50 170 LEU C N 1
ATOM 3296 C CA . LEU C 1 111 ? 44.965 43.376 49.066 1.00 9.98 170 LEU C CA 1
ATOM 3297 C C . LEU C 1 111 ? 43.804 43.627 50.026 1.00 10.00 170 LEU C C 1
ATOM 3298 O O . LEU C 1 111 ? 42.978 44.506 49.774 1.00 10.15 170 LEU C O 1
ATOM 3303 N N . VAL C 1 112 ? 43.771 42.880 51.134 1.00 10.08 171 VAL C N 1
ATOM 3304 C CA . VAL C 1 112 ? 42.732 43.056 52.152 1.00 9.77 171 VAL C CA 1
ATOM 3305 C C . VAL C 1 112 ? 42.801 44.443 52.803 1.00 10.27 171 VAL C C 1
ATOM 3306 O O . VAL C 1 112 ? 41.776 45.125 52.894 1.00 10.04 171 VAL C O 1
ATOM 3310 N N . GLU C 1 113 ? 43.994 44.880 53.203 1.00 10.46 172 GLU C N 1
ATOM 3311 C CA . GLU C 1 113 ? 44.119 46.176 53.870 1.00 11.57 172 GLU C CA 1
ATOM 3312 C C . GLU C 1 113 ? 43.856 47.369 52.985 1.00 12.20 172 GLU C C 1
ATOM 3313 O O . GLU C 1 113 ? 43.302 48.361 53.457 1.00 13.00 172 GLU C O 1
ATOM 3319 N N . ASP C 1 114 ? 44.266 47.296 51.717 1.00 12.07 173 ASP C N 1
ATOM 3320 C CA . ASP C 1 114 ? 44.077 48.413 50.811 1.00 12.33 173 ASP C CA 1
ATOM 3321 C C . ASP C 1 114 ? 42.600 48.556 50.464 1.00 12.57 173 ASP C C 1
ATOM 3322 O O . ASP C 1 114 ? 42.105 49.663 50.296 1.00 13.02 173 ASP C O 1
ATOM 3327 N N . LEU C 1 115 ? 41.911 47.431 50.338 1.00 12.54 174 LEU C N 1
ATOM 3328 C CA . LEU C 1 115 ? 40.472 47.433 50.128 1.00 13.26 174 LEU C CA 1
ATOM 3329 C C . LEU C 1 115 ? 39.722 48.048 51.324 1.00 13.32 174 LEU C C 1
ATOM 3330 O O . LEU C 1 115 ? 38.797 48.844 51.145 1.00 13.50 174 LEU C O 1
ATOM 3335 N N . ILE C 1 116 ? 40.140 47.695 52.535 1.00 12.89 175 ILE C N 1
ATOM 3336 C CA . ILE C 1 116 ? 39.514 48.235 53.749 1.00 13.15 175 ILE C CA 1
ATOM 3337 C C . ILE C 1 116 ? 39.744 49.746 53.832 1.00 13.02 175 ILE C C 1
ATOM 3338 O O . ILE C 1 116 ? 38.794 50.495 54.089 1.00 13.37 175 ILE C O 1
ATOM 3343 N N . THR C 1 117 ? 40.986 50.178 53.606 1.00 12.17 176 THR C N 1
ATOM 3344 C CA . THR C 1 117 ? 41.313 51.604 53.490 1.00 12.34 176 THR C CA 1
ATOM 3345 C C . THR C 1 117 ? 40.435 52.353 52.452 1.00 12.79 176 THR C C 1
ATOM 3346 O O . THR C 1 117 ? 40.033 53.499 52.672 1.00 13.20 176 THR C O 1
ATOM 3350 N N . ILE C 1 118 ? 40.150 51.722 51.320 1.00 12.59 177 ILE C N 1
ATOM 3351 C CA . ILE C 1 118 ? 39.474 52.433 50.242 1.00 13.16 177 ILE C CA 1
ATOM 3352 C C . ILE C 1 118 ? 37.972 52.501 50.507 1.00 13.52 177 ILE C C 1
ATOM 3353 O O . ILE C 1 118 ? 37.329 53.531 50.303 1.00 13.14 177 ILE C O 1
ATOM 3358 N N . VAL C 1 119 ? 37.428 51.383 50.966 1.00 14.48 178 VAL C N 1
ATOM 3359 C CA . VAL C 1 119 ? 36.039 51.320 51.372 1.00 15.00 178 VAL C CA 1
ATOM 3360 C C . VAL C 1 119 ? 35.764 52.349 52.471 1.00 15.35 178 VAL C C 1
ATOM 3361 O O . VAL C 1 119 ? 34.841 53.147 52.330 1.00 16.16 178 VAL C O 1
ATOM 3365 N N . SER C 1 120 ? 36.581 52.368 53.521 1.00 14.95 179 SER C N 1
ATOM 3366 C CA . SER C 1 120 ? 36.503 53.433 54.534 1.00 15.20 179 SER C CA 1
ATOM 3367 C C . SER C 1 120 ? 36.542 54.854 53.960 1.00 15.31 179 SER C C 1
ATOM 3368 O O . SER C 1 120 ? 35.693 55.678 54.306 1.00 15.37 179 SER C O 1
ATOM 3371 N N . HIS C 1 121 ? 37.519 55.144 53.106 1.00 15.17 180 HIS C N 1
ATOM 3372 C CA . HIS C 1 121 ? 37.569 56.437 52.414 1.00 15.61 180 HIS C CA 1
ATOM 3373 C C . HIS C 1 121 ? 36.259 56.748 51.683 1.00 15.93 180 HIS C C 1
ATOM 3374 O O . HIS C 1 121 ? 35.742 57.857 51.786 1.00 16.20 180 HIS C O 1
ATOM 3381 N N . PHE C 1 122 ? 35.737 55.778 50.936 1.00 16.19 181 PHE C N 1
ATOM 3382 C CA . PHE C 1 122 ? 34.531 56.002 50.145 1.00 16.18 181 PHE C CA 1
ATOM 3383 C C . PHE C 1 122 ? 33.278 56.051 51.027 1.00 16.19 181 PHE C C 1
ATOM 3384 O O . PHE C 1 122 ? 32.392 56.879 50.812 1.00 15.34 181 PHE C O 1
ATOM 3392 N N . ALA C 1 123 ? 33.212 55.166 52.016 1.00 16.39 182 ALA C N 1
ATOM 3393 C CA . ALA C 1 123 ? 32.103 55.176 52.952 1.00 17.39 182 ALA C CA 1
ATOM 3394 C C . ALA C 1 123 ? 32.051 56.550 53.609 1.00 17.75 182 ALA C C 1
ATOM 3395 O O . ALA C 1 123 ? 30.978 57.156 53.704 1.00 17.93 182 ALA C O 1
ATOM 3397 N N . GLY C 1 124 ? 33.222 57.046 54.007 1.00 17.57 183 GLY C N 1
ATOM 3398 C CA . GLY C 1 124 ? 33.348 58.343 54.662 1.00 18.08 183 GLY C CA 1
ATOM 3399 C C . GLY C 1 124 ? 32.785 59.495 53.849 1.00 18.34 183 GLY C C 1
ATOM 3400 O O . GLY C 1 124 ? 32.085 60.363 54.390 1.00 18.86 183 GLY C O 1
ATOM 3401 N N . LYS C 1 125 ? 33.077 59.495 52.552 1.00 18.09 184 LYS C N 1
ATOM 3402 C CA . LYS C 1 125 ? 32.625 60.547 51.639 1.00 18.11 184 LYS C CA 1
ATOM 3403 C C . LYS C 1 125 ? 31.133 60.465 51.332 1.00 18.15 184 LYS C C 1
ATOM 3404 O O . LYS C 1 125 ? 30.511 61.455 50.940 1.00 17.63 184 LYS C O 1
ATOM 3410 N N . LEU C 1 126 ? 30.583 59.269 51.484 1.00 18.51 185 LEU C N 1
ATOM 3411 C CA . LEU C 1 126 ? 29.238 58.986 51.068 1.00 19.15 185 LEU C CA 1
ATOM 3412 C C . LEU C 1 126 ? 28.272 59.237 52.218 1.00 20.15 185 LEU C C 1
ATOM 3413 O O . LEU C 1 126 ? 27.140 59.659 51.995 1.00 20.18 185 LEU C O 1
ATOM 3418 N N . TYR C 1 127 ? 28.731 58.978 53.442 1.00 21.03 186 TYR C N 1
ATOM 3419 C CA . TYR C 1 127 ? 27.852 58.862 54.600 1.00 22.07 186 TYR C CA 1
ATOM 3420 C C . TYR C 1 127 ? 28.326 59.626 55.845 1.00 22.32 186 TYR C C 1
ATOM 3421 O O . TYR C 1 127 ? 27.593 59.710 56.830 1.00 22.47 186 TYR C O 1
ATOM 3430 N N . GLY C 1 128 ? 29.544 60.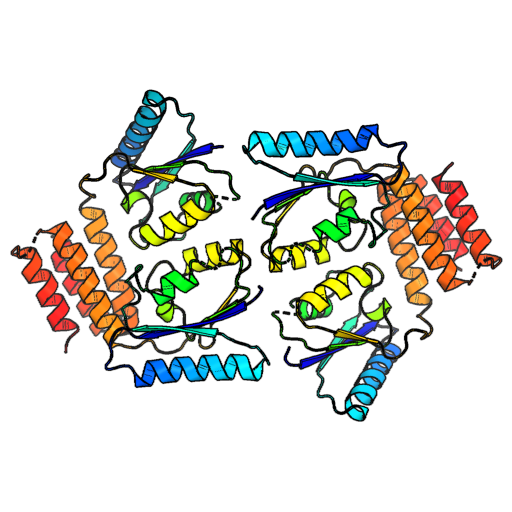168 55.802 1.00 22.66 187 GLY C N 1
ATOM 3431 C CA . GLY C 1 128 ? 30.151 60.811 56.966 1.00 22.68 187 GLY C CA 1
ATOM 3432 C C . GLY C 1 128 ? 30.831 59.776 57.842 1.00 23.13 187 GLY C C 1
ATOM 3433 O O . GLY C 1 128 ? 30.266 58.708 58.092 1.00 23.00 187 GLY C O 1
ATOM 3442 N N . HIS C 1 130 ? 32.154 57.495 60.738 1.00 24.56 189 HIS C N 1
ATOM 3443 C CA . HIS C 1 130 ? 31.578 56.948 61.984 1.00 24.80 189 HIS C CA 1
ATOM 3444 C C . HIS C 1 130 ? 30.047 57.121 62.154 1.00 24.83 189 HIS C C 1
ATOM 3445 O O . HIS C 1 130 ? 29.513 56.937 63.253 1.00 24.75 189 HIS C O 1
ATOM 3447 N N . SER C 1 131 ? 29.355 57.466 61.064 1.00 24.74 190 SER C N 1
ATOM 3448 C CA . SER C 1 131 ? 27.891 57.460 61.034 1.00 24.74 190 SER C CA 1
ATOM 3449 C C . SER C 1 131 ? 27.393 56.023 60.817 1.00 24.93 190 SER C C 1
ATOM 3450 O O . SER C 1 131 ? 28.202 55.106 60.646 1.00 25.00 190 SER C O 1
ATOM 3453 N N . HIS C 1 132 ? 26.075 55.817 60.827 1.00 25.25 191 HIS C N 1
ATOM 3454 C CA . HIS C 1 132 ? 25.535 54.451 60.790 1.00 25.55 191 HIS C CA 1
ATOM 3455 C C . HIS C 1 132 ? 25.746 53.741 59.460 1.00 25.48 191 HIS C C 1
ATOM 3456 O O . HIS C 1 132 ? 26.080 52.545 59.435 1.00 25.24 191 HIS C O 1
ATOM 3463 N N . LYS C 1 133 ? 25.513 54.468 58.364 1.00 25.49 192 LYS C N 1
ATOM 3464 C CA . LYS C 1 133 ? 25.745 53.924 57.035 1.00 25.92 192 LYS C CA 1
ATOM 3465 C C . LYS C 1 133 ? 27.230 53.608 56.800 1.00 25.60 192 LYS C C 1
ATOM 3466 O O . LYS C 1 133 ? 27.558 52.628 56.127 1.00 25.74 192 LYS C O 1
ATOM 3472 N N . TYR C 1 134 ? 28.117 54.422 57.373 1.00 25.15 193 TYR C N 1
ATOM 3473 C CA . TYR C 1 134 ? 29.556 54.145 57.317 1.00 24.83 193 TYR C CA 1
ATOM 3474 C C . TYR C 1 134 ? 29.875 52.817 58.009 1.00 24.68 193 TYR C C 1
ATOM 3475 O O . TYR C 1 134 ? 30.791 52.100 57.599 1.00 24.41 193 TYR C O 1
ATOM 3484 N N . LYS C 1 135 ? 29.111 52.498 59.053 1.00 24.57 194 LYS C N 1
ATOM 3485 C CA . LYS C 1 135 ? 29.355 51.301 59.866 1.00 24.34 194 LYS C CA 1
ATOM 3486 C C . LYS C 1 135 ? 29.008 50.000 59.146 1.00 24.37 194 LYS C C 1
ATOM 3487 O O . LYS C 1 135 ? 29.810 49.064 59.147 1.00 24.51 194 LYS C O 1
ATOM 3493 N N . LYS C 1 136 ? 27.825 49.948 58.525 1.00 24.39 195 LYS C N 1
ATOM 3494 C CA . LYS C 1 136 ? 27.360 48.728 57.853 1.00 24.33 195 LYS C CA 1
ATOM 3495 C C . LYS C 1 136 ? 28.220 48.351 56.641 1.00 23.63 195 LYS C C 1
ATOM 3496 O O . LYS C 1 136 ? 28.596 47.194 56.493 1.00 23.89 195 LYS C O 1
ATOM 3502 N N . LEU C 1 137 ? 28.535 49.314 55.786 1.00 22.53 196 LEU C N 1
ATOM 3503 C CA . LEU C 1 137 ? 29.385 49.022 54.624 1.00 22.00 196 LEU C CA 1
ATOM 3504 C C . LEU C 1 137 ? 30.754 48.501 55.076 1.00 21.48 196 LEU C C 1
ATOM 3505 O O . LEU C 1 137 ? 31.141 47.387 54.715 1.00 21.44 196 LEU C O 1
ATOM 3510 N N . THR C 1 138 ? 31.453 49.289 55.895 1.00 20.93 197 THR C N 1
ATOM 3511 C CA . THR C 1 138 ? 32.827 48.976 56.297 1.00 20.20 197 THR C CA 1
ATOM 3512 C C . THR C 1 138 ? 32.931 47.628 57.003 1.00 20.38 197 THR C C 1
ATOM 3513 O O . THR C 1 138 ? 33.802 46.830 56.669 1.00 20.25 197 THR C O 1
ATOM 3517 N N . LYS C 1 139 ? 32.027 47.366 57.950 1.00 20.29 198 LYS C N 1
ATOM 3518 C CA . LYS C 1 139 ? 32.036 46.095 58.682 1.00 20.52 198 LYS C CA 1
ATOM 3519 C C . LYS C 1 139 ? 31.464 44.911 57.891 1.00 20.22 198 LYS C C 1
ATOM 3520 O O . LYS C 1 139 ? 31.824 43.752 58.173 1.00 20.12 198 LYS C O 1
ATOM 3526 N N . THR C 1 140 ? 30.586 45.189 56.908 1.00 20.09 199 THR C N 1
ATOM 3527 C CA . THR C 1 140 ? 30.071 44.112 56.047 1.00 19.93 199 THR C CA 1
ATOM 3528 C C . THR C 1 140 ? 31.142 43.639 55.072 1.00 19.66 199 THR C C 1
ATOM 3529 O O . THR C 1 140 ? 31.228 42.455 54.767 1.00 19.76 199 THR C O 1
ATOM 3533 N N . VAL C 1 141 ? 31.954 44.569 54.587 1.00 19.63 200 VAL C N 1
ATOM 3534 C CA . VAL C 1 141 ? 33.125 44.211 53.792 1.00 19.42 200 VAL C CA 1
ATOM 3535 C C . VAL C 1 141 ? 34.096 43.427 54.679 1.00 19.46 200 VAL C C 1
ATOM 3536 O O . VAL C 1 141 ? 34.498 42.294 54.350 1.00 19.13 200 VAL C O 1
ATOM 3540 N N . LYS C 1 142 ? 34.422 44.032 55.823 1.00 19.75 201 LYS C N 1
ATOM 3541 C CA . LYS C 1 142 ? 35.361 43.470 56.796 1.00 19.78 201 LYS C CA 1
ATOM 3542 C C . LYS C 1 142 ? 35.032 42.030 57.213 1.00 19.95 201 LYS C C 1
ATOM 3543 O O . LYS C 1 142 ? 35.944 41.219 57.384 1.00 20.11 201 LYS C O 1
ATOM 3549 N N . GLU C 1 143 ? 33.742 41.714 57.362 1.00 20.25 202 GLU C N 1
ATOM 3550 C CA . GLU C 1 143 ? 33.315 40.374 57.783 1.00 20.53 202 GLU C CA 1
ATOM 3551 C C . GLU C 1 143 ? 33.433 39.339 56.667 1.00 20.75 202 GLU C C 1
ATOM 3552 O O . GLU C 1 143 ? 33.876 38.207 56.907 1.00 20.67 202 GLU C O 1
ATOM 3554 N N . ILE C 1 144 ? 33.021 39.732 55.461 1.00 21.03 203 ILE C N 1
ATOM 3555 C CA . ILE C 1 144 ? 33.135 38.892 54.260 1.00 21.64 203 ILE C CA 1
ATOM 3556 C C . ILE C 1 144 ? 34.599 38.524 53.967 1.00 22.08 203 ILE C C 1
ATOM 3557 O O . ILE C 1 144 ? 34.900 37.368 53.643 1.00 22.29 203 ILE C O 1
ATOM 3562 N N . VAL C 1 145 ? 35.500 39.498 54.088 1.00 22.25 204 VAL C N 1
ATOM 3563 C CA . VAL C 1 145 ? 36.911 39.269 53.787 1.00 22.93 204 VAL C CA 1
ATOM 3564 C C . VAL C 1 145 ? 37.617 38.417 54.847 1.00 23.16 204 VAL C C 1
ATOM 3565 O O . VAL C 1 145 ? 38.817 38.586 55.067 1.00 23.96 204 VAL C O 1
ATOM 3567 N N . ARG C 1 146 ? 36.866 37.512 55.485 1.00 23.01 205 ARG C N 1
ATOM 3568 C CA . ARG C 1 146 ? 37.387 36.536 56.449 1.00 22.95 205 ARG C CA 1
ATOM 3569 C C . ARG C 1 146 ? 36.760 35.146 56.264 1.00 22.87 205 ARG C C 1
ATOM 3570 O O . ARG C 1 146 ? 35.762 34.794 56.906 1.00 22.81 205 ARG C O 1
ATOM 3572 N N . ALA D 1 3 ? 52.626 80.046 25.918 1.00 29.95 62 ALA D N 1
ATOM 3573 C CA . ALA D 1 3 ? 52.291 79.285 27.170 1.00 30.15 62 ALA D CA 1
ATOM 3574 C C . ALA D 1 3 ? 50.845 79.573 27.663 1.00 29.60 62 ALA D C 1
ATOM 3575 O O . ALA D 1 3 ? 50.527 80.706 28.029 1.00 29.84 62 ALA D O 1
ATOM 3577 N N . LYS D 1 4 ? 49.991 78.541 27.685 1.00 28.78 63 LYS D N 1
ATOM 3578 C CA . LYS D 1 4 ? 48.531 78.702 27.925 1.00 27.65 63 LYS D CA 1
ATOM 3579 C C . LYS D 1 4 ? 48.033 78.386 29.349 1.00 26.16 63 LYS D C 1
ATOM 3580 O O . LYS D 1 4 ? 48.699 77.707 30.143 1.00 25.28 63 LYS D O 1
ATOM 3586 N N . ILE D 1 5 ? 46.841 78.888 29.655 1.00 24.49 64 ILE D N 1
ATOM 3587 C CA . ILE D 1 5 ? 46.082 78.446 30.831 1.00 22.72 64 ILE D CA 1
ATOM 3588 C C . ILE D 1 5 ? 44.900 77.621 30.312 1.00 22.11 64 ILE D C 1
ATOM 3589 O O . ILE D 1 5 ? 44.224 78.034 29.359 1.00 21.97 64 ILE D O 1
ATOM 3594 N N . ILE D 1 6 ? 44.658 76.460 30.928 1.00 20.70 65 ILE D N 1
ATOM 3595 C CA . ILE D 1 6 ? 43.667 75.495 30.429 1.00 19.16 65 ILE D CA 1
ATOM 3596 C C . ILE D 1 6 ? 42.753 75.039 31.568 1.00 18.13 65 ILE D C 1
ATOM 3597 O O . ILE D 1 6 ? 43.218 74.779 32.678 1.00 17.78 65 ILE D O 1
ATOM 3602 N N . GLY D 1 7 ? 41.452 74.989 31.303 1.00 16.83 66 GLY D N 1
ATOM 3603 C CA . GLY D 1 7 ? 40.490 74.438 32.259 1.00 15.88 66 GLY D CA 1
ATOM 3604 C C . GLY D 1 7 ? 40.305 72.956 31.977 1.00 15.60 66 GLY D C 1
ATOM 3605 O O . GLY D 1 7 ? 40.416 72.514 30.821 1.00 15.67 66 GLY D O 1
ATOM 3606 N N . TYR D 1 8 ? 40.061 72.181 33.027 1.00 14.94 67 TYR D N 1
ATOM 3607 C CA . TYR D 1 8 ? 39.671 70.781 32.866 1.00 15.12 67 TYR D CA 1
ATOM 3608 C C . TYR D 1 8 ? 38.430 70.464 33.707 1.00 14.78 67 TYR D C 1
ATOM 3609 O O . TYR D 1 8 ? 38.419 70.651 34.931 1.00 15.77 67 TYR D O 1
ATOM 3618 N N . ALA D 1 9 ? 37.392 69.997 33.035 1.00 14.57 68 ALA D N 1
ATOM 3619 C CA . ALA D 1 9 ? 36.129 69.565 33.660 1.00 14.63 68 ALA D CA 1
ATOM 3620 C C . ALA D 1 9 ? 35.779 68.109 33.266 1.00 14.66 68 ALA D C 1
ATOM 3621 O O . ALA D 1 9 ? 36.095 67.659 32.153 1.00 15.17 68 ALA D O 1
ATOM 3623 N N . ARG D 1 10 ? 35.078 67.405 34.149 1.00 14.46 69 ARG D N 1
ATOM 3624 C CA . ARG D 1 10 ? 34.810 65.976 33.945 1.00 13.84 69 ARG D CA 1
ATOM 3625 C C . ARG D 1 10 ? 33.614 65.540 34.760 1.00 13.85 69 ARG D C 1
ATOM 3626 O O . ARG D 1 10 ? 33.446 65.985 35.913 1.00 14.20 69 ARG D O 1
ATOM 3634 N N . VAL D 1 11 ? 32.776 64.700 34.152 1.00 13.12 70 VAL D N 1
ATOM 3635 C CA . VAL D 1 11 ? 31.795 63.877 34.889 1.00 12.73 70 VAL D CA 1
ATOM 3636 C C . VAL D 1 11 ? 31.889 62.442 34.376 1.00 13.06 70 VAL D C 1
ATOM 3637 O O . VAL D 1 11 ? 32.347 62.213 33.273 1.00 13.21 70 VAL D O 1
ATOM 3641 N N . SER D 1 12 ? 31.474 61.480 35.194 1.00 13.55 71 SER D N 1
ATOM 3642 C CA . SER D 1 12 ? 31.542 60.066 34.821 1.00 13.06 71 SER D CA 1
ATOM 3643 C C . SER D 1 12 ? 30.456 59.677 33.834 1.00 12.96 71 SER D C 1
ATOM 3644 O O . SER D 1 12 ? 30.686 58.826 32.971 1.00 13.92 71 SER D O 1
ATOM 3647 N N . PHE D 1 13 ? 29.269 60.280 33.946 1.00 12.43 72 PHE D N 1
ATOM 3648 C CA . PHE D 1 13 ? 28.135 59.846 33.115 1.00 12.36 72 PHE D CA 1
ATOM 3649 C C . PHE D 1 13 ? 27.498 60.961 32.324 1.00 12.35 72 PHE D C 1
ATOM 3650 O O . PHE D 1 13 ? 27.426 62.103 32.787 1.00 12.12 72 PHE D O 1
ATOM 3658 N N . ASN D 1 14 ? 27.045 60.632 31.120 1.00 12.01 73 ASN D N 1
ATOM 3659 C CA . ASN D 1 14 ? 26.381 61.633 30.292 1.00 12.90 73 ASN D CA 1
ATOM 3660 C C . ASN D 1 14 ? 25.186 62.300 31.007 1.00 13.71 73 ASN D C 1
ATOM 3661 O O . ASN D 1 14 ? 24.941 63.495 30.813 1.00 13.95 73 ASN D O 1
ATOM 3666 N N . ALA D 1 15 ? 24.459 61.530 31.818 1.00 13.52 74 ALA D N 1
ATOM 3667 C CA . ALA D 1 15 ? 23.316 62.054 32.579 1.00 14.29 74 ALA D CA 1
ATOM 3668 C C . ALA D 1 15 ? 23.690 63.194 33.532 1.00 15.28 74 ALA D C 1
ATOM 3669 O O . ALA D 1 15 ? 22.825 63.963 33.949 1.00 14.02 74 ALA D O 1
ATOM 3671 N N . GLN D 1 16 ? 24.981 63.328 33.849 1.00 17.24 75 GLN D N 1
ATOM 3672 C CA . GLN D 1 16 ? 25.437 64.459 34.653 1.00 20.00 75 GLN D CA 1
ATOM 3673 C C . GLN D 1 16 ? 25.778 65.666 33.768 1.00 22.49 75 GLN D C 1
ATOM 3674 O O . GLN D 1 16 ? 26.633 66.458 34.121 1.00 20.97 75 GLN D O 1
ATOM 3680 N N . LYS D 1 17 ? 25.150 65.766 32.592 1.00 26.86 76 LYS D N 1
ATOM 3681 C CA . LYS D 1 17 ? 25.518 66.796 31.584 1.00 30.63 76 LYS D CA 1
ATOM 3682 C C . LYS D 1 17 ? 25.248 68.191 32.118 1.00 32.37 76 LYS D C 1
ATOM 3683 O O . LYS D 1 17 ? 25.921 69.164 31.722 1.00 32.40 76 LYS D O 1
ATOM 3689 N N . ASP D 1 18 ? 24.259 68.272 33.010 1.00 34.36 77 ASP D N 1
ATOM 3690 C CA . ASP D 1 18 ? 24.029 69.489 33.770 1.00 36.34 77 ASP D CA 1
ATOM 3691 C C . ASP D 1 18 ? 25.298 69.833 34.506 1.00 36.35 77 ASP D C 1
ATOM 3692 O O . ASP D 1 18 ? 26.055 70.679 34.051 1.00 37.04 77 ASP D O 1
ATOM 3697 N N . ASP D 1 19 ? 25.528 69.156 35.629 1.00 36.52 78 ASP D N 1
ATOM 3698 C CA . ASP D 1 19 ? 26.613 69.491 36.544 1.00 36.18 78 ASP D CA 1
ATOM 3699 C C . ASP D 1 19 ? 27.995 69.601 35.858 1.00 35.92 78 ASP D C 1
ATOM 3700 O O . ASP D 1 19 ? 28.866 70.372 36.296 1.00 36.67 78 ASP D O 1
ATOM 3705 N N . LEU D 1 20 ? 28.213 68.858 34.783 1.00 34.36 79 LEU D N 1
ATOM 3706 C CA . LEU D 1 20 ? 29.342 69.185 33.942 1.00 32.66 79 LEU D CA 1
ATOM 3707 C C . LEU D 1 20 ? 29.440 70.715 33.797 1.00 32.87 79 LEU D C 1
ATOM 3708 O O . LEU D 1 20 ? 30.508 71.290 33.999 1.00 32.73 79 LEU D O 1
ATOM 3713 N N . GLU D 1 21 ? 28.338 71.393 33.496 1.00 32.98 80 GLU D N 1
ATOM 3714 C CA . GLU D 1 21 ? 28.435 72.855 33.299 1.00 33.67 80 GLU D CA 1
ATOM 3715 C C . GLU D 1 21 ? 28.450 73.744 34.552 1.00 32.72 80 GLU D C 1
ATOM 3716 O O . GLU D 1 21 ? 28.927 74.871 34.483 1.00 33.35 80 GLU D O 1
ATOM 3722 N N . ARG D 1 22 ? 27.971 73.224 35.683 1.00 31.51 81 ARG D N 1
ATOM 3723 C CA . ARG D 1 22 ? 28.373 73.705 37.020 1.00 30.14 81 ARG D CA 1
ATOM 3724 C C . ARG D 1 22 ? 29.893 73.937 37.090 1.00 29.04 81 ARG D C 1
ATOM 3725 O O . ARG D 1 22 ? 30.336 74.957 37.616 1.00 28.63 81 ARG D O 1
ATOM 3733 N N . GLN D 1 23 ? 30.674 72.981 36.571 1.00 27.07 82 GLN D N 1
ATOM 3734 C CA . GLN D 1 23 ? 32.130 73.088 36.534 1.00 25.22 82 GLN D CA 1
ATOM 3735 C C . GLN D 1 23 ? 32.618 74.087 35.501 1.00 24.79 82 GLN D C 1
ATOM 3736 O O . GLN D 1 23 ? 33.465 74.910 35.805 1.00 23.58 82 GLN D O 1
ATOM 3742 N N . ILE D 1 24 ? 32.108 73.977 34.275 1.00 24.98 83 ILE D N 1
ATOM 3743 C CA . ILE D 1 24 ? 32.507 74.846 33.168 1.00 26.09 83 ILE D CA 1
ATOM 3744 C C . ILE D 1 24 ? 32.307 76.343 33.464 1.00 26.74 83 ILE D C 1
ATOM 3745 O O . ILE D 1 24 ? 33.237 77.131 33.254 1.00 26.69 83 ILE D O 1
ATOM 3750 N N . GLN D 1 25 ? 31.137 76.741 33.969 1.00 26.85 84 GLN D N 1
ATOM 3751 C CA . GLN D 1 25 ? 30.947 78.165 34.299 1.00 27.91 84 GLN D CA 1
ATOM 3752 C C . GLN D 1 25 ? 31.689 78.604 35.560 1.00 27.40 84 GLN D C 1
ATOM 3753 O O . GLN D 1 25 ? 32.034 79.766 35.702 1.00 27.13 84 GLN D O 1
ATOM 3759 N N . LEU D 1 26 ? 31.914 77.677 36.483 1.00 27.31 85 LEU D N 1
ATOM 3760 C CA . LEU D 1 26 ? 32.751 77.966 37.640 1.00 27.09 85 LEU D CA 1
ATOM 3761 C C . LEU D 1 26 ? 34.175 78.285 37.126 1.00 26.37 85 LEU D C 1
ATOM 3762 O O . LEU D 1 26 ? 34.784 79.257 37.547 1.00 26.13 85 LEU D O 1
ATOM 3767 N N . ILE D 1 27 ? 34.653 77.483 36.173 1.00 25.88 86 ILE D N 1
ATOM 3768 C CA . ILE D 1 27 ? 35.961 77.670 35.532 1.00 25.40 86 ILE D CA 1
ATOM 3769 C C . ILE D 1 27 ? 35.957 78.907 34.632 1.00 25.81 86 ILE D C 1
ATOM 3770 O O . ILE D 1 27 ? 36.901 79.703 34.656 1.00 25.27 86 ILE D O 1
ATOM 3775 N N . LYS D 1 28 ? 34.901 79.061 33.843 1.00 26.08 87 LYS D N 1
ATOM 3776 C CA . LYS D 1 28 ? 34.785 80.185 32.916 1.00 27.16 87 LYS D CA 1
ATOM 3777 C C . LYS D 1 28 ? 34.685 81.538 33.640 1.00 27.21 87 LYS D C 1
ATOM 3778 O O . LYS D 1 28 ? 35.225 82.545 33.162 1.00 27.26 87 LYS D O 1
ATOM 3784 N N . SER D 1 29 ? 34.022 81.566 34.795 1.00 27.24 88 SER D N 1
ATOM 3785 C CA . SER D 1 29 ? 33.892 82.829 35.534 1.00 27.49 88 SER D CA 1
ATOM 3786 C C . SER D 1 29 ? 35.162 83.138 36.336 1.00 27.04 88 SER D C 1
ATOM 3787 O O . SER D 1 29 ? 35.444 84.296 36.648 1.00 27.02 88 SER D O 1
ATOM 3790 N N . TYR D 1 30 ? 35.931 82.097 36.649 1.00 26.47 89 TYR D N 1
ATOM 3791 C CA . TYR D 1 30 ? 37.229 82.274 37.299 1.00 25.93 89 TYR D CA 1
ATOM 3792 C C . TYR D 1 30 ? 38.203 82.926 36.331 1.00 25.25 89 TYR D C 1
ATOM 3793 O O . TYR D 1 30 ? 38.898 83.878 36.695 1.00 24.74 89 TYR D O 1
ATOM 3802 N N . ALA D 1 31 ? 38.209 82.426 35.095 1.00 24.78 90 ALA D N 1
ATOM 3803 C CA . ALA D 1 31 ? 39.027 82.973 34.015 1.00 24.69 90 ALA D CA 1
ATOM 3804 C C . ALA D 1 31 ? 38.725 84.434 33.674 1.00 24.58 90 ALA D C 1
ATOM 3805 O O . ALA D 1 31 ? 39.547 85.283 33.936 1.00 24.23 90 ALA D O 1
ATOM 3807 N N . GLU D 1 32 ? 37.556 84.715 33.094 1.00 25.11 91 GLU D N 1
ATOM 3808 C CA . GLU D 1 32 ? 37.246 86.046 32.556 1.00 25.37 91 GLU D CA 1
ATOM 3809 C C . GLU D 1 32 ? 37.283 87.180 33.588 1.00 25.42 91 GLU D C 1
ATOM 3810 O O . GLU D 1 32 ? 37.432 88.356 33.222 1.00 24.76 91 GLU D O 1
ATOM 3816 N N . GLU D 1 33 ? 37.154 86.814 34.865 1.00 25.57 92 GLU D N 1
ATOM 3817 C CA . GLU D 1 33 ? 37.553 87.677 35.984 1.00 25.96 92 GLU D CA 1
ATOM 3818 C C . GLU D 1 33 ? 39.004 88.162 35.859 1.00 25.52 92 GLU D C 1
ATOM 3819 O O . GLU D 1 33 ? 39.270 89.351 35.964 1.00 25.21 92 GLU D O 1
ATOM 3825 N N . ASN D 1 34 ? 39.928 87.223 35.640 1.00 24.92 93 ASN D N 1
ATOM 3826 C CA . ASN D 1 34 ? 41.351 87.523 35.514 1.00 24.88 93 ASN D CA 1
ATOM 3827 C C . ASN D 1 34 ? 41.749 88.016 34.133 1.00 24.85 93 ASN D C 1
ATOM 3828 O O . ASN D 1 34 ? 42.906 88.385 33.907 1.00 24.98 93 ASN D O 1
ATOM 3833 N N . GLY D 1 35 ? 40.790 88.009 33.211 1.00 24.92 94 GLY D N 1
ATOM 3834 C CA . GLY D 1 35 ? 41.024 88.442 31.836 1.00 25.22 94 GLY D CA 1
ATOM 3835 C C . GLY D 1 35 ? 41.877 87.466 31.047 1.00 25.41 94 GLY D C 1
ATOM 3836 O O . GLY D 1 35 ? 42.671 87.873 30.194 1.00 25.77 94 GLY D O 1
ATOM 3837 N N . TRP D 1 36 ? 41.721 86.178 31.340 1.00 25.34 95 TRP D N 1
ATOM 3838 C CA . TRP D 1 36 ? 42.452 85.137 30.631 1.00 25.32 95 TRP D CA 1
ATOM 3839 C C . TRP D 1 36 ? 41.672 84.583 29.430 1.00 25.93 95 TRP D C 1
ATOM 3840 O O . TRP D 1 36 ? 40.480 84.294 29.528 1.00 25.33 95 TRP D O 1
ATOM 3851 N N . ASP D 1 37 ? 42.368 84.470 28.297 1.00 26.87 96 ASP D N 1
ATOM 3852 C CA . ASP D 1 37 ? 41.914 83.682 27.149 1.00 27.39 96 ASP D CA 1
ATOM 3853 C C . ASP D 1 37 ? 42.207 82.223 27.454 1.00 27.29 96 ASP D C 1
ATOM 3854 O O . ASP D 1 37 ? 43.381 81.815 27.427 1.00 27.26 96 ASP D O 1
ATOM 3859 N N . ILE D 1 38 ? 41.181 81.425 27.763 1.00 27.17 97 ILE D N 1
ATOM 3860 C CA . ILE D 1 38 ? 41.462 80.022 28.107 1.00 26.91 97 ILE D CA 1
ATOM 3861 C C . ILE D 1 38 ? 40.787 78.981 27.215 1.00 26.78 97 ILE D C 1
ATOM 3862 O O . ILE D 1 38 ? 39.762 79.239 26.603 1.00 27.03 97 ILE D O 1
ATOM 3867 N N . GLN D 1 39 ? 41.392 77.803 27.145 1.00 26.63 98 GLN D N 1
ATOM 3868 C CA . GLN D 1 39 ? 40.816 76.663 26.450 1.00 26.29 98 GLN D CA 1
ATOM 3869 C C . GLN D 1 39 ? 40.264 75.729 27.529 1.00 24.98 98 GLN D C 1
ATOM 3870 O O . GLN D 1 39 ? 40.894 75.539 28.566 1.00 25.28 98 GLN D O 1
ATOM 3876 N N . ILE D 1 40 ? 39.064 75.198 27.332 1.00 23.11 99 ILE D N 1
ATOM 3877 C CA . ILE D 1 40 ? 38.544 74.231 28.293 1.00 21.64 99 ILE D CA 1
ATOM 3878 C C . ILE D 1 40 ? 38.543 72.830 27.677 1.00 20.61 99 ILE D C 1
ATOM 3879 O O . ILE D 1 40 ? 38.050 72.635 26.554 1.00 20.79 99 ILE D O 1
ATOM 3884 N N . LEU D 1 41 ? 39.138 71.882 28.394 1.00 18.37 100 LEU D N 1
ATOM 3885 C CA . LEU D 1 41 ? 39.129 70.480 27.979 1.00 17.03 100 LEU D CA 1
ATOM 3886 C C . LEU D 1 41 ? 38.214 69.697 28.905 1.00 16.35 100 LEU D C 1
ATOM 3887 O O . LEU D 1 41 ? 38.196 69.956 30.112 1.00 16.18 100 LEU D O 1
ATOM 3892 N N . LYS D 1 42 ? 37.442 68.771 28.341 1.00 14.89 101 LYS D N 1
ATOM 3893 C CA . LYS D 1 42 ? 36.563 67.925 29.136 1.00 14.87 101 LYS D CA 1
ATOM 3894 C C . LYS D 1 42 ? 36.517 66.446 28.709 1.00 13.79 101 LYS D C 1
ATOM 3895 O O . LYS D 1 42 ? 36.790 66.092 27.553 1.00 12.83 101 LYS D O 1
ATOM 3901 N N . ASP D 1 43 ? 36.189 65.592 29.668 1.00 12.61 102 ASP D N 1
ATOM 3902 C CA . ASP D 1 43 ? 35.894 64.195 29.380 1.00 13.21 102 ASP D CA 1
ATOM 3903 C C . ASP D 1 43 ? 34.612 63.813 30.111 1.00 13.03 102 ASP D C 1
ATOM 3904 O O . ASP D 1 43 ? 34.368 64.267 31.250 1.00 13.45 102 ASP D O 1
ATOM 3909 N N . ILE D 1 44 ? 33.847 62.924 29.491 1.00 12.41 103 ILE D N 1
ATOM 3910 C CA . ILE D 1 44 ? 32.779 62.214 30.178 1.00 12.17 103 ILE D CA 1
ATOM 3911 C C . ILE D 1 44 ? 33.341 60.826 30.389 1.00 12.58 103 ILE D C 1
ATOM 3912 O O . ILE D 1 44 ? 33.428 60.031 29.445 1.00 11.60 103 ILE D O 1
ATOM 3917 N N . GLY D 1 45 ? 33.780 60.569 31.631 1.00 12.87 104 GLY D N 1
ATOM 3918 C CA . GLY D 1 45 ? 34.388 59.291 32.019 1.00 13.12 104 GLY D CA 1
ATOM 3919 C C . GLY D 1 45 ? 34.833 59.408 33.474 1.00 13.83 104 GLY D C 1
ATOM 3920 O O . GLY D 1 45 ? 34.880 60.492 34.051 1.00 13.47 104 GLY D O 1
ATOM 3921 N N . SER D 1 46 ? 35.120 58.276 34.075 1.00 13.63 105 SER D N 1
ATOM 3922 C CA . SER D 1 46 ? 35.507 58.202 35.470 1.00 14.34 105 SER D CA 1
ATOM 3923 C C . SER D 1 46 ? 36.858 58.850 35.782 1.00 13.50 105 SER D C 1
ATOM 3924 O O . SER D 1 46 ? 37.781 58.785 34.989 1.00 14.01 105 SER D O 1
ATOM 3927 N N . GLY D 1 47 ? 36.989 59.412 36.978 1.00 13.37 106 GLY D N 1
ATOM 3928 C CA . GLY D 1 47 ? 38.305 59.848 37.479 1.00 12.71 106 GLY D CA 1
ATOM 3929 C C . GLY D 1 47 ? 39.310 58.732 37.801 1.00 12.44 106 GLY D C 1
ATOM 3930 O O . GLY D 1 47 ? 40.466 58.998 38.112 1.00 12.05 106 GLY D O 1
ATOM 3931 N N . LEU D 1 48 ? 38.858 57.488 37.744 1.00 12.34 107 LEU D N 1
ATOM 3932 C CA . LEU D 1 48 ? 39.723 56.316 37.791 1.00 13.06 107 LEU D CA 1
ATOM 3933 C C . LEU D 1 48 ? 40.364 55.966 36.455 1.00 13.56 107 LEU D C 1
ATOM 3934 O O . LEU D 1 48 ? 41.348 55.237 36.442 1.00 14.23 107 LEU D O 1
ATOM 3939 N N . ASN D 1 49 ? 39.776 56.402 35.340 1.00 13.71 108 ASN D N 1
ATOM 3940 C CA . ASN D 1 49 ? 40.278 56.007 34.017 1.00 14.69 108 ASN D CA 1
ATOM 3941 C C . ASN D 1 49 ? 41.458 56.883 33.526 1.00 15.30 108 ASN D C 1
ATOM 3942 O O . ASN D 1 49 ? 41.280 58.022 33.102 1.00 15.36 108 ASN D O 1
ATOM 3947 N N . GLU D 1 50 ? 42.658 56.326 33.577 1.00 16.50 109 GLU D N 1
ATOM 3948 C CA . GLU D 1 50 ? 43.880 57.048 33.188 1.00 17.62 109 GLU D CA 1
ATOM 3949 C C . GLU D 1 50 ? 43.977 57.230 31.686 1.00 17.39 109 GLU D C 1
ATOM 3950 O O . GLU D 1 50 ? 44.902 57.876 31.216 1.00 16.63 109 GLU D O 1
ATOM 3956 N N . LYS D 1 51 ? 43.045 56.647 30.935 1.00 17.13 110 LYS D N 1
ATOM 3957 C CA . LYS D 1 51 ? 43.094 56.728 29.471 1.00 17.52 110 LYS D CA 1
ATOM 3958 C C . LYS D 1 51 ? 42.068 57.707 28.889 1.00 16.15 110 LYS D C 1
ATOM 3959 O O . LYS D 1 51 ? 41.863 57.756 27.665 1.00 15.35 110 LYS D O 1
ATOM 3965 N N . ARG D 1 52 ? 41.418 58.472 29.755 1.00 14.74 111 ARG D N 1
ATOM 3966 C CA . ARG D 1 52 ? 40.525 59.523 29.287 1.00 14.28 111 ARG D CA 1
ATOM 3967 C C . ARG D 1 52 ? 41.284 60.304 28.221 1.00 13.85 111 ARG D C 1
ATOM 3968 O O . ARG D 1 52 ? 42.459 60.682 28.418 1.00 13.31 111 ARG D O 1
ATOM 3976 N N . LYS D 1 53 ? 40.618 60.529 27.090 1.00 13.31 112 LYS D N 1
ATOM 3977 C CA . LYS D 1 53 ? 41.270 61.069 25.917 1.00 13.24 112 LYS D CA 1
ATOM 3978 C C . LYS D 1 53 ? 41.742 62.549 26.093 1.00 13.83 112 LYS D C 1
ATOM 3979 O O . LYS D 1 53 ? 42.918 62.879 25.867 1.00 13.88 112 LYS D O 1
ATOM 3985 N N . ASN D 1 54 ? 40.847 63.438 26.502 1.00 13.46 113 ASN D N 1
ATOM 3986 C CA . ASN D 1 54 ? 41.252 64.858 26.646 1.00 13.78 113 ASN D CA 1
ATOM 3987 C C . ASN D 1 54 ? 42.172 65.077 27.832 1.00 13.53 113 ASN D C 1
ATOM 3988 O O . ASN D 1 54 ? 42.994 65.984 27.817 1.00 13.38 113 ASN D O 1
ATOM 3993 N N . TYR D 1 55 ? 42.066 64.192 28.822 1.00 13.95 114 TYR D N 1
ATOM 3994 C CA . TYR D 1 55 ? 42.946 64.192 29.988 1.00 14.21 114 TYR D CA 1
ATOM 3995 C C . TYR D 1 55 ? 44.384 63.855 29.590 1.00 14.91 114 TYR D C 1
ATOM 3996 O O . TYR D 1 55 ? 45.348 64.464 30.109 1.00 14.58 114 TYR D O 1
ATOM 4005 N N . LYS D 1 56 ? 44.510 62.880 28.692 1.00 14.21 115 LYS D N 1
ATOM 4006 C CA . LYS D 1 56 ? 45.808 62.475 28.158 1.00 15.19 115 LYS D CA 1
ATOM 4007 C C . LYS D 1 56 ? 46.373 63.550 27.241 1.00 15.09 115 LYS D C 1
ATOM 4008 O O . LYS D 1 56 ? 47.580 63.774 27.240 1.00 15.28 115 LYS D O 1
ATOM 4014 N N . LYS D 1 57 ? 45.504 64.209 26.475 1.00 14.54 116 LYS D N 1
ATOM 4015 C CA . LYS D 1 57 ? 45.891 65.392 25.695 1.00 15.95 116 LYS D CA 1
ATOM 4016 C C . LYS D 1 57 ? 46.495 66.477 26.622 1.00 16.22 116 LYS D C 1
ATOM 4017 O O . LYS D 1 57 ? 47.544 67.065 26.323 1.00 15.81 116 LYS D O 1
ATOM 4023 N N . LEU D 1 58 ? 45.824 66.714 27.753 1.00 15.93 117 LEU D N 1
ATOM 4024 C CA . LEU D 1 58 ? 46.242 67.707 28.724 1.00 16.30 117 LEU D CA 1
ATOM 4025 C C . LEU D 1 58 ? 47.558 67.287 29.371 1.00 15.55 117 LEU D C 1
ATOM 4026 O O . LEU D 1 58 ? 48.500 68.097 29.439 1.00 16.11 117 LEU D O 1
ATOM 4031 N N . LEU D 1 59 ? 47.648 66.039 29.827 1.00 14.22 118 LEU D N 1
ATOM 4032 C CA . LEU D 1 59 ? 48.922 65.570 30.392 1.00 14.77 118 LEU D CA 1
ATOM 4033 C C . LEU D 1 59 ? 50.092 65.753 29.420 1.00 14.06 118 LEU D C 1
ATOM 4034 O O . LEU D 1 59 ? 51.180 66.111 29.832 1.00 14.05 118 LEU D O 1
ATOM 4039 N N . LYS D 1 60 ? 49.875 65.454 28.139 1.00 14.80 119 LYS D N 1
ATOM 4040 C CA . LYS D 1 60 ? 50.928 65.574 27.143 1.00 15.93 119 LYS D CA 1
ATOM 4041 C C . LYS D 1 60 ? 51.392 67.034 26.965 1.00 15.46 119 LYS D C 1
ATOM 4042 O O . LYS D 1 60 ? 52.588 67.319 26.865 1.00 15.98 119 LYS D O 1
ATOM 4056 N N . VAL D 1 62 ? 51.203 69.429 29.173 1.00 14.43 121 VAL D N 1
ATOM 4057 C CA . VAL D 1 62 ? 51.899 69.763 30.393 1.00 14.77 121 VAL D CA 1
ATOM 4058 C C . VAL D 1 62 ? 53.307 69.177 30.404 1.00 15.33 121 VAL D C 1
ATOM 4059 O O . VAL D 1 62 ? 54.255 69.872 30.726 1.00 15.54 121 VAL D O 1
ATOM 4071 N N . ASN D 1 64 ? 55.047 68.549 27.906 1.00 15.80 123 ASN D N 1
ATOM 4072 C CA . ASN D 1 64 ? 55.793 69.261 26.862 1.00 17.24 123 ASN D CA 1
ATOM 4073 C C . ASN D 1 64 ? 56.055 70.731 27.229 1.00 17.16 123 ASN D C 1
ATOM 4074 O O . ASN D 1 64 ? 56.434 71.523 26.382 1.00 16.85 123 ASN D O 1
ATOM 4079 N N . ARG D 1 65 ? 55.860 71.068 28.502 1.00 17.72 124 ARG D N 1
ATOM 4080 C CA . ARG D 1 65 ? 56.137 72.398 29.051 1.00 19.16 124 ARG D CA 1
ATOM 4081 C C . ARG D 1 65 ? 55.329 73.522 28.368 1.00 19.86 124 ARG D C 1
ATOM 4082 O O . ARG D 1 65 ? 55.792 74.679 28.286 1.00 20.64 124 ARG D O 1
ATOM 4090 N N . LYS D 1 66 ? 54.113 73.202 27.918 1.00 20.18 125 LYS D N 1
ATOM 4091 C CA . LYS D 1 66 ? 53.277 74.184 27.189 1.00 20.32 125 LYS D CA 1
ATOM 4092 C C . LYS D 1 66 ? 52.196 74.863 28.043 1.00 19.41 125 LYS D C 1
ATOM 4093 O O . LYS D 1 66 ? 51.404 75.620 27.509 1.00 19.63 125 LYS D O 1
ATOM 4099 N N . VAL D 1 67 ? 52.146 74.586 29.344 1.00 18.38 126 VAL D N 1
ATOM 4100 C CA . VAL D 1 67 ? 51.018 74.996 30.173 1.00 17.20 126 VAL D CA 1
ATOM 4101 C C . VAL D 1 67 ? 51.485 75.594 31.502 1.00 17.21 126 VAL D C 1
ATOM 4102 O O . VAL D 1 67 ? 52.256 74.953 32.230 1.00 17.04 126 VAL D O 1
ATOM 4106 N N . GLU D 1 68 ? 51.017 76.813 31.801 1.00 16.52 127 GLU D N 1
ATOM 4107 C CA . GLU D 1 68 ? 51.310 77.534 33.043 1.00 15.63 127 GLU D CA 1
ATOM 4108 C C . GLU D 1 68 ? 50.408 77.063 34.159 1.00 15.87 127 GLU D C 1
ATOM 4109 O O . GLU D 1 68 ? 50.865 76.871 35.292 1.00 15.66 127 GLU D O 1
ATOM 4115 N N . LYS D 1 69 ? 49.111 76.929 33.843 1.00 15.14 128 LYS D N 1
ATOM 4116 C CA . LYS D 1 69 ? 48.092 76.683 34.846 1.00 15.58 128 LYS D CA 1
ATOM 4117 C C . LYS D 1 69 ? 47.004 75.765 34.304 1.00 15.33 128 LYS D C 1
ATOM 4118 O O . LYS D 1 69 ? 46.590 75.881 33.155 1.00 14.62 128 LYS D O 1
ATOM 4124 N N . VAL D 1 70 ? 46.560 74.852 35.160 1.00 15.31 129 VAL D N 1
ATOM 4125 C CA . VAL D 1 70 ? 45.381 74.048 34.907 1.00 15.17 129 VAL D CA 1
ATOM 4126 C C . VAL D 1 70 ? 44.364 74.388 35.959 1.00 16.02 129 VAL D C 1
ATOM 4127 O O . VAL D 1 70 ? 44.650 74.312 37.152 1.00 16.65 129 VAL D O 1
ATOM 4131 N N . ILE D 1 71 ? 43.181 74.796 35.506 1.00 16.79 130 ILE D N 1
ATOM 4132 C CA . ILE D 1 71 ? 42.118 75.246 36.384 1.00 16.97 130 ILE D CA 1
ATOM 4133 C C . ILE D 1 71 ? 41.067 74.151 36.500 1.00 16.70 130 ILE D C 1
ATOM 4134 O O . ILE D 1 71 ? 40.474 73.748 35.492 1.00 16.39 130 ILE D O 1
ATOM 4139 N N . ILE D 1 72 ? 40.822 73.704 37.727 1.00 16.54 131 ILE D N 1
ATOM 4140 C CA . ILE D 1 72 ? 39.793 72.690 37.989 1.00 16.55 131 ILE D CA 1
ATOM 4141 C C . ILE D 1 72 ? 38.788 73.149 39.040 1.00 17.07 131 ILE D C 1
ATOM 4142 O O . ILE D 1 72 ? 39.086 74.046 39.860 1.00 17.52 131 ILE D O 1
ATOM 4147 N N . ALA D 1 73 ? 37.588 72.568 39.012 1.00 16.40 132 ALA D N 1
ATOM 4148 C CA . ALA D 1 73 ? 36.581 72.953 39.994 1.00 15.44 132 ALA D CA 1
ATOM 4149 C C . ALA D 1 73 ? 36.940 72.432 41.400 1.00 15.12 132 ALA D C 1
ATOM 4150 O O . ALA D 1 73 ? 36.845 73.175 42.396 1.00 14.40 132 ALA D O 1
ATOM 4152 N N . TYR D 1 74 ? 37.344 71.166 41.469 1.00 14.35 133 TYR D N 1
ATOM 4153 C CA . TYR D 1 74 ? 37.762 70.536 42.729 1.00 15.12 133 TYR D CA 1
ATOM 4154 C C . TYR D 1 74 ? 38.590 69.286 42.417 1.00 15.36 133 TYR D C 1
ATOM 4155 O O . TYR D 1 74 ? 38.531 68.784 41.297 1.00 15.02 133 TYR D O 1
ATOM 4164 N N . PRO D 1 75 ? 39.414 68.813 43.386 1.00 16.27 134 PRO D N 1
ATOM 4165 C CA . PRO D 1 75 ? 40.468 67.843 43.034 1.00 15.85 134 PRO D CA 1
ATOM 4166 C C . PRO D 1 75 ? 40.022 66.575 42.265 1.00 15.99 134 PRO D C 1
ATOM 4167 O O . PRO D 1 75 ? 40.672 66.205 41.283 1.00 15.50 134 PRO D O 1
ATOM 4171 N N . ASP D 1 76 ? 38.932 65.927 42.672 1.00 15.61 135 ASP D N 1
ATOM 4172 C CA . ASP D 1 76 ? 38.618 64.632 42.072 1.00 15.72 135 ASP D CA 1
ATOM 4173 C C . ASP D 1 76 ? 38.034 64.716 40.656 1.00 15.54 135 ASP D C 1
ATOM 4174 O O . ASP D 1 76 ? 37.781 63.690 40.040 1.00 15.18 135 ASP D O 1
ATOM 4179 N N . ARG D 1 77 ? 37.827 65.934 40.156 1.00 15.01 136 ARG D N 1
ATOM 4180 C CA . ARG D 1 77 ? 37.493 66.128 38.749 1.00 15.30 136 ARG D CA 1
ATOM 4181 C C . ARG D 1 77 ? 38.656 65.730 37.857 1.00 15.54 136 ARG D C 1
ATOM 4182 O O . ARG D 1 77 ? 38.468 65.162 36.768 1.00 15.78 136 ARG D O 1
ATOM 4190 N N . LEU D 1 78 ? 39.868 66.037 38.308 1.00 15.83 137 LEU D N 1
ATOM 4191 C CA . LEU D 1 78 ? 41.046 65.752 37.510 1.00 15.46 137 LEU D CA 1
ATOM 4192 C C . LEU D 1 78 ? 41.409 64.261 37.562 1.00 14.90 137 LEU D C 1
ATOM 4193 O O . LEU D 1 78 ? 41.722 63.666 36.537 1.00 15.26 137 LEU D O 1
ATOM 4198 N N . THR D 1 79 ? 41.362 63.661 38.747 1.00 14.92 138 THR D N 1
ATOM 4199 C CA . THR D 1 79 ? 41.688 62.233 38.939 1.00 15.23 138 THR D CA 1
ATOM 4200 C C . THR D 1 79 ? 41.137 61.773 40.298 1.00 15.52 138 THR D C 1
ATOM 4201 O O . THR D 1 79 ? 41.087 62.558 41.246 1.00 15.31 138 THR D O 1
ATOM 4205 N N . ARG D 1 80 ? 40.738 60.513 40.413 1.00 16.20 139 ARG D N 1
ATOM 4206 C CA . ARG D 1 80 ? 40.305 59.999 41.719 1.00 17.12 139 ARG D CA 1
ATOM 4207 C C . ARG D 1 80 ? 41.493 59.725 42.639 1.00 18.18 139 ARG D C 1
ATOM 4208 O O . ARG D 1 80 ? 41.480 60.143 43.777 1.00 18.43 139 ARG D O 1
ATOM 4216 N N . PHE D 1 81 ? 42.522 59.037 42.138 1.00 19.01 140 PHE D N 1
ATOM 4217 C CA . PHE D 1 81 ? 43.747 58.810 42.904 1.00 19.06 140 PHE D CA 1
ATOM 4218 C C . PHE D 1 81 ? 44.964 59.460 42.274 1.00 19.20 140 PHE D C 1
ATOM 4219 O O . PHE D 1 81 ? 44.956 59.826 41.085 1.00 19.67 140 PHE D O 1
ATOM 4227 N N . GLY D 1 82 ? 46.029 59.547 43.067 1.00 18.73 141 GLY D N 1
ATOM 4228 C CA . GLY D 1 82 ? 47.294 60.080 42.605 1.00 18.44 141 GLY D CA 1
ATOM 4229 C C . GLY D 1 82 ? 47.314 61.581 42.353 1.00 18.27 141 GLY D C 1
ATOM 4230 O O . GLY D 1 82 ? 48.166 62.062 41.604 1.00 17.92 141 GLY D O 1
ATOM 4231 N N . PHE D 1 83 ? 46.395 62.331 42.965 1.00 18.40 142 PHE D N 1
ATOM 4232 C CA . PHE D 1 83 ? 46.366 63.790 42.772 1.00 18.17 142 PHE D CA 1
ATOM 4233 C C . PHE D 1 83 ? 47.663 64.487 43.209 1.00 17.98 142 PHE D C 1
ATOM 4234 O O . PHE D 1 83 ? 48.186 65.299 42.472 1.00 17.54 142 PHE D O 1
ATOM 4242 N N . GLU D 1 84 ? 48.189 64.154 44.383 1.00 18.38 143 GLU D N 1
ATOM 4243 C CA . GLU D 1 84 ? 49.405 64.807 44.878 1.00 19.91 143 GLU D CA 1
ATOM 4244 C C . GLU D 1 84 ? 50.654 64.488 44.043 1.00 19.59 143 GLU D C 1
ATOM 4245 O O . GLU D 1 84 ? 51.513 65.358 43.827 1.00 19.03 143 GLU D O 1
ATOM 4251 N N . THR D 1 85 ? 50.730 63.240 43.570 1.00 19.22 144 THR D N 1
ATOM 4252 C CA . THR D 1 85 ? 51.772 62.805 42.679 1.00 18.28 144 THR D CA 1
ATOM 4253 C C . THR D 1 85 ? 51.646 63.611 41.381 1.00 18.14 144 THR D C 1
ATOM 4254 O O . THR D 1 85 ? 52.639 64.104 40.842 1.00 17.48 144 THR D O 1
ATOM 4258 N N . LEU D 1 86 ? 50.418 63.785 40.907 1.00 17.38 145 LEU D N 1
ATOM 4259 C CA . LEU D 1 86 ? 50.191 64.532 39.684 1.00 17.01 145 LEU D CA 1
ATOM 4260 C C . LEU D 1 86 ? 50.606 65.984 39.912 1.00 16.85 145 LEU D C 1
ATOM 4261 O O . LEU D 1 86 ? 51.302 66.577 39.092 1.00 16.19 145 LEU D O 1
ATOM 4266 N N . LYS D 1 87 ? 50.189 66.552 41.039 1.00 16.54 146 LYS D N 1
ATOM 4267 C CA . LYS D 1 87 ? 50.453 67.957 41.319 1.00 16.70 146 LYS D CA 1
ATOM 4268 C C . LYS D 1 87 ? 51.983 68.244 41.342 1.00 16.80 146 LYS D C 1
ATOM 4269 O O . LYS D 1 87 ? 52.465 69.268 40.826 1.00 16.29 146 LYS D O 1
ATOM 4275 N N . GLU D 1 88 ? 52.739 67.303 41.888 1.00 16.56 147 GLU D N 1
ATOM 4276 C CA . GLU D 1 88 ? 54.183 67.468 42.052 1.00 17.00 147 GLU D CA 1
ATOM 4277 C C . GLU D 1 88 ? 54.914 67.382 40.676 1.00 16.68 147 GLU D C 1
ATOM 4278 O O . GLU D 1 88 ? 55.764 68.213 40.359 1.00 16.83 147 GLU D O 1
ATOM 4284 N N . PHE D 1 89 ? 54.554 66.408 39.840 1.00 15.59 148 PHE D N 1
ATOM 4285 C CA . PHE D 1 89 ? 55.055 66.398 38.467 1.00 15.05 148 PHE D CA 1
ATOM 4286 C C . PHE D 1 89 ? 54.661 67.628 37.646 1.00 14.62 148 PHE D C 1
ATOM 4287 O O . PHE D 1 89 ? 55.498 68.163 36.931 1.00 14.77 148 PHE D O 1
ATOM 4295 N N . PHE D 1 90 ? 53.414 68.078 37.768 1.00 14.37 149 PHE D N 1
ATOM 4296 C CA . PHE D 1 90 ? 52.959 69.258 37.041 1.00 14.81 149 PHE D CA 1
ATOM 4297 C C . PHE D 1 90 ? 53.877 70.426 37.404 1.00 15.05 149 PHE D C 1
ATOM 4298 O O . PHE D 1 90 ? 54.286 71.170 36.521 1.00 15.38 149 PHE D O 1
ATOM 4306 N N . LYS D 1 91 ? 54.196 70.573 38.696 1.00 14.92 150 LYS D N 1
ATOM 4307 C CA . LYS D 1 91 ? 55.088 71.636 39.161 1.00 15.88 150 LYS D CA 1
ATOM 4308 C C . LYS D 1 91 ? 56.467 71.530 38.536 1.00 14.54 150 LYS D C 1
ATOM 4309 O O . LYS D 1 91 ? 57.087 72.547 38.280 1.00 14.46 150 LYS D O 1
ATOM 4315 N N . SER D 1 92 ? 56.947 70.305 38.295 1.00 13.69 151 SER D N 1
ATOM 4316 C CA . SER D 1 92 ? 58.302 70.121 37.763 1.00 12.71 151 SER D CA 1
ATOM 4317 C C . SER D 1 92 ? 58.379 70.591 36.312 1.00 12.51 151 SER D C 1
ATOM 4318 O O . SER D 1 92 ? 59.457 70.842 35.813 1.00 12.38 151 SER D O 1
ATOM 4321 N N . TYR D 1 93 ? 57.225 70.741 35.661 1.00 12.75 152 TYR D N 1
ATOM 4322 C CA . TYR D 1 93 ? 57.162 71.300 34.309 1.00 13.73 152 TYR D CA 1
ATOM 4323 C C . TYR D 1 93 ? 56.786 72.767 34.350 1.00 14.52 152 TYR D C 1
ATOM 4324 O O . TYR D 1 93 ? 56.676 73.407 33.307 1.00 14.94 152 TYR D O 1
ATOM 4333 N N . GLY D 1 94 ? 56.591 73.307 35.554 1.00 14.61 153 GLY D N 1
ATOM 4334 C CA . GLY D 1 94 ? 56.220 74.704 35.697 1.00 14.90 153 GLY D CA 1
ATOM 4335 C C . GLY D 1 94 ? 54.722 74.932 35.624 1.00 15.51 153 GLY D C 1
ATOM 4336 O O . GLY D 1 94 ? 54.273 76.020 35.242 1.00 14.82 153 GLY D O 1
ATOM 4337 N N . THR D 1 95 ? 53.951 73.917 36.000 1.00 15.46 154 THR D N 1
ATOM 4338 C CA . THR D 1 95 ? 52.492 73.976 35.881 1.00 16.80 154 THR D CA 1
ATOM 4339 C C . THR D 1 95 ? 51.811 73.954 37.266 1.00 17.12 154 THR D C 1
ATOM 4340 O O . THR D 1 95 ? 51.941 72.985 38.037 1.00 16.83 154 THR D O 1
ATOM 4344 N N . GLU D 1 96 ? 51.099 75.028 37.578 1.00 17.44 155 GLU D N 1
ATOM 4345 C CA . GLU D 1 96 ? 50.241 75.049 38.756 1.00 18.47 155 GLU D CA 1
ATOM 4346 C C . GLU D 1 96 ? 48.827 74.462 38.491 1.00 18.26 155 GLU D C 1
ATOM 4347 O O . GLU D 1 96 ? 48.241 74.662 37.422 1.00 17.58 155 GLU D O 1
ATOM 4353 N N . ILE D 1 97 ? 48.291 73.736 39.472 1.00 18.70 156 ILE D N 1
ATOM 4354 C CA . ILE D 1 97 ? 46.863 73.372 39.472 1.00 19.07 156 ILE D CA 1
ATOM 4355 C C . ILE D 1 97 ? 46.091 74.312 40.386 1.00 19.10 156 ILE D C 1
ATOM 4356 O O . ILE D 1 97 ? 46.255 74.267 41.605 1.00 18.84 156 ILE D O 1
ATOM 4361 N N . VAL D 1 98 ? 45.265 75.170 39.790 1.00 19.52 157 VAL D N 1
ATOM 4362 C CA . VAL D 1 98 ? 44.369 76.047 40.537 1.00 19.37 157 VAL D CA 1
ATOM 4363 C C . VAL D 1 98 ? 43.053 75.316 40.820 1.00 20.46 157 VAL D C 1
ATOM 4364 O O . VAL D 1 98 ? 42.369 74.895 39.897 1.00 21.14 157 VAL D 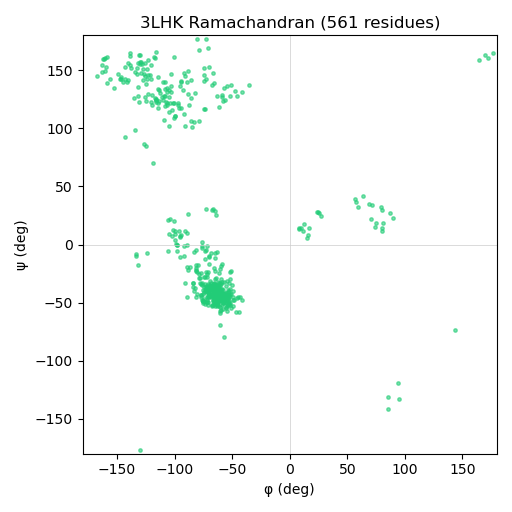O 1
ATOM 4368 N N . ILE D 1 99 ? 42.731 75.151 42.103 1.00 21.41 158 ILE D N 1
ATOM 4369 C CA . ILE D 1 99 ? 41.520 74.473 42.567 1.00 22.09 158 ILE D CA 1
ATOM 4370 C C . ILE D 1 99 ? 40.534 75.533 43.060 1.00 22.63 158 ILE D C 1
ATOM 4371 O O . ILE D 1 99 ? 40.799 76.236 44.045 1.00 22.75 158 ILE D O 1
ATOM 4376 N N . ILE D 1 100 ? 39.406 75.673 42.375 1.00 22.65 159 ILE D N 1
ATOM 4377 C CA . ILE D 1 100 ? 38.471 76.734 42.731 1.00 22.69 159 ILE D CA 1
ATOM 4378 C C . ILE D 1 100 ? 37.792 76.525 44.100 1.00 23.54 159 ILE D C 1
ATOM 4379 O O . ILE D 1 100 ? 37.708 77.458 44.907 1.00 23.11 159 ILE D O 1
ATOM 4384 N N . ASN D 1 101 ? 37.338 75.305 44.369 1.00 23.97 160 ASN D N 1
ATOM 4385 C CA . ASN D 1 101 ? 36.662 75.017 45.636 1.00 24.80 160 ASN D CA 1
ATOM 4386 C C . ASN D 1 101 ? 37.014 73.627 46.135 1.00 25.16 160 ASN D C 1
ATOM 4387 O O . ASN D 1 101 ? 36.337 72.649 45.794 1.00 25.12 160 ASN D O 1
ATOM 4392 N N . LYS D 1 102 ? 38.054 73.554 46.962 1.00 25.74 161 LYS D N 1
ATOM 4393 C CA . LYS D 1 102 ? 38.570 72.277 47.468 1.00 26.38 161 LYS D CA 1
ATOM 4394 C C . LYS D 1 102 ? 37.498 71.471 48.213 1.00 26.72 161 LYS D C 1
ATOM 4395 O O . LYS D 1 102 ? 37.508 70.237 48.177 1.00 26.85 161 LYS D O 1
ATOM 4397 N N . LYS D 1 103 ? 36.578 72.178 48.870 1.00 26.67 162 LYS D N 1
ATOM 4398 C CA . LYS D 1 103 ? 35.545 71.561 49.714 1.00 26.92 162 LYS D CA 1
ATOM 4399 C C . LYS D 1 103 ? 34.179 71.343 49.028 1.00 26.64 162 LYS D C 1
ATOM 4400 O O . LYS D 1 103 ? 33.198 71.015 49.691 1.00 26.79 162 LYS D O 1
ATOM 4402 N N . HIS D 1 104 ? 34.128 71.502 47.704 1.00 26.45 163 HIS D N 1
ATOM 4403 C CA . HIS D 1 104 ? 32.896 71.308 46.927 1.00 25.65 163 HIS D CA 1
ATOM 4404 C C . HIS D 1 104 ? 32.340 69.900 47.137 1.00 25.23 163 HIS D C 1
ATOM 4405 O O . HIS D 1 104 ? 33.085 68.922 47.114 1.00 24.75 163 HIS D O 1
ATOM 4412 N N . LYS D 1 105 ? 31.031 69.799 47.355 1.00 24.74 164 LYS D N 1
ATOM 4413 C CA . LYS D 1 105 ? 30.389 68.503 47.487 1.00 24.01 164 LYS D CA 1
ATOM 4414 C C . LYS D 1 105 ? 30.635 67.699 46.207 1.00 23.28 164 LYS D C 1
ATOM 4415 O O . LYS D 1 105 ? 30.431 68.187 45.100 1.00 23.65 164 LYS D O 1
ATOM 4421 N N . THR D 1 106 ? 31.111 66.474 46.358 1.00 22.23 165 THR D N 1
ATOM 4422 C CA . THR D 1 106 ? 31.412 65.644 45.203 1.00 21.16 165 THR D CA 1
ATOM 4423 C C . THR D 1 106 ? 30.157 64.846 44.784 1.00 20.83 165 THR D C 1
ATOM 4424 O O . THR D 1 106 ? 29.310 64.562 45.631 1.00 21.46 165 THR D O 1
ATOM 4428 N N . PRO D 1 107 ? 29.997 64.545 43.478 1.00 19.99 166 PRO D N 1
ATOM 4429 C CA . PRO D 1 107 ? 28.833 63.777 43.014 1.00 19.58 166 PRO D CA 1
ATOM 4430 C C . PRO D 1 107 ? 28.757 62.386 43.629 1.00 18.92 166 PRO D C 1
ATOM 4431 O O . PRO D 1 107 ? 29.671 61.573 43.459 1.00 18.43 166 PRO D O 1
ATOM 4435 N N . GLN D 1 108 ? 27.665 62.155 44.360 1.00 18.21 167 GLN D N 1
ATOM 4436 C CA . GLN D 1 108 ? 27.423 60.938 45.121 1.00 17.73 167 GLN D CA 1
ATOM 4437 C C . GLN D 1 108 ? 27.456 59.707 44.219 1.00 17.26 167 GLN D C 1
ATOM 4438 O O . GLN D 1 108 ? 27.997 58.666 44.569 1.00 17.21 167 GLN D O 1
ATOM 4444 N N . GLU D 1 109 ? 26.819 59.857 43.074 1.00 16.96 168 GLU D N 1
ATOM 4445 C CA . GLU D 1 109 ? 26.801 58.916 41.970 1.00 17.46 168 GLU D CA 1
ATOM 4446 C C . GLU D 1 109 ? 28.200 58.355 41.606 1.00 16.97 168 GLU D C 1
ATOM 4447 O O . GLU D 1 109 ? 28.373 57.145 41.382 1.00 16.63 168 GLU D O 1
ATOM 4453 N N . GLU D 1 110 ? 29.190 59.243 41.521 1.00 16.12 169 GLU D N 1
ATOM 4454 C CA . GLU D 1 110 ? 30.543 58.846 41.108 1.00 15.89 169 GLU D CA 1
ATOM 4455 C C . GLU D 1 110 ? 31.265 58.041 42.189 1.00 15.90 169 GLU D C 1
ATOM 4456 O O . GLU D 1 110 ? 32.015 57.093 41.885 1.00 14.91 169 GLU D O 1
ATOM 4462 N N . LEU D 1 111 ? 31.023 58.431 43.440 1.00 15.63 170 LEU D N 1
ATOM 4463 C CA . LEU D 1 111 ? 31.529 57.717 44.598 1.00 16.15 170 LEU D CA 1
ATOM 4464 C C . LEU D 1 111 ? 30.975 56.305 44.607 1.00 16.51 170 LEU D C 1
ATOM 4465 O O . LEU D 1 111 ? 31.730 55.353 44.751 1.00 17.35 170 LEU D O 1
ATOM 4470 N N . VAL D 1 112 ? 29.658 56.172 44.427 1.00 16.58 171 VAL D N 1
ATOM 4471 C CA . VAL D 1 112 ? 29.018 54.862 44.344 1.00 15.90 171 VAL D CA 1
ATOM 4472 C C . VAL D 1 112 ? 29.670 54.026 43.241 1.00 15.88 171 VAL D C 1
ATOM 4473 O O . VAL D 1 112 ? 30.130 52.919 43.503 1.00 16.19 171 VAL D O 1
ATOM 4477 N N . GLU D 1 113 ? 29.729 54.544 42.014 1.00 15.47 172 GLU D N 1
ATOM 4478 C CA . GLU D 1 113 ? 30.262 53.741 40.919 1.00 15.00 172 GLU D CA 1
ATOM 4479 C C . GLU D 1 113 ? 31.795 53.525 40.951 1.00 14.92 172 GLU D C 1
ATOM 4480 O O . GLU D 1 113 ? 32.268 52.451 40.559 1.00 14.61 172 GLU D O 1
ATOM 4486 N N . ASP D 1 114 ? 32.572 54.519 41.394 1.00 14.42 173 ASP D N 1
ATOM 4487 C CA . ASP D 1 114 ? 34.009 54.274 41.583 1.00 14.88 173 ASP D CA 1
ATOM 4488 C C . ASP D 1 114 ? 34.245 53.230 42.679 1.00 15.36 173 ASP D C 1
ATOM 4489 O O . ASP D 1 114 ? 35.095 52.360 42.541 1.00 16.14 173 ASP D O 1
ATOM 4494 N N . LEU D 1 115 ? 33.476 53.287 43.749 1.00 16.89 174 LEU D N 1
ATOM 4495 C CA . LEU D 1 115 ? 33.599 52.264 44.798 1.00 17.72 174 LEU D CA 1
ATOM 4496 C C . LEU D 1 115 ? 33.351 50.872 44.210 1.00 18.25 174 LEU D C 1
ATOM 4497 O O . LEU D 1 115 ? 34.140 49.957 44.450 1.00 18.82 174 LEU D O 1
ATOM 4502 N N . ILE D 1 116 ? 32.271 50.728 43.442 1.00 18.49 175 ILE D N 1
ATOM 4503 C CA . ILE D 1 116 ? 31.949 49.453 42.790 1.00 18.85 175 ILE D CA 1
ATOM 4504 C C . ILE D 1 116 ? 33.139 48.982 41.956 1.00 18.35 175 ILE D C 1
ATOM 4505 O O . ILE D 1 116 ? 33.599 47.853 42.119 1.00 18.60 175 ILE D O 1
ATOM 4510 N N . THR D 1 117 ? 33.630 49.851 41.075 1.00 17.65 176 THR D N 1
ATOM 4511 C CA . THR D 1 117 ? 34.788 49.543 40.206 1.00 16.95 176 THR D CA 1
ATOM 4512 C C . THR D 1 117 ? 36.001 49.033 41.016 1.00 17.46 176 THR D C 1
ATOM 4513 O O . THR D 1 117 ? 36.551 47.972 40.724 1.00 17.60 176 THR D O 1
ATOM 4517 N N . ILE D 1 118 ? 36.380 49.771 42.050 1.00 17.52 177 ILE D N 1
ATOM 4518 C CA . ILE D 1 118 ? 37.533 49.422 42.885 1.00 18.16 177 ILE D CA 1
ATOM 4519 C C . ILE D 1 118 ? 37.319 48.127 43.701 1.00 18.29 177 ILE D C 1
ATOM 4520 O O . ILE D 1 118 ? 38.242 47.320 43.855 1.00 18.27 177 ILE D O 1
ATOM 4525 N N . VAL D 1 119 ? 36.102 47.929 44.202 1.00 17.64 178 VAL D N 1
ATOM 4526 C CA . VAL D 1 119 ? 35.787 46.718 44.931 1.00 18.36 178 VAL D CA 1
ATOM 4527 C C . VAL D 1 119 ? 35.893 45.528 43.994 1.00 18.13 178 VAL D C 1
ATOM 4528 O O . VAL D 1 119 ? 36.394 44.476 44.369 1.00 18.84 178 VAL D O 1
ATOM 4532 N N . SER D 1 120 ? 35.425 45.701 42.773 1.00 18.19 179 SER D N 1
ATOM 4533 C CA . SER D 1 120 ? 35.549 44.665 41.763 1.00 18.70 179 SER D CA 1
ATOM 4534 C C . SER D 1 120 ? 37.018 44.346 41.452 1.00 18.99 179 SER D C 1
ATOM 4535 O O . SER D 1 120 ? 37.369 43.179 41.242 1.00 19.50 179 SER D O 1
ATOM 4538 N N . HIS D 1 121 ? 37.864 45.381 41.415 1.00 19.05 180 HIS D N 1
ATOM 4539 C CA . HIS D 1 121 ? 39.278 45.209 41.116 1.00 19.14 180 HIS D CA 1
ATOM 4540 C C . HIS D 1 121 ? 39.945 44.352 42.178 1.00 18.74 180 HIS D C 1
ATOM 4541 O O . HIS D 1 121 ? 40.629 43.376 41.845 1.00 19.57 180 HIS D O 1
ATOM 4548 N N . PHE D 1 122 ? 39.732 44.709 43.448 1.00 17.55 181 PHE D N 1
ATOM 4549 C CA . PHE D 1 122 ? 40.284 43.961 44.586 1.00 16.91 181 PHE D CA 1
ATOM 4550 C C . PHE D 1 122 ? 39.680 42.555 44.761 1.00 17.51 181 PHE D C 1
ATOM 4551 O O . PHE D 1 122 ? 40.426 41.571 44.878 1.00 17.71 181 PHE D O 1
ATOM 4559 N N . ALA D 1 123 ? 38.347 42.455 44.797 1.00 17.28 182 ALA D N 1
ATOM 4560 C CA . ALA D 1 123 ? 37.683 41.146 44.778 1.00 17.68 182 ALA D CA 1
ATOM 4561 C C . ALA D 1 123 ? 38.207 40.238 43.661 1.00 18.29 182 ALA D C 1
ATOM 4562 O O . ALA D 1 123 ? 38.396 39.042 43.882 1.00 18.63 182 ALA D O 1
ATOM 4564 N N . GLY D 1 124 ? 38.461 40.817 42.479 1.00 18.86 183 GLY D N 1
ATOM 4565 C CA . GLY D 1 124 ? 38.966 40.071 41.327 1.00 19.22 183 GLY D CA 1
ATOM 4566 C C . GLY D 1 124 ? 40.331 39.472 41.590 1.00 19.93 183 GLY D C 1
ATOM 4567 O O . GLY D 1 124 ? 40.540 38.283 41.393 1.00 20.27 183 GLY D O 1
ATOM 4568 N N . LYS D 1 125 ? 41.264 40.292 42.058 1.00 20.61 184 LYS D N 1
ATOM 4569 C CA . LYS D 1 125 ? 42.613 39.814 42.350 1.00 20.97 184 LYS D CA 1
ATOM 4570 C C . LYS D 1 125 ? 42.661 38.912 43.581 1.00 21.42 184 LYS D C 1
ATOM 4571 O O . LYS D 1 125 ? 43.555 38.070 43.712 1.00 21.42 184 LYS D O 1
ATOM 4577 N N . LEU D 1 126 ? 41.683 39.069 44.468 1.00 21.85 185 LEU D N 1
ATOM 4578 C CA . LEU D 1 126 ? 41.603 38.250 45.680 1.00 22.01 185 LEU D CA 1
ATOM 4579 C C . LEU D 1 126 ? 41.070 36.844 45.445 1.00 21.84 185 LEU D C 1
ATOM 4580 O O . LEU D 1 126 ? 41.600 35.889 45.988 1.00 22.21 185 LEU D O 1
ATOM 4585 N N . TYR D 1 127 ? 40.019 36.721 44.647 1.00 21.80 186 TYR D N 1
ATOM 4586 C CA . TYR D 1 127 ? 39.272 35.462 44.557 1.00 21.58 186 TYR D CA 1
ATOM 4587 C C . TYR D 1 127 ? 39.180 34.908 43.143 1.00 22.05 186 TYR D C 1
ATOM 4588 O O . TYR D 1 127 ? 38.691 33.789 42.938 1.00 21.93 186 TYR D O 1
ATOM 4597 N N . GLY D 1 128 ? 39.639 35.694 42.171 1.00 22.45 187 GLY D N 1
ATOM 4598 C CA . GLY D 1 128 ? 39.412 35.388 40.772 1.00 23.12 187 GLY D CA 1
ATOM 4599 C C . GLY D 1 128 ? 38.058 35.945 40.405 1.00 23.90 187 GLY D C 1
ATOM 4600 O O . GLY D 1 128 ? 37.129 35.928 41.217 1.00 23.70 187 GLY D O 1
ATOM 4609 N N . HIS D 1 130 ? 34.414 36.071 38.581 1.00 26.54 189 HIS D N 1
ATOM 4610 C CA . HIS D 1 130 ? 33.356 35.063 38.441 1.00 26.78 189 HIS D CA 1
ATOM 4611 C C . HIS D 1 130 ? 33.501 33.819 39.334 1.00 26.56 189 HIS D C 1
ATOM 4612 O O . HIS D 1 130 ? 32.874 32.795 39.076 1.00 26.63 189 HIS D O 1
ATOM 4619 N N . SER D 1 131 ? 34.319 33.917 40.382 1.00 26.29 190 SER D N 1
ATOM 4620 C CA . SER D 1 131 ? 34.314 32.934 41.455 1.00 25.81 190 SER D CA 1
ATOM 4621 C C . SER D 1 131 ? 33.129 33.217 42.375 1.00 25.59 190 SER D C 1
ATOM 4622 O O . SER D 1 131 ? 32.511 34.277 42.292 1.00 25.55 190 SER D O 1
ATOM 462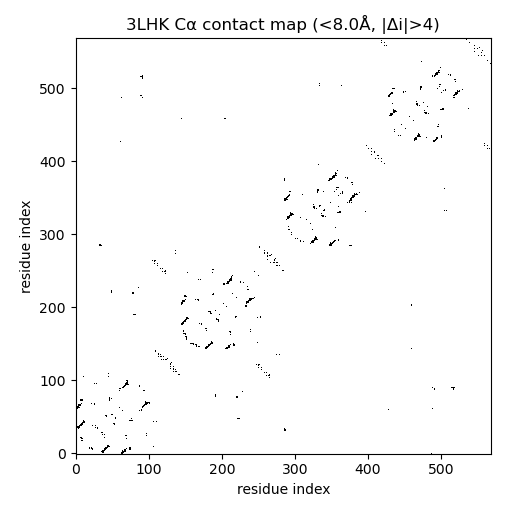5 N N . HIS D 1 132 ? 32.811 32.270 43.252 1.00 25.29 191 HIS D N 1
ATOM 4626 C CA . HIS D 1 132 ? 31.695 32.444 44.173 1.00 25.03 191 HIS D CA 1
ATOM 4627 C C . HIS D 1 132 ? 31.961 33.597 45.134 1.00 24.74 191 HIS D C 1
ATOM 4628 O O . HIS D 1 132 ? 31.064 34.371 45.448 1.00 24.81 191 HIS D O 1
ATOM 4635 N N . LYS D 1 133 ? 33.199 33.706 45.595 1.00 24.46 192 LYS D N 1
ATOM 4636 C CA . LYS D 1 133 ? 33.550 34.707 46.590 1.00 24.69 192 LYS D CA 1
ATOM 4637 C C . LYS D 1 133 ? 33.520 36.110 45.966 1.00 24.37 192 LYS D C 1
ATOM 4638 O O . LYS D 1 133 ? 33.039 37.064 46.587 1.00 24.28 192 LYS D O 1
ATOM 4644 N N . TYR D 1 134 ? 34.018 36.219 44.736 1.00 23.69 193 TYR D N 1
ATOM 4645 C CA . TYR D 1 134 ? 33.928 37.458 43.983 1.00 23.50 193 TYR D CA 1
ATOM 4646 C C . TYR D 1 134 ? 32.481 37.947 43.969 1.00 23.59 193 TYR D C 1
ATOM 4647 O O . TYR D 1 134 ? 32.201 39.098 44.328 1.00 23.34 193 TYR D O 1
ATOM 4656 N N . LYS D 1 135 ? 31.576 37.051 43.567 1.00 23.43 194 LYS D N 1
ATOM 4657 C CA . LYS D 1 135 ? 30.161 37.365 43.401 1.00 23.70 194 LYS D CA 1
ATOM 4658 C C . LYS D 1 135 ? 29.518 37.846 44.696 1.00 23.60 194 LYS D C 1
ATOM 4659 O O . LYS D 1 135 ? 28.702 38.766 44.676 1.00 23.47 194 LYS D O 1
ATOM 4665 N N . LYS D 1 136 ? 29.910 37.230 45.811 1.00 23.47 195 LYS D N 1
ATOM 4666 C CA . LYS D 1 136 ? 29.339 37.528 47.131 1.00 23.37 195 LYS D CA 1
ATOM 4667 C C . LYS D 1 136 ? 29.706 38.957 47.573 1.00 23.01 195 LYS D C 1
ATOM 4668 O O . LYS D 1 136 ? 28.826 39.746 47.934 1.00 23.44 195 LYS D O 1
ATOM 4674 N N . LEU D 1 137 ? 30.994 39.281 47.527 1.00 22.18 196 LEU D N 1
ATOM 4675 C CA . LEU D 1 137 ? 31.484 40.595 47.937 1.00 21.30 196 LEU D CA 1
ATOM 4676 C C . LEU D 1 137 ? 30.965 41.720 47.038 1.00 21.26 196 LEU D C 1
ATOM 4677 O O . LEU D 1 137 ? 30.526 42.770 47.522 1.00 20.92 196 LEU D O 1
ATOM 4682 N N . THR D 1 138 ? 31.023 41.500 45.729 1.00 20.70 197 THR D N 1
ATOM 4683 C CA . THR D 1 138 ? 30.610 42.521 44.786 1.00 20.57 197 THR D CA 1
ATOM 4684 C C . THR D 1 138 ? 29.114 42.813 44.859 1.00 20.40 197 THR D C 1
ATOM 4685 O O . THR D 1 138 ? 28.723 43.981 44.887 1.00 20.05 197 THR D O 1
ATOM 4689 N N . LYS D 1 139 ? 28.289 41.765 44.934 1.00 20.50 198 LYS D N 1
ATOM 4690 C CA . LYS D 1 139 ? 26.835 41.952 45.037 1.00 20.41 198 LYS D CA 1
ATOM 4691 C C . LYS D 1 139 ? 26.433 42.660 46.335 1.00 20.28 198 LYS D C 1
ATOM 4692 O O . LYS D 1 139 ? 25.647 43.603 46.307 1.00 20.25 198 LYS D O 1
ATOM 4698 N N . THR D 1 140 ? 27.004 42.226 47.456 1.00 20.23 199 THR D N 1
ATOM 4699 C CA . THR D 1 140 ? 26.674 42.782 48.768 1.00 20.23 199 THR D CA 1
ATOM 4700 C C . THR D 1 140 ? 27.014 44.265 48.845 1.00 19.71 199 THR D C 1
ATOM 4701 O O . THR D 1 140 ? 26.225 45.069 49.338 1.00 19.29 199 THR D O 1
ATOM 4705 N N . VAL D 1 141 ? 28.187 44.625 48.341 1.00 19.85 200 VAL D N 1
ATOM 4706 C CA . VAL D 1 141 ? 28.554 46.033 48.229 1.00 19.57 200 VAL D CA 1
ATOM 4707 C C . VAL D 1 141 ? 27.569 46.773 47.323 1.00 19.68 200 VAL D C 1
ATOM 4708 O O . VAL D 1 141 ? 26.907 47.705 47.778 1.00 19.12 200 VAL D O 1
ATOM 4712 N N . LYS D 1 142 ? 27.447 46.324 46.072 1.00 20.29 201 LYS D N 1
ATOM 4713 C CA . LYS D 1 142 ? 26.484 46.895 45.119 1.00 21.36 201 LYS D CA 1
ATOM 4714 C C . LYS D 1 142 ? 25.101 47.121 45.734 1.00 21.49 201 LYS D C 1
ATOM 4715 O O . LYS D 1 142 ? 24.512 48.187 45.549 1.00 21.41 201 LYS D O 1
ATOM 4719 N N . GLU D 1 143 ? 24.609 46.122 46.472 1.00 21.96 202 GLU D N 1
ATOM 4720 C CA . GLU D 1 143 ? 23.279 46.157 47.088 1.00 22.52 202 GLU D CA 1
ATOM 4721 C C . GLU D 1 143 ? 23.155 47.230 48.165 1.00 22.72 202 GLU D C 1
ATOM 4722 O O . GLU D 1 143 ? 22.077 47.796 48.361 1.00 22.82 202 GLU D O 1
ATOM 4728 N N . ILE D 1 144 ? 24.252 47.484 48.876 1.00 22.93 203 ILE D N 1
ATOM 4729 C CA . ILE D 1 144 ? 24.281 48.503 49.922 1.00 23.13 203 ILE D CA 1
ATOM 4730 C C . ILE D 1 144 ? 24.332 49.912 49.308 1.00 23.36 203 ILE D C 1
ATOM 4731 O O . ILE D 1 144 ? 23.548 50.786 49.684 1.00 23.49 203 ILE D O 1
ATOM 4736 N N . VAL D 1 145 ? 25.233 50.122 48.352 1.00 23.43 204 VAL D N 1
ATOM 4737 C CA . VAL D 1 145 ? 25.491 51.479 47.853 1.00 23.77 204 VAL D CA 1
ATOM 4738 C C . VAL D 1 145 ? 24.458 52.049 46.867 1.00 24.48 204 VAL D C 1
ATOM 4739 O O . VAL D 1 145 ? 24.192 53.248 46.887 1.00 24.80 204 VAL D O 1
ATOM 4743 N N . ARG D 1 146 ? 23.858 51.185 46.046 1.00 25.16 205 ARG D N 1
ATOM 4744 C CA . ARG D 1 146 ? 22.759 51.584 45.144 1.00 25.73 205 ARG D CA 1
ATOM 4745 C C . ARG D 1 146 ? 21.379 51.617 45.812 1.00 25.98 205 ARG D C 1
ATOM 4746 O O . ARG D 1 146 ? 20.404 52.064 45.194 1.00 26.08 205 ARG D O 1
ATOM 4754 N N . GLU D 1 147 ? 21.308 51.163 47.066 1.00 26.43 206 GLU D N 1
ATOM 4755 C CA . GLU D 1 147 ? 20.036 50.995 47.789 1.00 26.94 206 GLU D CA 1
ATOM 4756 C C . GLU D 1 147 ? 19.206 52.278 47.893 1.00 27.18 206 GLU D C 1
ATOM 4757 O O . GLU D 1 147 ? 19.756 53.364 48.087 1.00 27.41 206 GLU D O 1
#

Solvent-accessible surface area: 27570 Å² total

Secondary structure (DSSP, 8-state):
--EEEEEEEESSGGGHHHHHHHHHHHHHHHHHTT---EEEEEES-TT-TT-HHHHHHH-----EEEEEESSHHHH-SS-HHHHHHHHHHTT-EEEES-SS-PPPHHHHHHHHHHHHHHHHHHHH---HHHHHHHHHHHHHHT-/--EEEEEEESSGGGHHHHHHHHHHHHHHHHHTT--EEEEEEES-TT-TT-HHHHHHH------SEEEESSGGGT-SS-HHHHHHHHHHTT-EEEES-TTPPPPHHHHHHHHHHHHHHHHHHHH---HHHHHHHHHHHHHHT-/--EEEEEEEESSGGGHHHHHHHHHHHHHHHHHHT--EEEEEEES-TT-TT-HHHHHHH-----EEEEEESSGGGT-SS-HHHHHHHHHHTTPEEEES-TT-PPPHHHHHHHHHHHHHHHHHHHH---HHHHHHHHHHHHHT-/-EEEEEEEESSGGGHHHHHHHHHHHHHHHHHHT---EEEEEES-TT-TT-HHHHHHH-----EEEEEESSHHHH-SS-HHHHHHHHHHTT-EEEES-TTPPPPHHHHHHHHHHHHHHHHHHHH---HHHHHHHHHHHHHH--

CATH classification: 3.40.50.1390 (+1 more: 1.10.287.2170)

InterPro domains:
  IPR006119 Resolvase, N-terminal catalytic domain [PF00239] (64-196)
  IPR006119 Resolvase, N-terminal catalytic domain [PS51736] (63-213)
  IPR006119 Resolvase, N-terminal catalytic domain [SM00857] (64-185)
  IPR009061 Putative DNA-binding domain superfamily [SSF46955] (6-61)
  IPR010093 SinI-like, DNA-binding domain [TIGR01764] (8-51)
  IPR036162 Resolvase-like, N-terminal catalytic domain superfamily [G3DSA:3.40.50.1390] (65-161)
  IPR036162 Resolvase-like, N-terminal catalytic domain superfamily [SSF53041] (63-189)
  IPR041657 Helix-turn-helix domain, group 17 [PF12728] (8-52)
  IPR041718 IS607-like transposase, catalytic domain [cd03769] (64-196)
  IPR048046 IS607 transposase [NF033518] (11-194)
  IPR051491 Site-specific recombinase/transposase-related [PTHR36172] (10-193)

Sequence (569 aa):
NAKIIGYARVSFNAQKDDLERQIQLIKSYAEENGWDIQILKDIGSGLNEKRKNYKKLLKVNRKVEKVIIAYPDRLTRFGFETLKEFFKSYGTEIVIINKKHKTPQEELVEDLITIVSHFAGKLYGHSHKYKKLTKTVKEIVREAKIIGYARVSFNAQKDDLERQIQLIKSYAEENGWDIQILKDIGSGLNEKRKNYKKLLKVNRKVEKVIIAYPDRLTRFGFETLKEFFKSYGTEIVIINKKHKTPQEELVEDLITIVSHFAGKLYGHSHKYKKLTKTVKEIVRENAKIIGYARVSFNAQKDDLERQIQLIKSYAEENGWDIQILKDIGSGLNEKRKNYKKLLKVNRKVEKVIIAYPDRLTRFGFETLKEFFKSYGTEIVIINKKHKTPQEELVEDLITIVSHFAGKLYGHSHKYKKLTKTVKEIVRAKIIGYARVSFNAQKDDLERQIQLIKSYAEENGWDIQILKDIGSGLNEKRKNYKKLLKVNRKVEKVIIAYPDRLTRFGFETLKEFFKSYGTEIVIINKKHKTPQEELVEDLITIVSHFAGKLYGHSHKYKKLTKTVKEIVRE

Organism: Methanocaldococcus jannaschii (strain ATCC 43067 / DSM 2661 / JAL-1 / JCM 10045 / NBRC 100440) (NCBI:txid243232)

Radius of gyration: 29.99 Å; Cα contacts (8 Å, |Δi|>4): 913; chains: 4; bounding box: 76×85×38 Å

B-factor: mean 19.42, std 6.5, range [2.89, 54.69]